Protein AF-A0A7V4SMG7-F1 (afdb_monomer)

Solvent-accessible surface area (backbone atoms only — not comparable to full-atom values): 24683 Å² total; per-residue (Å²): 136,66,69,67,58,54,53,52,52,52,52,52,50,49,52,64,61,64,65,58,70,79,66,54,74,69,54,55,61,47,55,61,28,55,50,60,42,45,73,57,39,89,54,25,55,77,69,36,86,87,45,49,61,65,72,39,28,38,35,40,30,40,84,87,79,48,30,26,39,39,35,54,42,80,79,63,56,92,73,36,43,82,65,41,95,91,43,86,39,32,24,35,27,64,54,64,93,87,58,82,93,57,78,44,72,42,81,48,96,93,37,74,12,26,32,39,50,38,88,76,50,58,96,53,70,52,54,68,29,25,20,51,52,39,17,48,41,38,49,35,50,38,53,76,71,65,42,55,75,64,67,90,72,66,75,84,55,50,67,58,88,34,30,63,49,28,22,46,43,32,34,43,23,48,45,50,52,49,44,74,72,47,56,69,87,52,39,30,18,42,51,27,30,39,52,54,51,44,52,64,48,48,68,80,42,48,71,68,48,51,52,36,53,37,14,32,15,40,40,51,0,46,15,40,31,39,3,44,57,60,17,34,76,82,36,44,68,62,43,52,54,50,50,47,48,47,27,66,57,23,12,54,82,43,61,41,76,41,70,69,33,32,16,41,52,23,18,52,51,54,54,46,46,59,63,68,65,57,74,53,69,62,48,33,73,70,75,52,51,42,32,58,59,69,61,52,46,66,66,14,72,88,39,65,56,45,85,59,75,87,51,39,60,70,60,37,31,51,54,31,42,54,43,45,52,51,52,50,52,50,49,54,50,53,51,41,55,26,76,62,25,77,20,45,24,43,35,36,45,31,49,65,46,67,70,36,90,63,43,40,80,46,93,61,62,55,84,92,28,69,48,76,76,54,101,51,32,32,35,37,50,40,41,45,41,38,45,19,87,84,50,31,40,38,38,32,51,48,52,30,39,36,37,67,83,42,28,39,34,36,38,28,53,70,90,50,76,59,52,42,25,43,70,86,37,80,59,82,88,51,75,77,41,74,48,74,39,26,38,38,40,45,44,90,56,34,38,39,38,28,56,32,25,42,35,42,31,43,91,53,34,41,36,36,35,50,50,80,133

Secondary structure (DSSP, 8-state):
--HHHHHHHHHHHHHHHHSS----HHHHTHHHHHHHHHHTGGGHHHHSTT--GGGSEEEEEETTTTEEEEES-SSPPTT-EES-TTSTTEEEEEPPTTS---SEEEEETTEEEEEEEGGGS-SSSSHHHHHHHHHHHHHHHHHHHTPPPPPP--GGGS-TT-HHHHHHHHHHHHHHHHHHHS-GGGHHHHHHHHHHHHHHHHTTS-HHHHHHHHHHHHHHHHHHHHHHHHHHHHHHHHHHHHHHHHHHHTTGGG-TTSHHHHHHHHHHHHHHHHHHT--HHHHHHHHTSS-SHHHHHHHHTTPPPPP-GGG-HHHHHHHHHHHHHHHHHHHHHHHHHHHT-SS-EEEEE-HHHHHSTTEEE-S---GGGEEE-SSSEEEE-S-EEEEETTTEEEEESS-EEEETTTEEEEE--TT---EEEETTEEP---TT-EEEEEEEEEETTEEEEEEEEEEEEETTEEEEEEPP-

Sequence (469 aa):
MPIVRTAAAVLLLSVLLGAHAQVPPPLVRAIPQVRDAGAGAAGDSAIWPGFSFTQVCILVFDPASKSALLFHVDPLPQEFQPADPSAPGVGFGPIPSGEPPREGTGPVAGRLGQWVSADRLPPAPGPAATEFLYSRAFQVFEAYRGFPQPVGIPETEFPLYDAEFNALSRAEGAILLRALGAQKIDLPGLVAAFLSLRERRQSVLSEAARAYEWRTEADEGLAAYAGYVARSRTDAAGAAADLGRRLGDGGREGAGITGARFAATGCALALILDRIGVNWKAEFEKTSRESLRPTLAMVSAAATPADLGFANLADLRREEGEALARSQAEREARERAVTQADGLVVRINLEAALANPQVRWSNRYAPNGILKLDRTREIREKYYSLVGEGHFEFASSRPILIETRKGMTAGFAAGEVPYMTLDGQPLSLSAGQVLEGSLEIRGNQLTLKVDRARLTYSPKTLVVEPLLP

pLDDT: mean 89.69, std 10.62, range [47.53, 98.56]

Mean predicted aligned error: 7.71 Å

Radius of gyration: 28.83 Å; Cα contacts (8 Å, |Δi|>4): 850; chains: 1; bounding box: 90×63×71 Å

Foldseek 3Di:
DVPVVVVVVVVVVCVVVVPQPPDPPLAVQVVVQLVVLQVLQVCLCVLDNPDGLLCAWEWEDEPVVQKIKIANDPPDPPQWDDNDPVHPRITIGGNPPPDDQDAAWDDDPNAIHGGHYSVPADPHHALRSSLVSQLRSVLSVLVVLVQDAQDDDDLQQDPLLALLLLLLQLLLLVLLLCLLVDALVCLLQSLVQSVVSVCVSCVSGDPSLVLRLFQLLLRLQSSSLSSLVSSCVPPVPVSSVVLSVLSNVASASSPNSDSSNSNSSSNSLVSSLVSNVDPLSVVCSVPPSSGSVVVSCVSNVPYHHDDSVVSVSVVSSVNRVVSSVVLLVVLVVLVCCQCVAPAAKEKEWCLVVVVDPQWDWDPDADPPAWADPDPFKIKGAAWGWIDGPPAKTKIAGHIWIGGHSTIIMGHDHVPWDWQKDFQNHGDDDDAQDWDWGWIWTGTDRITITGRIWIWHDHVRYIYTYRDDD

Structure (mmCIF, N/CA/C/O backbone):
data_AF-A0A7V4SMG7-F1
#
_entry.id   AF-A0A7V4SMG7-F1
#
loop_
_atom_site.group_PDB
_atom_site.id
_atom_site.type_symbol
_atom_site.label_atom_id
_atom_site.label_alt_id
_atom_site.label_comp_id
_atom_site.label_asym_id
_atom_site.label_entity_id
_atom_site.label_seq_id
_atom_site.pdbx_PDB_ins_code
_atom_site.Cartn_x
_atom_site.Cartn_y
_atom_site.Cartn_z
_atom_site.occupancy
_atom_site.B_iso_or_equiv
_atom_site.auth_seq_id
_atom_site.auth_comp_id
_atom_site.auth_asym_id
_atom_site.auth_atom_id
_atom_site.pdbx_PDB_model_num
ATOM 1 N N . MET A 1 1 ? 65.942 3.380 -25.494 1.00 52.09 1 MET A N 1
ATOM 2 C CA . MET A 1 1 ? 64.661 4.069 -25.205 1.00 52.09 1 MET A CA 1
ATOM 3 C C . MET A 1 1 ? 63.463 3.108 -24.968 1.00 52.09 1 MET A C 1
ATOM 5 O O . MET A 1 1 ? 62.467 3.239 -25.669 1.00 52.09 1 MET A O 1
ATOM 9 N N . PRO A 1 2 ? 63.471 2.175 -23.986 1.00 55.72 2 PRO A N 1
ATOM 10 C CA . PRO A 1 2 ? 62.273 1.379 -23.645 1.00 55.72 2 PRO A CA 1
ATOM 11 C C . PRO A 1 2 ? 61.433 1.986 -22.503 1.00 55.72 2 PRO A C 1
ATOM 13 O O . PRO A 1 2 ? 60.221 1.822 -22.478 1.00 55.72 2 PRO A O 1
ATOM 16 N N . ILE A 1 3 ? 62.059 2.739 -21.592 1.00 54.44 3 ILE A N 1
ATOM 17 C CA . ILE A 1 3 ? 61.461 3.185 -20.317 1.00 54.44 3 ILE A CA 1
ATOM 18 C C . ILE A 1 3 ? 60.326 4.209 -20.519 1.00 54.44 3 ILE A C 1
ATOM 20 O O . ILE A 1 3 ? 59.334 4.192 -19.797 1.00 54.44 3 ILE A O 1
ATOM 24 N N . VAL A 1 4 ? 60.418 5.052 -21.555 1.00 58.78 4 VAL A N 1
ATOM 25 C CA . VAL A 1 4 ? 59.392 6.068 -21.861 1.00 58.78 4 VAL A CA 1
ATOM 26 C C . VAL A 1 4 ? 58.098 5.435 -22.399 1.00 58.78 4 VAL A C 1
ATOM 28 O O . VAL A 1 4 ? 57.011 5.941 -22.132 1.00 58.78 4 VAL A O 1
ATOM 31 N N . ARG A 1 5 ? 58.181 4.291 -23.098 1.00 58.50 5 ARG A N 1
ATOM 32 C CA . ARG A 1 5 ? 56.992 3.582 -23.611 1.00 58.50 5 ARG A CA 1
ATOM 33 C C . ARG A 1 5 ? 56.238 2.849 -22.502 1.00 58.50 5 ARG A C 1
ATOM 35 O O . ARG A 1 5 ? 55.012 2.846 -22.512 1.00 58.50 5 ARG A O 1
ATOM 42 N N . THR A 1 6 ? 56.948 2.296 -21.520 1.00 63.44 6 THR A N 1
ATOM 43 C CA . THR A 1 6 ? 56.325 1.624 -20.372 1.00 63.44 6 THR A CA 1
ATOM 44 C C . THR A 1 6 ? 55.635 2.620 -19.438 1.00 63.44 6 THR A C 1
ATOM 46 O O . THR A 1 6 ? 54.528 2.355 -18.984 1.00 63.44 6 THR A O 1
ATOM 49 N N . ALA A 1 7 ? 56.228 3.799 -19.209 1.00 63.31 7 ALA A N 1
ATOM 50 C CA . ALA A 1 7 ? 55.617 4.845 -18.384 1.00 63.31 7 ALA A CA 1
ATOM 51 C C . ALA A 1 7 ? 54.332 5.418 -19.011 1.00 63.31 7 ALA A C 1
ATOM 53 O O . ALA A 1 7 ? 53.343 5.601 -18.307 1.00 63.31 7 ALA A O 1
ATOM 54 N N . ALA A 1 8 ? 54.309 5.631 -20.333 1.00 67.25 8 ALA A N 1
ATOM 55 C CA . ALA A 1 8 ? 53.111 6.082 -21.044 1.00 67.25 8 ALA A CA 1
ATOM 56 C C . ALA A 1 8 ? 51.987 5.029 -21.030 1.00 67.25 8 ALA A C 1
ATOM 58 O O . ALA A 1 8 ? 50.824 5.385 -20.858 1.00 67.25 8 ALA A O 1
ATOM 59 N N . ALA A 1 9 ? 52.324 3.739 -21.148 1.00 65.44 9 ALA A N 1
ATOM 60 C CA . ALA A 1 9 ? 51.349 2.652 -21.059 1.00 65.44 9 ALA A CA 1
ATOM 61 C C . ALA A 1 9 ? 50.746 2.524 -19.650 1.00 65.44 9 ALA A C 1
ATOM 63 O O . ALA A 1 9 ? 49.540 2.347 -19.527 1.00 65.44 9 ALA A O 1
ATOM 64 N N . VAL A 1 10 ? 51.551 2.676 -18.590 1.00 64.25 10 VAL A N 1
ATOM 65 C CA . VAL A 1 10 ? 51.058 2.659 -17.201 1.00 64.25 10 VAL A CA 1
ATOM 66 C C . VAL A 1 10 ? 50.194 3.886 -16.904 1.00 64.25 10 VAL A C 1
ATOM 68 O O . VAL A 1 10 ? 49.159 3.742 -16.270 1.00 64.25 10 VAL A O 1
ATOM 71 N N . LEU A 1 11 ? 50.544 5.077 -17.402 1.00 61.47 11 LEU A N 1
ATOM 72 C CA . LEU A 1 11 ? 49.709 6.274 -17.231 1.00 61.47 11 LEU A CA 1
ATOM 73 C C . LEU A 1 11 ? 48.383 6.177 -18.000 1.00 61.47 11 LEU A C 1
ATOM 75 O O . LEU A 1 11 ? 47.350 6.542 -17.448 1.00 61.47 11 LEU A O 1
ATOM 79 N N . LEU A 1 12 ? 48.377 5.626 -19.222 1.00 56.19 12 LEU A N 1
ATOM 80 C CA . LEU A 1 12 ? 47.132 5.349 -19.949 1.00 56.19 12 LEU A CA 1
ATOM 81 C C . LEU A 1 12 ? 46.276 4.297 -19.234 1.00 56.19 12 LEU A C 1
ATOM 83 O O . LEU A 1 12 ? 45.063 4.464 -19.156 1.00 56.19 12 LEU A O 1
ATOM 87 N N . LEU A 1 13 ? 46.889 3.246 -18.676 1.00 53.38 13 LEU A N 1
ATOM 88 C CA . LEU A 1 13 ? 46.167 2.223 -17.916 1.00 53.38 13 LEU A CA 1
ATOM 89 C C . LEU A 1 13 ? 45.585 2.797 -16.614 1.00 53.38 13 LEU A C 1
ATOM 91 O O . LEU A 1 13 ? 44.457 2.477 -16.269 1.00 53.38 13 LEU A O 1
ATOM 95 N N . SER A 1 14 ? 46.305 3.693 -15.933 1.00 53.59 14 SER A N 1
ATOM 96 C CA . SER A 1 14 ? 45.835 4.392 -14.728 1.00 53.59 14 SER A CA 1
ATOM 97 C C . SER A 1 14 ? 44.712 5.391 -15.013 1.00 53.59 14 SER A C 1
ATOM 99 O O . SER A 1 14 ? 43.826 5.555 -14.183 1.00 53.59 14 SER A O 1
ATOM 101 N N . VAL A 1 15 ? 44.713 6.043 -16.182 1.00 54.28 15 VAL A N 1
ATOM 102 C CA . VAL A 1 15 ? 43.615 6.928 -16.612 1.00 54.28 15 VAL A CA 1
ATOM 103 C C . VAL A 1 15 ? 42.391 6.111 -17.044 1.00 54.28 15 VAL A C 1
ATOM 105 O O . VAL A 1 15 ? 41.269 6.497 -16.733 1.00 54.28 15 VAL A O 1
ATOM 108 N N . LEU A 1 16 ? 42.588 4.944 -17.668 1.00 52.81 16 LEU A N 1
ATOM 109 C CA . LEU A 1 16 ? 41.501 4.012 -17.992 1.00 52.81 16 LEU A CA 1
ATOM 110 C C . LEU A 1 16 ? 40.918 3.330 -16.739 1.00 52.81 16 LEU A C 1
ATOM 112 O O . LEU A 1 16 ? 39.711 3.124 -16.674 1.00 52.81 16 LEU A O 1
ATOM 116 N N . LEU A 1 17 ? 41.741 3.042 -15.724 1.00 52.56 17 LEU A N 1
ATOM 117 C CA . LEU A 1 17 ? 41.302 2.496 -14.430 1.00 52.56 17 LEU A CA 1
ATOM 118 C C . LEU A 1 17 ? 40.711 3.569 -13.496 1.00 52.56 17 LEU A C 1
ATOM 120 O O . LEU A 1 17 ? 39.843 3.260 -12.687 1.00 52.56 17 LEU A O 1
ATOM 124 N N . GLY A 1 18 ? 41.156 4.825 -13.606 1.00 47.53 18 GLY A N 1
ATOM 125 C CA . GLY A 1 18 ? 40.692 5.953 -12.789 1.00 47.53 18 GLY A CA 1
ATOM 126 C C . GLY A 1 18 ? 39.412 6.630 -13.290 1.00 47.53 18 GLY A C 1
ATOM 127 O O . GLY A 1 18 ? 38.806 7.397 -12.547 1.00 47.53 18 GLY A O 1
ATOM 128 N N . ALA A 1 19 ? 38.985 6.347 -14.525 1.00 49.16 19 ALA A N 1
ATOM 129 C CA . ALA A 1 19 ? 37.755 6.889 -15.107 1.00 49.16 19 ALA A CA 1
ATOM 130 C C . ALA A 1 19 ? 36.512 6.021 -14.847 1.00 49.16 19 ALA A C 1
ATOM 132 O O . ALA A 1 19 ? 35.400 6.431 -15.172 1.00 49.16 19 ALA A O 1
ATOM 133 N N . HIS A 1 20 ? 36.658 4.842 -14.237 1.00 54.19 20 HIS A N 1
ATOM 134 C CA . HIS A 1 20 ? 35.510 4.143 -13.670 1.00 54.19 20 HIS A CA 1
ATOM 135 C C . HIS A 1 20 ? 35.150 4.825 -12.358 1.00 54.19 20 HIS A C 1
ATOM 137 O O . HIS A 1 20 ? 35.651 4.470 -11.290 1.00 54.19 20 HIS A O 1
ATOM 143 N N . ALA A 1 21 ? 34.303 5.853 -12.459 1.00 59.97 21 ALA A N 1
ATOM 144 C CA . ALA A 1 21 ? 33.627 6.405 -11.302 1.00 59.97 21 ALA A CA 1
ATOM 145 C C . ALA A 1 21 ? 33.054 5.227 -10.510 1.00 59.97 21 ALA A C 1
ATOM 147 O O . ALA A 1 21 ? 32.308 4.412 -11.056 1.00 59.97 21 ALA A O 1
ATOM 148 N N . GLN A 1 22 ? 33.491 5.080 -9.259 1.00 82.19 22 GLN A N 1
ATOM 149 C CA . GLN A 1 22 ? 33.029 3.985 -8.421 1.00 82.19 22 GLN A CA 1
ATOM 150 C C . GLN A 1 22 ? 31.527 4.161 -8.235 1.00 82.19 22 GLN A C 1
ATOM 152 O O . GLN A 1 22 ? 31.084 5.025 -7.478 1.00 82.19 22 GLN A O 1
ATOM 157 N N . VAL A 1 23 ? 30.752 3.364 -8.971 1.00 90.25 23 VAL A N 1
ATOM 158 C CA . VAL A 1 23 ? 29.303 3.320 -8.833 1.00 90.25 23 VAL A CA 1
ATOM 159 C C . VAL A 1 23 ? 29.016 3.005 -7.360 1.00 90.25 23 VAL A C 1
ATOM 161 O O . VAL A 1 23 ? 29.550 2.020 -6.839 1.00 90.25 23 VAL A O 1
ATOM 164 N N . PRO A 1 24 ? 28.220 3.827 -6.654 1.00 93.19 24 PRO A N 1
ATOM 165 C CA . PRO A 1 24 ? 27.903 3.599 -5.253 1.00 93.19 24 PRO A CA 1
ATOM 166 C C . PRO A 1 24 ? 27.373 2.176 -5.019 1.00 93.19 24 PRO A C 1
ATOM 168 O O . PRO A 1 24 ? 26.579 1.689 -5.831 1.00 93.19 24 PRO A O 1
ATOM 171 N N . PRO A 1 25 ? 27.728 1.505 -3.905 1.00 91.50 25 PRO A N 1
ATOM 172 C CA . PRO A 1 25 ? 27.290 0.132 -3.645 1.00 91.50 25 PRO A CA 1
ATOM 173 C C . PRO A 1 25 ? 25.770 -0.110 -3.775 1.00 91.50 25 PRO A C 1
ATOM 175 O O . PRO A 1 25 ? 25.392 -1.143 -4.335 1.00 91.50 25 PRO A O 1
ATOM 178 N N . PRO A 1 26 ? 24.874 0.815 -3.349 1.00 91.50 26 PRO A N 1
ATOM 179 C CA . PRO A 1 26 ? 23.432 0.661 -3.564 1.00 91.50 26 PRO A CA 1
ATOM 180 C C . PRO A 1 26 ? 23.006 0.625 -5.037 1.00 91.50 26 PRO A C 1
ATOM 182 O O . PRO A 1 26 ? 21.980 0.030 -5.352 1.00 91.50 26 PRO A O 1
ATOM 185 N N . LEU A 1 27 ? 23.778 1.241 -5.933 1.00 95.25 27 LEU A N 1
ATOM 186 C CA . LEU A 1 27 ? 23.507 1.275 -7.368 1.00 95.25 27 LEU A CA 1
ATOM 187 C C . LEU A 1 27 ? 24.127 0.077 -8.093 1.00 95.25 27 LEU A C 1
ATOM 189 O O . LEU A 1 27 ? 23.479 -0.496 -8.962 1.00 95.25 27 LEU A O 1
ATOM 193 N N . VAL A 1 28 ? 25.316 -0.389 -7.688 1.00 93.69 28 VAL A N 1
ATOM 194 C CA . VAL A 1 28 ? 25.970 -1.569 -8.298 1.00 93.69 28 VAL A CA 1
ATOM 195 C C . VAL A 1 28 ? 25.042 -2.787 -8.322 1.00 93.69 28 VAL A C 1
ATOM 197 O O . VAL A 1 28 ? 24.981 -3.499 -9.323 1.00 93.69 28 VAL A O 1
ATOM 200 N N . ARG A 1 29 ? 24.260 -3.006 -7.255 1.00 93.31 29 ARG A N 1
ATOM 201 C CA . ARG A 1 29 ? 23.298 -4.122 -7.185 1.00 93.31 29 ARG A CA 1
ATOM 202 C C . ARG A 1 29 ? 22.169 -4.043 -8.217 1.00 93.31 29 ARG A C 1
ATOM 204 O O . ARG A 1 29 ? 21.603 -5.079 -8.550 1.00 93.31 29 ARG A O 1
ATOM 211 N N . ALA A 1 30 ? 21.835 -2.857 -8.724 1.00 95.69 30 ALA A N 1
ATOM 212 C CA . ALA A 1 30 ? 20.736 -2.679 -9.668 1.00 95.69 30 ALA A CA 1
ATOM 213 C C . ALA A 1 30 ? 21.086 -3.179 -11.078 1.00 95.69 30 ALA A C 1
ATOM 215 O O . ALA A 1 30 ? 20.201 -3.635 -11.797 1.00 95.69 30 ALA A O 1
ATOM 216 N N . ILE A 1 31 ? 22.369 -3.144 -11.459 1.00 95.19 31 ILE A N 1
ATOM 217 C CA . ILE A 1 31 ? 22.841 -3.565 -12.788 1.00 95.19 31 ILE A CA 1
ATOM 218 C C . ILE A 1 31 ? 22.430 -5.013 -13.108 1.00 95.19 31 ILE A C 1
ATOM 220 O O . ILE A 1 31 ? 21.705 -5.210 -14.087 1.00 95.19 31 ILE A O 1
ATOM 224 N N . PRO A 1 32 ? 22.810 -6.032 -12.304 1.00 94.88 32 PRO A N 1
ATOM 225 C CA . PRO A 1 32 ? 22.381 -7.400 -12.573 1.00 94.88 32 PRO A CA 1
ATOM 226 C C . PRO A 1 32 ? 20.858 -7.555 -12.484 1.00 94.88 32 PRO A C 1
ATOM 228 O O . PRO A 1 32 ? 20.289 -8.282 -13.280 1.00 94.88 32 PRO A O 1
ATOM 231 N N . GLN A 1 33 ? 20.169 -6.828 -11.598 1.00 95.56 33 GLN A N 1
ATOM 232 C CA . GLN A 1 33 ? 18.710 -6.935 -11.456 1.00 95.56 33 GLN A CA 1
ATOM 233 C C . GLN A 1 33 ? 17.950 -6.504 -12.716 1.00 95.56 33 GLN A C 1
ATOM 235 O O . GLN A 1 33 ? 17.069 -7.230 -13.179 1.00 95.56 33 GLN A O 1
ATOM 240 N N . VAL A 1 34 ? 18.289 -5.341 -13.283 1.00 95.69 34 VAL A N 1
ATOM 241 C CA . VAL A 1 34 ? 17.633 -4.837 -14.500 1.00 95.69 34 VAL A CA 1
ATOM 242 C C . VAL A 1 34 ? 18.016 -5.679 -15.712 1.00 95.69 34 VAL A C 1
ATOM 244 O O . VAL A 1 34 ? 17.149 -6.012 -16.520 1.00 95.69 34 VAL A O 1
ATOM 247 N N . ARG A 1 35 ? 19.283 -6.096 -15.810 1.00 94.56 35 ARG A N 1
ATOM 248 C CA . ARG A 1 35 ? 19.746 -6.992 -16.876 1.00 94.56 35 ARG A CA 1
ATOM 249 C C . ARG A 1 35 ? 19.011 -8.332 -16.853 1.00 94.56 35 ARG A C 1
ATOM 251 O O . ARG A 1 35 ? 18.514 -8.768 -17.889 1.00 94.56 35 ARG A O 1
ATOM 258 N N . ASP A 1 36 ? 18.916 -8.966 -15.688 1.00 93.88 36 ASP A N 1
ATOM 259 C CA . ASP A 1 36 ? 18.282 -10.277 -15.540 1.00 93.88 36 ASP A CA 1
ATOM 260 C C . ASP A 1 36 ? 16.766 -10.188 -15.805 1.00 93.88 36 ASP A C 1
ATOM 262 O O . ASP A 1 36 ? 16.192 -11.084 -16.421 1.00 93.88 36 ASP A O 1
ATOM 266 N N . ALA A 1 37 ? 16.116 -9.074 -15.437 1.00 94.50 37 ALA A N 1
ATOM 267 C CA . ALA A 1 37 ? 14.734 -8.794 -15.837 1.00 94.50 37 ALA A CA 1
ATOM 268 C C . ALA A 1 37 ? 14.594 -8.639 -17.369 1.00 94.50 37 ALA A C 1
ATOM 270 O O . ALA A 1 37 ? 13.676 -9.202 -17.975 1.00 94.50 37 ALA A O 1
ATOM 271 N N . GLY A 1 38 ? 15.530 -7.936 -18.015 1.00 93.69 38 GLY A N 1
ATOM 272 C CA . GLY A 1 38 ? 15.556 -7.744 -19.467 1.00 93.69 38 GLY A CA 1
ATOM 273 C C . GLY A 1 38 ? 15.818 -9.020 -20.270 1.00 93.69 38 GLY A C 1
ATOM 274 O O . GLY A 1 38 ? 15.301 -9.157 -21.378 1.00 93.69 38 GLY A O 1
ATOM 275 N N . ALA A 1 39 ? 16.532 -10.000 -19.709 1.00 90.06 39 ALA A N 1
ATOM 276 C CA . ALA A 1 39 ? 16.771 -11.291 -20.361 1.00 90.06 39 ALA A CA 1
ATOM 277 C C . ALA A 1 39 ? 15.467 -12.063 -20.661 1.00 90.06 39 ALA A C 1
ATOM 279 O O . ALA A 1 39 ? 15.416 -12.864 -21.593 1.00 90.06 39 ALA A O 1
ATOM 280 N N . GLY A 1 40 ? 14.395 -11.795 -19.907 1.00 84.06 40 GLY A N 1
ATOM 281 C CA . GLY A 1 40 ? 13.072 -12.383 -20.114 1.00 84.06 40 GLY A CA 1
ATOM 282 C C . GLY A 1 40 ? 12.210 -11.713 -21.193 1.00 84.06 40 GLY A C 1
ATOM 283 O O . GLY A 1 40 ? 11.106 -12.201 -21.433 1.00 84.06 40 GLY A O 1
ATOM 284 N N . ALA A 1 41 ? 12.671 -10.635 -21.841 1.00 87.06 41 ALA A N 1
ATOM 285 C CA . ALA A 1 41 ? 11.817 -9.736 -22.631 1.00 87.06 41 ALA A CA 1
ATOM 286 C C . ALA A 1 41 ? 11.171 -10.363 -23.885 1.00 87.06 41 ALA A C 1
ATOM 288 O O . ALA A 1 41 ? 10.174 -9.859 -24.402 1.00 87.06 41 ALA A O 1
ATOM 289 N N . ALA A 1 42 ? 11.680 -11.502 -24.371 1.00 81.69 42 ALA A N 1
ATOM 290 C CA . ALA A 1 42 ? 11.116 -12.200 -25.533 1.00 81.69 42 ALA A CA 1
ATOM 291 C C . ALA A 1 42 ? 9.636 -12.612 -25.350 1.00 81.69 42 ALA A C 1
ATOM 293 O O . ALA A 1 42 ? 8.927 -12.818 -26.333 1.00 81.69 42 ALA A O 1
ATOM 294 N N . GLY A 1 43 ? 9.155 -12.718 -24.104 1.00 87.50 43 GLY A N 1
ATOM 295 C CA . GLY A 1 43 ? 7.767 -13.061 -23.781 1.00 87.50 43 GLY A CA 1
ATOM 296 C C . GLY A 1 43 ? 6.835 -11.869 -23.537 1.00 87.50 43 GLY A C 1
ATOM 297 O O . GLY A 1 43 ? 5.689 -12.081 -23.141 1.00 87.50 43 GLY A O 1
ATOM 298 N N . ASP A 1 44 ? 7.289 -10.625 -23.692 1.00 93.94 44 ASP A N 1
ATOM 299 C CA . ASP A 1 44 ? 6.563 -9.450 -23.175 1.00 93.94 44 ASP A CA 1
ATOM 300 C C . ASP A 1 44 ? 5.245 -9.163 -23.890 1.00 93.94 44 ASP A C 1
ATOM 302 O O . ASP A 1 44 ? 4.280 -8.738 -23.256 1.00 93.94 44 ASP A O 1
ATOM 306 N N . SER A 1 45 ? 5.142 -9.533 -25.166 1.00 92.75 45 SER A N 1
ATOM 307 C CA . SER A 1 45 ? 3.881 -9.460 -25.915 1.00 92.75 45 SER A CA 1
ATOM 308 C C . SER A 1 45 ? 2.765 -10.331 -25.318 1.00 92.75 45 SER A C 1
ATOM 310 O O . SER A 1 45 ? 1.588 -10.020 -25.504 1.00 92.75 45 SER A O 1
ATOM 312 N N . ALA A 1 46 ? 3.110 -11.386 -24.565 1.00 92.00 46 ALA A N 1
ATOM 313 C CA . ALA A 1 46 ? 2.140 -12.201 -23.837 1.00 92.00 46 ALA A CA 1
ATOM 314 C C . ALA A 1 46 ? 1.619 -11.497 -22.571 1.00 92.00 46 ALA A C 1
ATOM 316 O O . ALA A 1 46 ? 0.471 -11.723 -22.184 1.00 92.00 46 ALA A O 1
ATOM 317 N N . ILE A 1 47 ? 2.424 -10.618 -21.953 1.00 95.94 47 ILE A N 1
ATOM 318 C CA . ILE A 1 47 ? 1.974 -9.768 -20.840 1.00 95.94 47 ILE A CA 1
ATOM 319 C C . ILE A 1 47 ? 0.936 -8.791 -21.373 1.00 95.94 47 ILE A C 1
ATOM 321 O O . ILE A 1 47 ? -0.204 -8.790 -20.918 1.00 95.94 47 ILE A O 1
ATOM 325 N N . TRP A 1 48 ? 1.288 -7.995 -22.380 1.00 97.00 48 TRP A N 1
ATOM 326 C CA . TRP A 1 48 ? 0.347 -7.058 -22.978 1.00 97.00 48 TRP A CA 1
ATOM 327 C C . TRP A 1 48 ? 0.733 -6.711 -24.420 1.00 97.00 48 TRP A C 1
ATOM 329 O O . TRP A 1 48 ? 1.915 -6.491 -24.697 1.00 97.00 48 TRP A O 1
ATOM 339 N N . PRO A 1 49 ? -0.230 -6.611 -25.357 1.00 95.62 49 PRO A N 1
ATOM 340 C CA . PRO A 1 49 ? 0.064 -6.220 -26.731 1.00 95.62 49 PRO A CA 1
ATOM 341 C C . PRO A 1 49 ? 0.787 -4.865 -26.836 1.00 95.62 49 PRO A C 1
ATOM 343 O O . PRO A 1 49 ? 0.259 -3.812 -26.469 1.00 95.62 49 PRO A O 1
ATOM 346 N N . GLY A 1 50 ? 2.004 -4.890 -27.385 1.00 95.50 50 GLY A N 1
ATOM 347 C CA . GLY A 1 50 ? 2.847 -3.703 -27.565 1.00 95.50 50 GLY A CA 1
ATOM 348 C C . GLY A 1 50 ? 3.677 -3.302 -26.341 1.00 95.50 50 GLY A C 1
ATOM 349 O O . GLY A 1 50 ? 4.368 -2.291 -26.409 1.00 95.50 50 GLY A O 1
ATOM 350 N N . PHE A 1 51 ? 3.635 -4.064 -25.246 1.00 97.38 51 PHE A N 1
ATOM 351 C CA . PHE A 1 51 ? 4.544 -3.875 -24.116 1.00 97.38 51 PHE A CA 1
ATOM 352 C C . PHE A 1 51 ? 5.896 -4.561 -24.375 1.00 97.38 51 PHE A C 1
ATOM 354 O O . PHE A 1 51 ? 5.945 -5.679 -24.889 1.00 97.38 51 PHE A O 1
ATOM 361 N N . SER A 1 52 ? 6.989 -3.888 -24.003 1.00 97.00 52 SER A N 1
ATOM 362 C CA . SER A 1 52 ? 8.359 -4.409 -24.062 1.00 97.00 52 SER A CA 1
ATOM 363 C C . SER A 1 52 ? 9.192 -3.789 -22.944 1.00 97.00 52 SER A C 1
ATOM 365 O O . SER A 1 52 ? 9.433 -2.580 -22.952 1.00 97.00 52 SER A O 1
ATOM 367 N N . PHE A 1 53 ? 9.685 -4.601 -22.010 1.00 97.25 53 PHE A N 1
ATOM 368 C CA . PHE A 1 53 ? 10.446 -4.133 -20.849 1.00 97.25 53 PHE A CA 1
ATOM 369 C C . PHE A 1 53 ? 11.703 -3.348 -21.250 1.00 97.25 53 PHE A C 1
ATOM 371 O O . PHE A 1 53 ? 11.979 -2.276 -20.717 1.00 97.25 53 PHE A O 1
ATOM 378 N N . THR A 1 54 ? 12.431 -3.839 -22.253 1.00 95.75 54 THR A N 1
ATOM 379 C CA . THR A 1 54 ? 13.678 -3.234 -22.756 1.00 95.75 54 THR A CA 1
ATOM 380 C C . THR A 1 54 ? 13.479 -1.938 -23.542 1.00 95.75 54 THR A C 1
ATOM 382 O O . THR A 1 54 ? 14.458 -1.289 -23.895 1.00 95.75 54 THR A O 1
ATOM 385 N N . GLN A 1 55 ? 12.233 -1.545 -23.832 1.00 95.12 55 GLN A N 1
ATOM 386 C CA . GLN A 1 55 ? 11.917 -0.253 -24.454 1.00 95.12 55 GLN A CA 1
ATOM 387 C C . GLN A 1 55 ? 11.569 0.820 -23.416 1.00 95.12 55 GLN A C 1
ATOM 389 O O . GLN A 1 55 ? 11.525 2.008 -23.744 1.00 95.12 55 GLN A O 1
ATOM 394 N N . VAL A 1 56 ? 11.330 0.421 -22.163 1.00 95.81 56 VAL A N 1
ATOM 395 C CA . VAL A 1 56 ? 11.021 1.343 -21.074 1.00 95.81 56 VAL A CA 1
ATOM 396 C C . VAL A 1 56 ? 12.317 1.837 -20.450 1.00 95.81 56 VAL A C 1
ATOM 398 O O . VAL A 1 56 ? 13.124 1.056 -19.950 1.00 95.81 56 VAL A O 1
ATOM 401 N N . CYS A 1 57 ? 12.499 3.154 -20.457 1.00 95.75 57 CYS A N 1
ATOM 402 C CA . CYS A 1 57 ? 13.600 3.813 -19.768 1.00 95.75 57 CYS A CA 1
ATOM 403 C C . CYS A 1 57 ? 13.455 3.636 -18.254 1.00 95.75 57 CYS A C 1
ATOM 405 O O . CYS A 1 57 ? 12.399 3.950 -17.703 1.00 95.75 57 CYS A O 1
ATOM 407 N N . ILE A 1 58 ? 14.503 3.157 -17.583 1.00 97.06 58 ILE A N 1
ATOM 408 C CA . ILE A 1 58 ? 14.513 2.977 -16.126 1.00 97.06 58 ILE A CA 1
ATOM 409 C C . ILE A 1 58 ? 15.683 3.772 -15.554 1.00 97.06 58 ILE A C 1
ATOM 411 O O . ILE A 1 58 ? 16.825 3.584 -15.965 1.00 97.06 58 ILE A O 1
ATOM 415 N N . LEU A 1 59 ? 15.403 4.641 -14.590 1.00 97.25 59 LEU A N 1
ATOM 416 C CA . LEU A 1 59 ? 16.389 5.383 -13.819 1.00 97.25 59 LEU A CA 1
ATOM 417 C C . LEU A 1 59 ? 16.362 4.889 -12.374 1.00 97.25 59 LEU A C 1
ATOM 419 O O . LEU A 1 59 ? 15.384 5.096 -11.656 1.00 97.25 59 LEU A O 1
ATOM 423 N N . VAL A 1 60 ? 17.443 4.243 -11.942 1.00 97.50 60 VAL A N 1
ATOM 424 C CA . VAL A 1 60 ? 17.632 3.818 -10.552 1.00 97.50 60 VAL A CA 1
ATOM 425 C C . VAL A 1 60 ? 18.510 4.843 -9.847 1.00 97.50 60 VAL A C 1
ATOM 427 O O . VAL A 1 60 ? 19.658 5.014 -10.242 1.00 97.50 60 VAL A O 1
ATOM 430 N N . PHE A 1 61 ? 18.013 5.524 -8.817 1.00 96.44 61 PHE A N 1
ATOM 431 C CA . PHE A 1 61 ? 18.754 6.590 -8.133 1.00 96.44 61 PHE A CA 1
ATOM 432 C C . PHE A 1 61 ? 19.065 6.265 -6.673 1.00 96.44 61 PHE A C 1
ATOM 434 O O . PHE A 1 61 ? 18.332 5.535 -6.012 1.00 96.44 61 PHE A O 1
ATOM 441 N N . ASP A 1 62 ? 20.145 6.848 -6.156 1.00 95.44 62 ASP A N 1
ATOM 442 C CA . ASP A 1 62 ? 20.476 6.850 -4.733 1.00 95.44 62 ASP A CA 1
ATOM 443 C C . ASP A 1 62 ? 20.480 8.300 -4.212 1.00 95.44 62 ASP A C 1
ATOM 445 O O . ASP A 1 62 ? 21.360 9.090 -4.579 1.00 95.44 62 ASP A O 1
ATOM 449 N N . PRO A 1 63 ? 19.511 8.682 -3.358 1.00 90.06 63 PRO A N 1
ATOM 450 C CA . PRO A 1 63 ? 19.404 10.052 -2.870 1.00 90.06 63 PRO A CA 1
ATOM 451 C C . PRO A 1 63 ? 20.597 10.462 -1.995 1.00 90.06 63 PRO A C 1
ATOM 453 O O . PRO A 1 63 ? 20.918 11.650 -1.942 1.00 90.06 63 PRO A O 1
ATOM 456 N N . ALA A 1 64 ? 21.278 9.512 -1.340 1.00 91.38 64 ALA A N 1
ATOM 457 C CA . ALA A 1 64 ? 22.413 9.810 -0.469 1.00 91.38 64 ALA A CA 1
ATOM 458 C C . ALA A 1 64 ? 23.646 10.253 -1.271 1.00 91.38 64 ALA A C 1
ATOM 460 O O . ALA A 1 64 ? 24.276 11.256 -0.935 1.00 91.38 64 ALA A O 1
ATOM 461 N N . SER A 1 65 ? 23.964 9.542 -2.357 1.00 91.88 65 SER A N 1
ATOM 462 C CA . SER A 1 65 ? 25.074 9.886 -3.258 1.00 91.88 65 SER A CA 1
ATOM 463 C C . SER A 1 65 ? 24.706 10.885 -4.361 1.00 91.88 65 SER A C 1
ATOM 465 O O . SER A 1 65 ? 25.590 11.320 -5.099 1.00 91.88 65 SER A O 1
ATOM 467 N N . LYS A 1 66 ? 23.422 11.248 -4.506 1.00 92.38 66 LYS A N 1
ATOM 468 C CA . LYS A 1 66 ? 22.893 12.092 -5.598 1.00 92.38 66 LYS A CA 1
ATOM 469 C C . LYS A 1 66 ? 23.267 11.586 -6.997 1.00 92.38 66 LYS A C 1
ATOM 471 O O . LYS A 1 66 ? 23.425 12.371 -7.934 1.00 92.38 66 LYS A O 1
ATOM 476 N N . SER A 1 67 ? 23.408 10.272 -7.130 1.00 95.06 67 SER A N 1
ATOM 477 C CA . SER A 1 67 ? 23.798 9.601 -8.369 1.00 95.06 67 SER A CA 1
ATOM 478 C C . SER A 1 67 ? 22.702 8.647 -8.839 1.00 95.06 67 SER A C 1
ATOM 480 O O . SER A 1 67 ? 21.825 8.259 -8.062 1.00 95.06 67 SER A O 1
ATOM 482 N N . ALA A 1 68 ? 22.746 8.265 -10.112 1.00 96.56 68 ALA A N 1
ATOM 483 C CA . ALA A 1 68 ? 21.789 7.353 -10.716 1.00 96.56 68 ALA A CA 1
ATOM 484 C C . ALA A 1 68 ? 22.429 6.441 -11.769 1.00 96.56 68 ALA A C 1
ATOM 486 O O . ALA A 1 68 ? 23.461 6.757 -12.363 1.00 96.56 68 ALA A O 1
ATOM 487 N N . LEU A 1 69 ? 21.766 5.313 -12.010 1.00 96.75 69 LEU A N 1
ATOM 488 C CA . LEU A 1 69 ? 21.953 4.453 -13.167 1.00 96.75 69 LEU A CA 1
ATOM 489 C C . LEU A 1 69 ? 20.780 4.632 -14.127 1.00 96.75 69 LEU A C 1
ATOM 491 O O . LEU A 1 69 ? 19.625 4.609 -13.706 1.00 96.75 69 LEU A O 1
ATOM 495 N N . LEU A 1 70 ? 21.083 4.776 -15.409 1.00 96.25 70 LEU A N 1
ATOM 496 C CA . LEU A 1 70 ? 20.124 4.922 -16.493 1.00 96.25 70 LEU A CA 1
ATOM 497 C C . LEU A 1 70 ? 20.188 3.694 -17.399 1.00 96.25 70 LEU A C 1
ATOM 499 O O . LEU A 1 70 ? 21.251 3.381 -17.926 1.00 96.25 70 LEU A O 1
ATOM 503 N N . PHE A 1 71 ? 19.057 3.026 -17.595 1.00 96.50 71 PHE A N 1
ATOM 504 C CA . PHE A 1 71 ? 18.929 1.810 -18.395 1.00 96.50 71 PHE A CA 1
ATOM 505 C C . PHE A 1 71 ? 18.058 2.050 -19.631 1.00 96.50 71 PHE A C 1
ATOM 507 O O . PHE A 1 71 ? 17.118 2.848 -19.595 1.00 96.50 71 PHE A O 1
ATOM 514 N N . HIS A 1 72 ? 18.334 1.292 -20.697 1.00 94.31 72 HIS A N 1
ATOM 515 C CA . HIS A 1 72 ? 17.549 1.258 -21.941 1.00 94.31 72 HIS A CA 1
ATOM 516 C C . HIS A 1 72 ? 17.499 2.604 -22.689 1.00 94.31 72 HIS A C 1
ATOM 518 O O . HIS A 1 72 ? 16.499 2.963 -23.319 1.00 94.31 72 HIS A O 1
ATOM 524 N N . VAL A 1 73 ? 18.596 3.364 -22.628 1.00 92.44 73 VAL A N 1
ATOM 525 C CA . VAL A 1 73 ? 18.761 4.621 -23.363 1.00 92.44 73 VAL A CA 1
ATOM 526 C C . VAL A 1 73 ? 20.020 4.546 -24.217 1.00 92.44 73 VAL A C 1
ATOM 528 O O . VAL A 1 73 ? 21.118 4.357 -23.704 1.00 92.44 73 VAL A O 1
ATOM 531 N N . ASP A 1 74 ? 19.838 4.712 -25.524 1.00 90.81 74 ASP A N 1
ATOM 532 C CA . ASP A 1 74 ? 20.906 4.805 -26.516 1.00 90.81 74 ASP A CA 1
ATOM 533 C C . ASP A 1 74 ? 20.529 5.893 -27.546 1.00 90.81 74 ASP A C 1
ATOM 535 O O . ASP A 1 74 ? 19.407 5.842 -28.074 1.00 90.81 74 ASP A O 1
ATOM 539 N N . PRO A 1 75 ? 21.380 6.911 -27.793 1.00 92.44 75 PRO A N 1
ATOM 540 C CA . PRO A 1 75 ? 22.632 7.210 -27.084 1.00 92.44 75 PRO A CA 1
ATOM 541 C C . PRO A 1 75 ? 22.401 7.687 -25.642 1.00 92.44 75 PRO A C 1
ATOM 543 O O . PRO A 1 75 ? 21.366 8.282 -25.333 1.00 92.44 75 PRO A O 1
ATOM 546 N N . LEU A 1 76 ? 23.381 7.449 -24.762 1.00 92.56 76 LEU A N 1
ATOM 547 C CA . LEU A 1 76 ? 23.366 7.977 -23.393 1.00 92.56 76 LEU A CA 1
ATOM 548 C C . LEU A 1 76 ? 23.422 9.521 -23.396 1.00 92.56 76 LEU A C 1
ATOM 550 O O . LEU A 1 76 ? 24.134 10.098 -24.224 1.00 92.56 76 LEU A O 1
ATOM 554 N N . PRO A 1 77 ? 22.716 10.205 -22.472 1.00 92.38 77 PRO A N 1
ATOM 555 C CA . PRO A 1 77 ? 22.867 11.647 -22.272 1.00 92.38 77 PRO A CA 1
ATOM 556 C C . PRO A 1 77 ? 24.305 12.024 -21.905 1.00 92.38 77 PRO A C 1
ATOM 558 O O . PRO A 1 77 ? 25.028 11.218 -21.321 1.00 92.38 77 PRO A O 1
ATOM 561 N N . GLN A 1 78 ? 24.706 13.263 -22.200 1.00 92.50 78 GLN A N 1
ATOM 562 C CA . GLN A 1 78 ? 26.085 13.736 -22.026 1.00 92.50 78 GLN A CA 1
ATOM 563 C C . GLN A 1 78 ? 26.592 13.610 -20.578 1.00 92.50 78 GLN A C 1
ATOM 565 O O . GLN A 1 78 ? 27.788 13.433 -20.351 1.00 92.50 78 GLN A O 1
ATOM 570 N N . GLU A 1 79 ? 25.693 13.692 -19.600 1.00 92.38 79 GLU A N 1
ATOM 571 C CA . GLU A 1 79 ? 26.001 13.606 -18.173 1.00 92.38 79 GLU A CA 1
ATOM 572 C C . GLU A 1 79 ? 26.194 12.162 -17.679 1.00 92.38 79 GLU A C 1
ATOM 574 O O . GLU A 1 79 ? 26.660 11.961 -16.557 1.00 92.38 79 GLU A O 1
ATOM 579 N N . PHE A 1 80 ? 25.843 11.159 -18.492 1.00 93.75 80 PHE A N 1
ATOM 580 C CA . PHE A 1 80 ? 25.939 9.742 -18.151 1.00 93.75 80 PHE A CA 1
ATOM 581 C C . PHE A 1 80 ? 27.101 9.078 -18.892 1.00 93.75 80 PHE A C 1
ATOM 583 O O . PHE A 1 80 ? 27.220 9.149 -20.113 1.00 93.75 80 PHE A O 1
ATOM 590 N N . GLN A 1 81 ? 27.945 8.375 -18.145 1.00 92.88 81 GLN A N 1
ATOM 591 C CA . GLN A 1 81 ? 29.057 7.588 -18.677 1.00 92.88 81 GLN A CA 1
ATOM 592 C C . GLN A 1 81 ? 28.697 6.099 -18.659 1.00 92.88 81 GLN A C 1
ATOM 594 O O . GLN A 1 81 ? 27.955 5.685 -17.773 1.00 92.88 81 GLN A O 1
ATOM 599 N N . PRO A 1 82 ? 29.203 5.262 -19.579 1.00 93.00 82 PRO A N 1
ATOM 600 C CA . PRO A 1 82 ? 28.962 3.821 -19.526 1.00 93.00 82 PRO A CA 1
ATOM 601 C C . PRO A 1 82 ? 29.341 3.225 -18.160 1.00 93.00 82 PRO A C 1
ATOM 603 O O . PRO A 1 82 ? 30.475 3.379 -17.709 1.00 93.00 82 PRO A O 1
ATOM 606 N N . ALA A 1 83 ? 28.388 2.561 -17.501 1.00 91.31 83 ALA A N 1
ATOM 607 C CA . ALA A 1 83 ? 28.565 2.009 -16.155 1.00 91.31 83 ALA A CA 1
ATOM 608 C C . ALA A 1 83 ? 29.130 0.580 -16.160 1.00 91.31 83 ALA A C 1
ATOM 610 O O . ALA A 1 83 ? 29.834 0.185 -15.234 1.00 91.31 83 ALA A O 1
ATOM 611 N N . ASP A 1 84 ? 28.799 -0.199 -17.192 1.00 84.12 84 ASP A N 1
ATOM 612 C CA . ASP A 1 84 ? 29.189 -1.599 -17.337 1.00 84.12 84 ASP A CA 1
ATOM 613 C C . ASP A 1 84 ? 29.534 -1.886 -18.812 1.00 84.12 84 ASP A C 1
ATOM 615 O O . ASP A 1 84 ? 28.644 -1.849 -19.667 1.00 84.12 84 ASP A O 1
ATOM 619 N N . PRO A 1 85 ? 30.804 -2.192 -19.142 1.00 79.88 85 PRO A N 1
ATOM 620 C CA . PRO A 1 85 ? 31.212 -2.535 -20.505 1.00 79.88 85 PRO A CA 1
ATOM 621 C C . PRO A 1 85 ? 30.499 -3.768 -21.078 1.00 79.88 85 PRO A C 1
ATOM 623 O O . PRO A 1 85 ? 30.423 -3.918 -22.296 1.00 79.88 85 PRO A O 1
ATOM 626 N N . SER A 1 86 ? 29.994 -4.660 -20.217 1.00 80.50 86 SER A N 1
ATOM 627 C CA . SER A 1 86 ? 29.250 -5.860 -20.614 1.00 80.50 86 SER A CA 1
ATOM 628 C C . SER A 1 86 ? 27.763 -5.599 -20.879 1.00 80.50 86 SER A C 1
ATOM 630 O O . SER A 1 86 ? 27.087 -6.457 -21.446 1.00 80.50 86 SER A O 1
ATOM 632 N N . ALA A 1 87 ? 27.259 -4.418 -20.508 1.00 77.12 87 ALA A N 1
ATOM 633 C CA . ALA A 1 87 ? 25.869 -4.015 -20.678 1.00 77.12 87 ALA A CA 1
ATOM 634 C C . ALA A 1 87 ? 25.789 -2.669 -21.428 1.00 77.12 87 ALA A C 1
ATOM 636 O O . ALA A 1 87 ? 25.574 -1.619 -20.809 1.00 77.12 87 ALA A O 1
ATOM 637 N N . PRO A 1 88 ? 25.963 -2.667 -22.768 1.00 72.56 88 PRO A N 1
ATOM 638 C CA . PRO A 1 88 ? 25.770 -1.459 -23.563 1.00 72.56 88 PRO A CA 1
ATOM 639 C C . PRO A 1 88 ? 24.352 -0.910 -23.332 1.00 72.56 88 PRO A C 1
ATOM 641 O O . PRO A 1 88 ? 23.378 -1.661 -23.357 1.00 72.56 88 PRO A O 1
ATOM 644 N N . GLY A 1 89 ? 24.242 0.392 -23.056 1.00 83.69 89 GLY A N 1
ATOM 645 C CA . GLY A 1 89 ? 22.970 1.046 -22.712 1.00 83.69 89 GLY A CA 1
ATOM 646 C C . GLY A 1 89 ? 22.696 1.211 -21.211 1.00 83.69 89 GLY A C 1
ATOM 647 O O . GLY A 1 89 ? 21.589 1.616 -20.850 1.00 83.69 89 GLY A O 1
ATOM 648 N N . VAL A 1 90 ? 23.680 0.924 -20.343 1.00 93.81 90 VAL A N 1
ATOM 649 C CA . VAL A 1 90 ? 23.659 1.318 -18.924 1.00 93.81 90 VAL A CA 1
ATOM 650 C C . VAL A 1 90 ? 24.604 2.496 -18.693 1.00 93.81 90 VAL A C 1
ATOM 652 O O . VAL A 1 90 ? 25.822 2.366 -18.829 1.00 93.81 90 VAL A O 1
ATOM 655 N N . GLY A 1 91 ? 24.047 3.649 -18.330 1.00 95.00 91 GLY A N 1
ATOM 656 C CA . GLY A 1 91 ? 24.796 4.851 -17.972 1.00 95.00 91 GLY A CA 1
ATOM 657 C C . GLY A 1 91 ? 24.835 5.079 -16.463 1.00 95.00 91 GLY A C 1
ATOM 658 O O . GLY A 1 91 ? 23.847 4.838 -15.782 1.00 95.00 91 GLY A O 1
ATOM 659 N N . PHE A 1 92 ? 25.938 5.602 -15.940 1.00 95.69 92 PHE A N 1
ATOM 660 C CA . PHE A 1 92 ? 26.091 6.113 -14.581 1.00 95.69 92 PHE A CA 1
ATOM 661 C C . PHE A 1 92 ? 26.350 7.618 -14.631 1.00 95.69 92 PHE A C 1
ATOM 663 O O . PHE A 1 92 ? 27.193 8.082 -15.398 1.00 95.69 92 PHE A O 1
ATOM 670 N N . GLY A 1 93 ? 25.627 8.382 -13.819 1.00 94.56 93 GLY A N 1
ATOM 671 C CA . GLY A 1 93 ? 25.712 9.837 -13.827 1.00 94.56 93 GLY A CA 1
ATOM 672 C C . GLY A 1 93 ? 25.018 10.479 -12.627 1.00 94.56 93 GLY A C 1
ATOM 673 O O . GLY A 1 93 ? 24.494 9.778 -11.754 1.00 94.56 93 GLY A O 1
ATOM 674 N N . PRO A 1 94 ? 25.019 11.819 -12.549 1.00 93.62 94 PRO A N 1
ATOM 675 C CA . PRO A 1 94 ? 24.272 12.538 -11.529 1.00 93.62 94 PRO A CA 1
ATOM 676 C C . PRO A 1 94 ? 22.761 12.369 -11.737 1.00 93.62 94 PRO A C 1
ATOM 678 O O . PRO A 1 94 ? 22.286 12.164 -12.855 1.00 93.62 94 PRO A O 1
ATOM 681 N N . ILE A 1 95 ? 21.983 12.520 -10.662 1.00 91.12 95 ILE A N 1
ATOM 682 C CA . ILE A 1 95 ? 20.531 12.705 -10.794 1.00 91.12 95 ILE A CA 1
ATOM 683 C C . ILE A 1 95 ? 20.287 13.990 -11.616 1.00 91.12 95 ILE A C 1
ATOM 685 O O . ILE A 1 95 ? 20.882 15.020 -11.279 1.00 91.12 95 ILE A O 1
ATOM 689 N N . PRO A 1 96 ? 19.446 13.970 -12.671 1.00 83.19 96 PRO A N 1
ATOM 690 C CA . PRO A 1 96 ? 19.182 15.144 -13.503 1.00 83.19 96 PRO A CA 1
ATOM 691 C C . PRO A 1 96 ? 18.795 16.378 -12.671 1.00 83.19 96 PRO A C 1
ATOM 693 O O . PRO A 1 96 ? 17.826 16.354 -11.916 1.00 83.19 96 PRO A O 1
ATOM 696 N N . SER A 1 97 ? 19.553 17.470 -12.810 1.00 65.12 97 SER A N 1
ATOM 697 C CA . SER A 1 97 ? 19.551 18.632 -11.900 1.00 65.12 97 SER A CA 1
ATOM 698 C C . SER A 1 97 ? 18.286 19.507 -11.929 1.00 65.12 97 SER A C 1
ATOM 700 O O . SER A 1 97 ? 18.200 20.473 -11.172 1.00 65.12 97 SER A O 1
ATOM 702 N N . GLY A 1 98 ? 17.304 19.175 -12.771 1.00 69.19 98 GLY A N 1
ATOM 703 C CA . GLY A 1 98 ? 16.045 19.910 -12.919 1.00 69.19 98 GLY A CA 1
ATOM 704 C C . GLY A 1 98 ? 14.841 19.300 -12.198 1.00 69.19 98 GLY A C 1
ATOM 705 O O . GLY A 1 98 ? 13.813 19.965 -12.104 1.00 69.19 98 GLY A O 1
ATOM 706 N N . GLU A 1 99 ? 14.941 18.069 -11.684 1.00 66.94 99 GLU A N 1
ATOM 707 C CA . GLU A 1 99 ? 13.803 17.381 -11.066 1.00 66.94 99 GLU A CA 1
ATOM 708 C C . GLU A 1 99 ? 14.162 16.817 -9.691 1.00 66.94 99 GLU A C 1
ATOM 710 O O . GLU A 1 99 ? 15.179 16.132 -9.552 1.00 66.94 99 GLU A O 1
ATOM 715 N N . PRO A 1 100 ? 13.347 17.081 -8.650 1.00 75.56 100 PRO A N 1
ATOM 716 C CA . PRO A 1 100 ? 13.537 16.410 -7.378 1.00 75.56 100 PRO A CA 1
ATOM 717 C C . PRO A 1 100 ? 13.367 14.898 -7.596 1.00 75.56 100 PRO A C 1
ATOM 719 O O . PRO A 1 100 ? 12.396 14.491 -8.243 1.00 75.56 100 PRO A O 1
ATOM 722 N N . PRO A 1 101 ? 14.278 14.058 -7.070 1.00 82.19 101 PRO A N 1
ATOM 723 C CA . PRO A 1 101 ? 14.147 12.616 -7.192 1.00 82.19 101 PRO A CA 1
ATOM 724 C C . PRO A 1 101 ? 12.805 12.180 -6.601 1.00 82.19 101 PRO A C 1
ATOM 726 O O . PRO A 1 101 ? 12.502 12.453 -5.439 1.00 82.19 101 PRO A O 1
ATOM 729 N N . ARG A 1 102 ? 11.997 11.522 -7.429 1.00 85.50 102 ARG A N 1
ATOM 730 C CA . ARG A 1 102 ? 10.666 11.016 -7.084 1.00 85.50 102 ARG A CA 1
ATOM 731 C C . ARG A 1 102 ? 10.557 9.571 -7.530 1.00 85.50 102 ARG A C 1
ATOM 733 O O . ARG A 1 102 ? 11.113 9.213 -8.556 1.00 85.50 102 ARG A O 1
ATOM 740 N N . GLU A 1 103 ? 9.856 8.740 -6.771 1.00 90.94 103 GLU A N 1
ATOM 741 C CA . GLU A 1 103 ? 9.470 7.410 -7.248 1.00 90.94 103 GLU A CA 1
ATOM 742 C C . GLU A 1 103 ? 8.319 7.533 -8.252 1.00 90.94 103 GLU A C 1
ATOM 744 O O . GLU A 1 103 ? 7.435 8.373 -8.078 1.00 90.94 103 GLU A O 1
ATOM 749 N N . GLY A 1 104 ? 8.302 6.667 -9.267 1.00 93.00 104 GLY A N 1
ATOM 750 C CA . GLY A 1 104 ? 7.181 6.556 -10.202 1.00 93.00 104 GLY A CA 1
ATOM 751 C C . GLY A 1 104 ? 7.512 6.961 -11.635 1.00 93.00 104 GLY A C 1
ATOM 752 O O . GLY A 1 104 ? 8.675 7.098 -12.019 1.00 93.00 104 GLY A O 1
ATOM 753 N N . THR A 1 105 ? 6.463 7.128 -12.432 1.00 94.12 105 THR A N 1
ATOM 754 C CA . THR A 1 105 ? 6.559 7.494 -13.845 1.00 94.12 105 THR A CA 1
ATOM 755 C C . THR A 1 105 ? 6.869 8.985 -13.996 1.00 94.12 105 THR A C 1
ATOM 757 O O . THR A 1 105 ? 6.190 9.840 -13.426 1.00 94.12 105 THR A O 1
ATOM 760 N N . GLY A 1 106 ? 7.889 9.321 -14.783 1.00 92.44 106 GLY A N 1
ATOM 761 C CA . GLY A 1 106 ? 8.313 10.702 -15.002 1.00 92.44 106 GLY A CA 1
ATOM 762 C C . GLY A 1 106 ? 9.265 10.840 -16.189 1.00 92.44 106 GLY A C 1
ATOM 763 O O . GLY A 1 106 ? 9.716 9.842 -16.745 1.00 92.44 106 GLY A O 1
ATOM 764 N N . PRO A 1 107 ? 9.570 12.064 -16.631 1.00 91.94 107 PRO A N 1
ATOM 765 C CA . PRO A 1 107 ? 10.546 12.284 -17.688 1.00 91.94 107 PRO A CA 1
ATOM 766 C C . PRO A 1 107 ? 11.948 11.832 -17.240 1.00 91.94 107 PRO A C 1
ATOM 768 O O . PRO A 1 107 ? 12.382 12.076 -16.118 1.00 91.94 107 PRO A O 1
ATOM 771 N N . VAL A 1 108 ? 12.657 11.148 -18.130 1.00 89.94 108 VAL A N 1
ATOM 772 C CA . VAL A 1 108 ? 14.033 10.676 -17.983 1.00 89.94 108 VAL A CA 1
ATOM 773 C C . VAL A 1 108 ? 14.687 10.788 -19.354 1.00 89.94 108 VAL A C 1
ATOM 775 O O . VAL A 1 108 ? 14.205 10.180 -20.305 1.00 89.94 108 VAL A O 1
ATOM 778 N N . ALA A 1 109 ? 15.778 11.548 -19.484 1.00 86.94 109 ALA A N 1
ATOM 779 C CA . ALA A 1 109 ? 16.507 11.683 -20.754 1.00 86.94 109 ALA A CA 1
ATOM 780 C C . ALA A 1 109 ? 15.602 12.059 -21.956 1.00 86.94 109 ALA A C 1
ATOM 782 O O . ALA A 1 109 ? 15.695 11.475 -23.036 1.00 86.94 109 ALA A O 1
ATOM 783 N N . GLY A 1 110 ? 14.676 13.005 -21.751 1.00 87.50 110 GLY A N 1
ATOM 784 C CA . GLY A 1 110 ? 13.778 13.511 -22.799 1.00 87.50 110 GLY A CA 1
ATOM 785 C C . GLY A 1 110 ? 12.631 12.576 -23.208 1.00 87.50 110 GLY A C 1
ATOM 786 O O . GLY A 1 110 ? 11.908 12.891 -24.148 1.00 87.50 110 GLY A O 1
ATOM 787 N N . ARG A 1 111 ? 12.435 11.446 -22.520 1.00 91.25 111 ARG A N 1
ATOM 788 C CA . ARG A 1 111 ? 11.315 10.509 -22.729 1.00 91.25 111 ARG A CA 1
ATOM 789 C C . ARG A 1 111 ? 10.629 10.190 -21.406 1.00 91.25 111 ARG A C 1
ATOM 791 O O . ARG A 1 111 ? 11.203 10.433 -20.353 1.00 91.25 111 ARG A O 1
ATOM 798 N N . LEU A 1 112 ? 9.422 9.634 -21.431 1.00 93.50 112 LEU A N 1
ATOM 799 C CA . LEU A 1 112 ? 8.814 9.101 -20.212 1.00 93.50 112 LEU A CA 1
ATOM 800 C C . LEU A 1 112 ? 9.541 7.811 -19.807 1.00 93.50 112 LEU A C 1
ATOM 802 O O . LEU A 1 112 ? 9.801 6.950 -20.653 1.00 93.50 112 LEU A O 1
ATOM 806 N N . GLY A 1 113 ? 9.874 7.697 -18.529 1.00 95.44 113 GLY A N 1
ATOM 807 C CA . GLY A 1 113 ? 10.574 6.571 -17.938 1.00 95.44 113 GLY A CA 1
ATOM 808 C C . GLY A 1 113 ? 10.150 6.346 -16.493 1.00 95.44 113 GLY A C 1
ATOM 809 O O . GLY A 1 113 ? 9.332 7.074 -15.929 1.00 95.44 113 GLY A O 1
ATOM 810 N N . GLN A 1 114 ? 10.719 5.310 -15.900 1.00 96.75 114 GLN A N 1
ATOM 811 C CA . GLN A 1 114 ? 10.461 4.933 -14.527 1.00 96.75 114 GLN A CA 1
ATOM 812 C C . GLN A 1 114 ? 11.601 5.397 -13.630 1.00 96.75 114 GLN A C 1
ATOM 814 O O . GLN A 1 114 ? 12.748 5.011 -13.838 1.00 96.75 114 GLN A O 1
ATOM 819 N N . TRP A 1 115 ? 11.269 6.116 -12.567 1.00 96.94 115 TRP A N 1
ATOM 820 C CA . TRP A 1 115 ? 12.186 6.431 -11.484 1.00 96.94 115 TRP A CA 1
ATOM 821 C C . TRP A 1 115 ? 12.038 5.410 -10.350 1.00 96.94 115 TRP A C 1
ATOM 823 O O . TRP A 1 115 ? 10.937 5.157 -9.844 1.00 96.94 115 TRP A O 1
ATOM 833 N N . VAL A 1 116 ? 13.156 4.811 -9.946 1.00 97.12 116 VAL A N 1
ATOM 834 C CA . VAL A 1 116 ? 13.231 3.789 -8.898 1.00 97.12 116 VAL A CA 1
ATOM 835 C C . VAL A 1 116 ? 14.297 4.190 -7.890 1.00 97.12 116 VAL A C 1
ATOM 837 O O . VAL A 1 116 ? 15.468 4.309 -8.235 1.00 97.12 116 VAL A O 1
ATOM 840 N N . SER A 1 117 ? 13.920 4.356 -6.627 1.00 96.25 117 SER A N 1
ATOM 841 C CA . SER A 1 117 ? 14.920 4.528 -5.577 1.00 96.25 117 SER A CA 1
ATOM 842 C C . SER A 1 117 ? 15.640 3.201 -5.317 1.00 96.25 117 SER A C 1
ATOM 844 O O . SER A 1 117 ? 15.015 2.140 -5.238 1.00 96.25 117 SER A O 1
ATOM 846 N N . ALA A 1 118 ? 16.966 3.237 -5.198 1.00 96.19 118 ALA A N 1
ATOM 847 C CA . ALA A 1 118 ? 17.794 2.046 -5.054 1.00 96.19 118 ALA A CA 1
ATOM 848 C C . ALA A 1 118 ? 17.443 1.237 -3.797 1.00 96.19 118 ALA A C 1
ATOM 850 O O . ALA A 1 118 ? 17.588 0.016 -3.797 1.00 96.19 118 ALA A O 1
ATOM 851 N N . ASP A 1 119 ? 16.995 1.888 -2.723 1.00 94.81 119 ASP A N 1
ATOM 852 C CA . ASP A 1 119 ? 16.558 1.271 -1.460 1.00 94.81 119 ASP A CA 1
ATOM 853 C C . ASP A 1 119 ? 15.233 0.498 -1.565 1.00 94.81 119 ASP A C 1
ATOM 855 O O . ASP A 1 119 ? 14.967 -0.363 -0.727 1.00 94.81 119 ASP A O 1
ATOM 859 N N . ARG A 1 120 ? 14.429 0.751 -2.604 1.00 95.62 120 ARG A N 1
ATOM 860 C CA . ARG A 1 120 ? 13.195 0.006 -2.891 1.00 95.62 120 ARG A CA 1
ATOM 861 C C . ARG A 1 120 ? 13.422 -1.274 -3.668 1.00 95.62 120 ARG A C 1
ATOM 863 O O . ARG A 1 120 ? 12.531 -2.121 -3.708 1.00 95.62 120 ARG A O 1
ATOM 870 N N . LEU A 1 121 ? 14.573 -1.400 -4.321 1.00 95.50 121 LEU A N 1
ATOM 871 C CA . LEU A 1 121 ? 14.910 -2.625 -5.024 1.00 95.50 121 LEU A CA 1
ATOM 872 C C . LEU A 1 121 ? 15.042 -3.775 -4.020 1.00 95.50 121 LEU A C 1
ATOM 874 O O . LEU A 1 121 ? 15.639 -3.590 -2.953 1.00 95.50 121 LEU A O 1
ATOM 878 N N . PRO A 1 122 ? 14.546 -4.978 -4.357 1.00 95.69 122 PRO A N 1
ATOM 879 C CA . PRO A 1 122 ? 14.823 -6.164 -3.563 1.00 95.69 122 PRO A CA 1
ATOM 880 C C . PRO A 1 122 ? 16.332 -6.336 -3.325 1.00 95.69 122 PRO A C 1
ATOM 882 O O . PRO A 1 122 ? 17.144 -5.985 -4.186 1.00 95.69 122 PRO A O 1
ATOM 885 N N . PRO A 1 123 ? 16.741 -6.878 -2.165 1.00 92.50 123 PRO A N 1
ATOM 886 C CA . PRO A 1 123 ? 18.146 -6.885 -1.751 1.00 92.50 123 PRO A CA 1
ATOM 887 C C . PRO A 1 123 ? 19.049 -7.727 -2.662 1.00 92.50 123 PRO A C 1
ATOM 889 O O . PRO A 1 123 ? 20.256 -7.498 -2.700 1.00 92.50 123 PRO A O 1
ATOM 892 N N . ALA A 1 124 ? 18.477 -8.682 -3.399 1.00 93.62 124 ALA A N 1
ATOM 893 C CA . ALA A 1 124 ? 19.190 -9.568 -4.306 1.00 93.62 124 ALA A CA 1
ATOM 894 C C . ALA A 1 124 ? 18.481 -9.658 -5.670 1.00 93.62 124 ALA A C 1
ATOM 896 O O . ALA A 1 124 ? 17.256 -9.509 -5.732 1.00 93.62 124 ALA A O 1
ATOM 897 N N . PRO A 1 125 ? 19.227 -9.918 -6.761 1.00 93.75 125 PRO A N 1
ATOM 898 C CA . PRO A 1 125 ? 18.646 -10.357 -8.027 1.00 93.75 125 PRO A CA 1
ATOM 899 C C . PRO A 1 125 ? 17.799 -11.616 -7.862 1.00 93.75 125 PRO A C 1
ATOM 901 O O . PRO A 1 125 ? 18.065 -12.452 -6.998 1.00 93.75 125 PRO A O 1
ATOM 904 N N . GLY A 1 126 ? 16.776 -11.748 -8.703 1.00 94.81 126 GLY A N 1
ATOM 905 C CA . GLY A 1 126 ? 15.899 -12.910 -8.713 1.00 94.81 126 GLY A CA 1
ATOM 906 C C . GLY A 1 126 ? 14.435 -12.566 -8.991 1.00 94.81 126 GLY A C 1
ATOM 907 O O . GLY A 1 126 ? 14.118 -11.427 -9.347 1.00 94.81 126 GLY A O 1
ATOM 908 N N . PRO A 1 127 ? 13.527 -13.536 -8.786 1.00 95.50 127 PRO A N 1
ATOM 909 C CA . PRO A 1 127 ? 12.123 -13.427 -9.185 1.00 95.50 127 PRO A CA 1
ATOM 910 C C . PRO A 1 127 ? 11.392 -12.209 -8.594 1.00 95.50 127 PRO A C 1
ATOM 912 O O . PRO A 1 127 ? 10.602 -11.572 -9.285 1.00 95.50 127 PRO A O 1
ATOM 915 N N . ALA A 1 128 ? 11.695 -11.832 -7.346 1.00 94.62 128 ALA A N 1
ATOM 916 C CA . ALA A 1 128 ? 11.106 -10.652 -6.707 1.00 94.62 128 ALA A CA 1
ATOM 917 C C . ALA A 1 128 ? 11.572 -9.328 -7.344 1.00 94.62 128 ALA A C 1
ATOM 919 O O . ALA A 1 128 ? 10.775 -8.404 -7.497 1.00 94.62 128 ALA A O 1
ATOM 920 N N . ALA A 1 129 ? 12.849 -9.229 -7.740 1.00 96.25 129 ALA A N 1
ATOM 921 C CA . ALA A 1 129 ? 13.366 -8.059 -8.452 1.00 96.25 129 ALA A CA 1
ATOM 922 C C . ALA A 1 129 ? 12.745 -7.950 -9.850 1.00 96.25 129 ALA A C 1
ATOM 924 O O . ALA A 1 129 ? 12.358 -6.858 -10.259 1.00 96.25 129 ALA A O 1
ATOM 925 N N . THR A 1 130 ? 12.574 -9.081 -10.544 1.00 96.94 130 THR A N 1
ATOM 926 C CA . THR A 1 130 ? 11.859 -9.144 -11.825 1.00 96.94 130 THR A CA 1
ATOM 927 C C . THR A 1 130 ? 10.408 -8.683 -11.684 1.00 96.94 130 THR A C 1
ATOM 929 O O . THR A 1 130 ? 9.995 -7.803 -12.432 1.00 96.94 130 THR A O 1
ATOM 932 N N . GLU A 1 131 ? 9.652 -9.209 -10.710 1.00 96.94 131 GLU A N 1
ATOM 933 C CA . GLU A 1 131 ? 8.263 -8.792 -10.450 1.00 96.94 131 GLU A CA 1
ATOM 934 C C . GLU A 1 131 ? 8.166 -7.282 -10.229 1.00 96.94 131 GLU A C 1
ATOM 936 O O . GLU A 1 131 ? 7.366 -6.602 -10.876 1.00 96.94 131 GLU A O 1
ATOM 941 N N . PHE A 1 132 ? 9.021 -6.747 -9.354 1.00 97.19 132 PHE A N 1
ATOM 942 C CA . PHE A 1 132 ? 9.052 -5.324 -9.046 1.00 97.19 132 PHE A CA 1
ATOM 943 C C . PHE A 1 132 ? 9.356 -4.483 -10.292 1.00 97.19 132 PHE A C 1
ATOM 945 O O . PHE A 1 132 ? 8.585 -3.587 -10.628 1.00 97.19 132 PHE A O 1
ATOM 952 N N . LEU A 1 133 ? 10.441 -4.784 -11.011 1.00 97.88 133 LEU A N 1
ATOM 953 C CA . LEU A 1 133 ? 10.870 -4.000 -12.171 1.00 97.88 133 LEU A CA 1
ATOM 954 C C . LEU A 1 133 ? 9.855 -4.044 -13.317 1.00 97.88 133 LEU A C 1
ATOM 956 O O . LEU A 1 133 ? 9.589 -3.001 -13.909 1.00 97.88 133 LEU A O 1
ATOM 960 N N . TYR A 1 134 ? 9.257 -5.204 -13.610 1.00 98.25 134 TYR A N 1
ATOM 961 C CA . TYR A 1 134 ? 8.214 -5.304 -14.636 1.00 98.25 134 TYR A CA 1
ATOM 962 C C . TYR A 1 134 ? 6.962 -4.533 -14.250 1.00 98.25 134 TYR A C 1
ATOM 964 O O . TYR A 1 134 ? 6.423 -3.832 -15.099 1.00 98.25 134 TYR A O 1
ATOM 972 N N . SER A 1 135 ? 6.544 -4.596 -12.982 1.00 97.69 135 SER A N 1
ATOM 973 C CA . SER A 1 135 ? 5.399 -3.809 -12.512 1.00 97.69 135 SER A CA 1
ATOM 974 C C . SER A 1 135 ? 5.646 -2.319 -12.736 1.00 97.69 135 SER A C 1
ATOM 976 O O . SER A 1 135 ? 4.802 -1.617 -13.279 1.00 97.69 135 SER A O 1
ATOM 978 N N . ARG A 1 136 ? 6.847 -1.835 -12.400 1.00 97.31 136 ARG A N 1
ATOM 979 C CA . ARG A 1 136 ? 7.212 -0.429 -12.598 1.00 97.31 136 ARG A CA 1
ATOM 980 C C . ARG A 1 136 ? 7.353 -0.039 -14.070 1.00 97.31 136 ARG A C 1
ATOM 982 O O . ARG A 1 136 ? 6.891 1.022 -14.466 1.00 97.31 136 ARG A O 1
ATOM 989 N N . ALA A 1 137 ? 7.953 -0.891 -14.897 1.00 97.81 137 ALA A N 1
ATOM 990 C CA . ALA A 1 137 ? 8.046 -0.641 -16.331 1.00 97.81 137 ALA A CA 1
ATOM 991 C C . ALA A 1 137 ? 6.659 -0.608 -16.995 1.00 97.81 137 ALA A C 1
ATOM 993 O O . ALA A 1 137 ? 6.422 0.190 -17.903 1.00 97.81 137 ALA A O 1
ATOM 994 N N . PHE A 1 138 ? 5.731 -1.440 -16.519 1.00 97.94 138 PHE A N 1
ATOM 995 C CA . PHE A 1 138 ? 4.361 -1.467 -17.007 1.00 97.94 138 PHE A CA 1
ATOM 996 C C . PHE A 1 138 ? 3.620 -0.156 -16.718 1.00 97.94 138 PHE A C 1
ATOM 998 O O . PHE A 1 138 ? 2.975 0.361 -17.620 1.00 97.94 138 PHE A O 1
ATOM 1005 N N . GLN A 1 139 ? 3.829 0.471 -15.556 1.00 96.69 139 GLN A N 1
ATOM 1006 C CA . GLN A 1 139 ? 3.247 1.790 -15.240 1.00 96.69 139 GLN A CA 1
ATOM 1007 C C . GLN A 1 139 ? 3.657 2.892 -16.233 1.00 96.69 139 GLN A C 1
ATOM 1009 O O . GLN A 1 139 ? 2.882 3.801 -16.537 1.00 96.69 139 GLN A O 1
ATOM 1014 N N . VAL A 1 140 ? 4.863 2.814 -16.805 1.00 97.00 140 VAL A N 1
ATOM 1015 C CA . VAL A 1 140 ? 5.279 3.730 -17.881 1.00 97.00 140 VAL A CA 1
ATOM 1016 C C . VAL A 1 140 ? 4.513 3.437 -19.173 1.00 97.00 140 VAL A C 1
ATOM 1018 O O . VAL A 1 140 ? 4.094 4.363 -19.869 1.00 97.00 140 VAL A O 1
ATOM 1021 N N . PHE A 1 141 ? 4.312 2.159 -19.498 1.00 96.81 141 PHE A N 1
ATOM 1022 C CA . PHE A 1 141 ? 3.501 1.745 -20.643 1.00 96.81 141 PHE A CA 1
ATOM 1023 C C . PHE A 1 141 ? 2.042 2.198 -20.500 1.00 96.81 141 PHE A C 1
ATOM 1025 O O . PHE A 1 141 ? 1.493 2.766 -21.442 1.00 96.81 141 PHE A O 1
ATOM 1032 N N . GLU A 1 142 ? 1.440 2.031 -19.324 1.00 95.44 142 GLU A N 1
ATOM 1033 C CA . GLU A 1 142 ? 0.091 2.508 -18.997 1.00 95.44 142 GLU A CA 1
ATOM 1034 C C . GLU A 1 142 ? -0.035 4.018 -19.225 1.00 95.44 142 GLU A C 1
ATOM 1036 O O . GLU A 1 142 ? -0.958 4.478 -19.904 1.00 95.44 142 GLU A O 1
ATOM 1041 N N . ALA A 1 143 ? 0.952 4.790 -18.764 1.00 94.94 143 ALA A N 1
ATOM 1042 C CA . ALA A 1 143 ? 0.999 6.229 -18.990 1.00 94.94 143 ALA A CA 1
ATOM 1043 C C . ALA A 1 143 ? 1.108 6.592 -20.485 1.00 94.94 143 ALA A C 1
ATOM 1045 O O . ALA A 1 143 ? 0.381 7.471 -20.950 1.00 94.94 143 ALA A O 1
ATOM 1046 N N . TYR A 1 144 ? 1.933 5.889 -21.273 1.00 94.62 144 TYR A N 1
ATOM 1047 C CA . TYR A 1 144 ? 1.984 6.077 -22.734 1.00 94.62 144 TYR A CA 1
ATOM 1048 C C . TYR A 1 144 ? 0.663 5.725 -23.426 1.00 94.62 144 TYR A C 1
ATOM 1050 O O . TYR A 1 144 ? 0.290 6.355 -24.417 1.00 94.62 144 TYR A O 1
ATOM 1058 N N . ARG A 1 145 ? -0.058 4.723 -22.917 1.00 93.38 145 ARG A N 1
ATOM 1059 C CA . ARG A 1 145 ? -1.376 4.324 -23.424 1.00 93.38 145 ARG A CA 1
ATOM 1060 C C . ARG A 1 145 ? -2.505 5.240 -22.947 1.00 93.38 145 ARG A C 1
ATOM 1062 O O . ARG A 1 145 ? -3.627 5.109 -23.441 1.00 93.38 145 ARG A O 1
ATOM 1069 N N . GLY A 1 146 ? -2.228 6.177 -22.040 1.00 91.88 146 GLY A N 1
ATOM 1070 C CA . GLY A 1 146 ? -3.220 7.084 -21.472 1.00 91.88 146 GLY A CA 1
ATOM 1071 C C . GLY A 1 146 ? -4.199 6.366 -20.547 1.00 91.88 146 GLY A C 1
ATOM 1072 O O . GLY A 1 146 ? -5.400 6.633 -20.605 1.00 91.88 146 GLY A O 1
ATOM 1073 N N . PHE A 1 147 ? -3.715 5.411 -19.751 1.00 91.75 147 PHE A N 1
ATOM 1074 C CA . PHE A 1 147 ? -4.511 4.831 -18.674 1.00 91.75 147 PHE A CA 1
ATOM 1075 C C . PHE A 1 147 ? -4.631 5.872 -17.549 1.00 91.75 147 PHE A C 1
ATOM 1077 O O . PHE A 1 147 ? -3.651 6.556 -17.231 1.00 91.75 147 PHE A O 1
ATOM 1084 N N . PRO A 1 148 ? -5.829 6.061 -16.977 1.00 84.56 148 PRO A N 1
ATOM 1085 C CA . PRO A 1 148 ? -6.035 7.047 -15.930 1.00 84.56 148 PRO A CA 1
ATOM 1086 C C . PRO A 1 148 ? -5.271 6.639 -14.675 1.00 84.56 148 PRO A C 1
ATOM 1088 O O . PRO A 1 148 ? -5.395 5.519 -14.190 1.00 84.56 148 PRO A O 1
ATOM 1091 N N . GLN A 1 149 ? -4.518 7.582 -14.125 1.00 82.25 149 GLN A N 1
ATOM 1092 C CA . GLN A 1 149 ? -3.830 7.379 -12.859 1.00 82.25 149 GLN A CA 1
ATOM 1093 C C . GLN A 1 149 ? -4.828 7.505 -11.696 1.00 82.25 149 GLN A C 1
ATOM 1095 O O . GLN A 1 149 ? -5.736 8.350 -11.755 1.00 82.25 149 GLN A O 1
ATOM 1100 N N . PRO A 1 150 ? -4.695 6.693 -10.635 1.00 76.75 150 PRO A N 1
ATOM 1101 C CA . PRO A 1 150 ? -5.566 6.782 -9.478 1.00 76.75 150 PRO A CA 1
ATOM 1102 C C . PRO A 1 150 ? -5.410 8.155 -8.820 1.00 76.75 150 PRO A C 1
ATOM 1104 O O . PRO A 1 150 ? -4.309 8.633 -8.545 1.00 76.75 150 PRO A O 1
ATOM 1107 N N . VAL A 1 151 ? -6.541 8.806 -8.556 1.00 78.75 151 VAL A N 1
ATOM 1108 C CA . VAL A 1 151 ? -6.571 10.037 -7.763 1.00 78.75 151 VAL A CA 1
ATOM 1109 C C . VAL A 1 151 ? -6.639 9.616 -6.306 1.00 78.75 151 VAL A C 1
ATOM 1111 O O . VAL A 1 151 ? -7.569 8.911 -5.929 1.00 78.75 151 VAL A O 1
ATOM 1114 N N . GLY A 1 152 ? -5.665 10.025 -5.493 1.00 78.44 152 GLY A N 1
ATOM 1115 C CA . GLY A 1 152 ? -5.672 9.714 -4.066 1.00 78.44 152 GLY A CA 1
ATOM 1116 C C . GLY A 1 152 ? -6.977 10.169 -3.412 1.00 78.44 152 GLY A C 1
ATOM 1117 O O . GLY A 1 152 ? -7.409 11.306 -3.610 1.00 78.44 152 GLY A O 1
ATOM 1118 N N . ILE A 1 153 ? -7.591 9.287 -2.627 1.00 81.38 153 ILE A N 1
ATOM 1119 C CA . ILE A 1 153 ? -8.757 9.620 -1.810 1.00 81.38 153 ILE A CA 1
ATOM 1120 C C . ILE A 1 153 ? -8.410 9.505 -0.326 1.00 81.38 153 ILE A C 1
ATOM 1122 O O . ILE A 1 153 ? -7.550 8.701 0.043 1.00 81.38 153 ILE A O 1
ATOM 1126 N N . PRO A 1 154 ? -9.052 10.297 0.546 1.00 73.62 154 PRO A N 1
ATOM 1127 C CA . PRO A 1 154 ? -8.856 10.161 1.981 1.00 73.62 154 PRO A CA 1
ATOM 1128 C C . PRO A 1 154 ? -9.264 8.764 2.466 1.00 73.62 154 PRO A C 1
ATOM 1130 O O . PRO A 1 154 ? -10.359 8.300 2.158 1.00 73.62 154 PRO A O 1
ATOM 1133 N N . GLU A 1 155 ? -8.449 8.131 3.317 1.00 75.12 155 GLU A N 1
ATOM 1134 C CA . GLU A 1 155 ? -8.792 6.853 3.976 1.00 75.12 155 GLU A CA 1
ATOM 1135 C C . GLU A 1 155 ? -10.135 6.921 4.729 1.00 75.12 155 GLU A C 1
ATOM 1137 O O . GLU A 1 155 ? -10.826 5.920 4.897 1.00 75.12 155 GLU A O 1
ATOM 1142 N N . THR A 1 156 ? -10.548 8.126 5.138 1.00 76.50 156 THR A N 1
ATOM 1143 C CA . THR A 1 156 ? -11.816 8.397 5.826 1.00 76.50 156 THR A CA 1
ATOM 1144 C C . THR A 1 156 ? -13.065 8.144 4.986 1.00 76.50 156 THR A C 1
ATOM 1146 O O . THR A 1 156 ? -14.164 8.163 5.546 1.00 76.50 156 THR A O 1
ATOM 1149 N N . GLU A 1 157 ? -12.913 7.981 3.671 1.00 83.81 157 GLU A N 1
ATOM 1150 C CA . GLU A 1 157 ? -13.988 7.614 2.742 1.00 83.81 157 GLU A CA 1
ATOM 1151 C C . GLU A 1 157 ? -14.382 6.138 2.850 1.00 83.81 157 GLU A C 1
ATOM 1153 O O . GLU A 1 157 ? -15.408 5.731 2.305 1.00 83.81 157 GLU A O 1
ATOM 1158 N N . PHE A 1 158 ? -13.599 5.336 3.573 1.00 86.81 158 PHE A N 1
ATOM 1159 C CA . 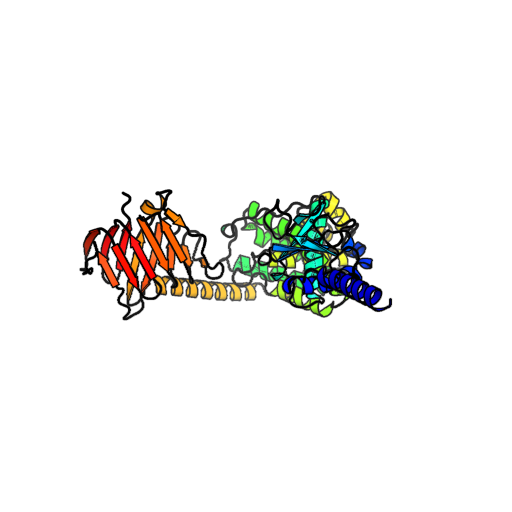PHE A 1 158 ? -13.871 3.924 3.737 1.00 86.81 158 PHE A CA 1
ATOM 1160 C C . PHE A 1 158 ? -14.284 3.546 5.165 1.00 86.81 158 PHE A C 1
ATOM 1162 O O . PHE A 1 158 ? -13.710 4.044 6.139 1.00 86.81 158 PHE A O 1
ATOM 1169 N N . PRO A 1 159 ? -15.224 2.597 5.320 1.00 87.38 159 PRO A N 1
ATOM 1170 C CA . PRO A 1 159 ? -15.670 2.109 6.616 1.00 87.38 159 PRO A CA 1
ATOM 1171 C C . PRO A 1 159 ? -14.692 1.054 7.169 1.00 87.38 159 PRO A C 1
ATOM 1173 O O . PRO A 1 159 ? -15.040 -0.107 7.349 1.00 87.38 159 PRO A O 1
ATOM 1176 N N . LEU A 1 160 ? -13.452 1.468 7.459 1.00 83.31 160 LEU A N 1
ATOM 1177 C CA . LEU A 1 160 ? -12.371 0.616 7.997 1.00 83.31 160 LEU A CA 1
ATOM 1178 C C . LEU A 1 160 ? -12.779 -0.191 9.245 1.00 83.31 160 LEU A C 1
ATOM 1180 O O . LEU A 1 160 ? -12.215 -1.249 9.527 1.00 83.31 160 LEU A O 1
ATOM 1184 N N . TYR A 1 161 ? -13.751 0.331 9.994 1.00 82.94 161 TYR A N 1
ATOM 1185 C CA . TYR A 1 161 ? -14.248 -0.202 11.262 1.00 82.94 161 TYR A CA 1
ATOM 1186 C C . TYR A 1 161 ? -15.629 -0.844 11.132 1.00 82.94 161 TYR A C 1
ATOM 1188 O O . TYR A 1 161 ? -16.397 -0.867 12.088 1.00 82.94 161 TYR A O 1
ATOM 1196 N N . ASP A 1 162 ? -15.959 -1.341 9.946 1.00 89.75 162 ASP A N 1
ATOM 1197 C CA . ASP A 1 162 ? -17.177 -2.097 9.699 1.00 89.75 162 ASP A CA 1
ATOM 1198 C C . ASP A 1 162 ? -16.821 -3.570 9.450 1.00 89.75 162 ASP A C 1
ATOM 1200 O O . ASP A 1 162 ? -16.163 -3.930 8.469 1.00 89.75 162 ASP A O 1
ATOM 1204 N N . ALA A 1 163 ? -17.244 -4.433 10.377 1.00 92.06 163 ALA A N 1
ATOM 1205 C CA . ALA A 1 163 ? -16.972 -5.865 10.312 1.00 92.06 163 ALA A CA 1
ATOM 1206 C C . ALA A 1 163 ? -17.645 -6.539 9.103 1.00 92.06 163 ALA A C 1
ATOM 1208 O O . ALA A 1 163 ? -17.078 -7.475 8.543 1.00 92.06 163 ALA A O 1
ATOM 1209 N N . GLU A 1 164 ? -18.817 -6.062 8.665 1.00 94.50 164 GLU A N 1
ATOM 1210 C CA . GLU A 1 164 ? -19.479 -6.573 7.461 1.00 94.50 164 GLU A CA 1
ATOM 1211 C C . GLU A 1 164 ? -18.676 -6.186 6.219 1.00 94.50 164 GLU A C 1
ATOM 1213 O O . GLU A 1 164 ? -18.404 -7.039 5.375 1.00 94.50 164 GLU A O 1
ATOM 1218 N N . PHE A 1 165 ? -18.241 -4.929 6.118 1.00 93.50 165 PHE A N 1
ATOM 1219 C CA . PHE A 1 165 ? -17.423 -4.460 4.999 1.00 93.50 165 PHE A CA 1
ATOM 1220 C C . PHE A 1 165 ? -16.123 -5.266 4.863 1.00 93.50 165 PHE A C 1
ATOM 1222 O O . PHE A 1 165 ? -15.794 -5.737 3.767 1.00 93.50 165 PHE A O 1
ATOM 1229 N N . ASN A 1 166 ? -15.416 -5.479 5.976 1.00 92.31 166 ASN A N 1
ATOM 1230 C CA . ASN A 1 166 ? -14.175 -6.255 6.018 1.00 92.31 166 ASN A CA 1
ATOM 1231 C C . ASN A 1 166 ? -14.418 -7.745 5.715 1.00 92.31 166 ASN A C 1
ATOM 1233 O O . ASN A 1 166 ? -13.681 -8.342 4.928 1.00 92.31 166 ASN A O 1
ATOM 1237 N N . ALA A 1 167 ? -15.492 -8.341 6.245 1.00 94.38 167 ALA A N 1
ATOM 1238 C CA . ALA A 1 167 ? -15.850 -9.731 5.962 1.00 94.38 167 ALA A CA 1
ATOM 1239 C C . ALA A 1 167 ? -16.195 -9.947 4.481 1.00 94.38 167 ALA A C 1
ATOM 1241 O O . ALA A 1 167 ? -15.731 -10.912 3.872 1.00 94.38 167 ALA A O 1
ATOM 1242 N N . LEU A 1 168 ? -16.952 -9.026 3.871 1.00 95.06 168 LEU A N 1
ATOM 1243 C CA . LEU A 1 168 ? -17.237 -9.052 2.434 1.00 95.06 168 LEU A CA 1
ATOM 1244 C C . LEU A 1 168 ? -15.950 -8.893 1.610 1.00 95.06 168 LEU A C 1
ATOM 1246 O O . LEU A 1 168 ? -15.763 -9.611 0.632 1.00 95.06 168 LEU A O 1
ATOM 1250 N N . SER A 1 169 ? -15.031 -8.015 2.026 1.00 94.19 169 SER A N 1
ATOM 1251 C CA . SER A 1 169 ? -13.718 -7.855 1.385 1.00 94.19 169 SER A CA 1
ATOM 1252 C C . SER A 1 169 ? -12.889 -9.143 1.431 1.00 94.19 169 SER A C 1
ATOM 1254 O O . SER A 1 169 ? -12.274 -9.517 0.433 1.00 94.19 169 SER A O 1
ATOM 1256 N N . ARG A 1 170 ? -12.867 -9.844 2.569 1.00 94.25 170 ARG A N 1
ATOM 1257 C CA . ARG A 1 170 ? -12.164 -11.131 2.699 1.00 94.25 170 ARG A CA 1
ATOM 1258 C C . ARG A 1 170 ? -12.814 -12.219 1.849 1.00 94.25 170 ARG A C 1
ATOM 1260 O O . ARG A 1 170 ? -12.117 -13.002 1.206 1.00 94.25 170 ARG A O 1
ATOM 1267 N N . ALA A 1 171 ? -14.144 -12.241 1.792 1.00 96.00 171 ALA A N 1
ATOM 1268 C CA . ALA A 1 171 ? -14.878 -13.159 0.931 1.00 96.00 171 ALA A CA 1
ATOM 1269 C C . ALA A 1 171 ? -14.610 -12.894 -0.565 1.00 96.00 171 ALA A C 1
ATOM 1271 O O . ALA A 1 171 ? -14.460 -13.854 -1.318 1.00 96.00 171 ALA A O 1
ATOM 1272 N N . GLU A 1 172 ? -14.444 -11.636 -1.000 1.00 96.56 172 GLU A N 1
ATOM 1273 C CA . GLU A 1 172 ? -13.963 -11.319 -2.357 1.00 96.56 172 GLU A CA 1
ATOM 1274 C C . GLU A 1 172 ? -12.601 -11.977 -2.638 1.00 96.56 172 GLU A C 1
ATOM 1276 O O . GLU A 1 172 ? -12.443 -12.650 -3.658 1.00 96.56 172 GLU A O 1
ATOM 1281 N N . GLY A 1 173 ? -11.637 -11.832 -1.720 1.00 95.62 173 GLY A N 1
ATOM 1282 C CA . GLY A 1 173 ? -10.314 -12.458 -1.826 1.00 95.62 173 GLY A CA 1
ATOM 1283 C C . GLY A 1 173 ? -10.386 -13.986 -1.913 1.00 95.62 173 GLY A C 1
ATOM 1284 O O . GLY A 1 173 ? -9.733 -14.590 -2.765 1.00 95.62 173 GLY A O 1
ATOM 1285 N N . ALA A 1 174 ? -11.248 -14.613 -1.107 1.00 96.00 174 ALA A N 1
ATOM 1286 C CA . ALA A 1 174 ? -11.482 -16.057 -1.139 1.00 96.00 174 ALA A CA 1
ATOM 1287 C C . ALA A 1 174 ? -12.089 -16.533 -2.472 1.00 96.00 174 ALA A C 1
ATOM 1289 O O . ALA A 1 174 ? -11.692 -17.581 -2.990 1.00 96.00 174 ALA A O 1
ATOM 1290 N N . ILE A 1 175 ? -13.022 -15.770 -3.058 1.00 97.88 175 ILE A N 1
ATOM 1291 C CA . ILE A 1 175 ? -13.595 -16.076 -4.379 1.00 97.88 175 ILE A CA 1
ATOM 1292 C C . ILE A 1 175 ? -12.513 -15.998 -5.459 1.00 97.88 175 ILE A C 1
ATOM 1294 O O . ILE A 1 175 ? -12.405 -16.917 -6.271 1.00 97.88 175 ILE A O 1
ATOM 1298 N N . LEU A 1 176 ? -11.690 -14.944 -5.455 1.00 97.88 176 LEU A N 1
ATOM 1299 C CA . LEU A 1 176 ? -10.599 -14.784 -6.422 1.00 97.88 176 LEU A CA 1
ATOM 1300 C C . LEU A 1 176 ? -9.562 -15.902 -6.296 1.00 97.88 176 LEU A C 1
ATOM 1302 O O . LEU A 1 176 ? -9.172 -16.491 -7.303 1.00 97.88 176 LEU A O 1
ATOM 1306 N N . LEU A 1 177 ? -9.173 -16.259 -5.070 1.00 96.81 177 LEU A N 1
ATOM 1307 C CA . LEU A 1 177 ? -8.254 -17.367 -4.819 1.00 96.81 177 LEU A CA 1
ATOM 1308 C C . LEU A 1 177 ? -8.809 -18.693 -5.356 1.00 96.81 177 LEU A C 1
ATOM 1310 O O . LEU A 1 177 ? -8.094 -19.441 -6.025 1.00 96.81 177 LEU A O 1
ATOM 1314 N N . ARG A 1 178 ? -10.102 -18.965 -5.132 1.00 96.94 178 ARG A N 1
ATOM 1315 C CA . ARG A 1 178 ? -10.774 -20.138 -5.706 1.00 96.94 178 ARG A CA 1
ATOM 1316 C C . ARG A 1 178 ? -10.785 -20.084 -7.233 1.00 96.94 178 ARG A C 1
ATOM 1318 O O . ARG A 1 178 ? -10.493 -21.091 -7.873 1.00 96.94 178 ARG A O 1
ATOM 1325 N N . ALA A 1 179 ? -11.089 -18.929 -7.821 1.00 97.81 179 ALA A N 1
ATOM 1326 C CA . ALA A 1 179 ? -11.135 -18.751 -9.270 1.00 97.81 179 ALA A CA 1
ATOM 1327 C C . ALA A 1 179 ? -9.773 -18.995 -9.934 1.00 97.81 179 ALA A C 1
ATOM 1329 O O . ALA A 1 179 ? -9.721 -19.637 -10.981 1.00 97.81 179 ALA A O 1
ATOM 1330 N N . LEU A 1 180 ? -8.664 -18.589 -9.310 1.00 97.25 180 LEU A N 1
ATOM 1331 C CA . LEU A 1 180 ? -7.314 -18.862 -9.818 1.00 97.25 180 LEU A CA 1
ATOM 1332 C C . LEU A 1 180 ? -7.004 -20.369 -9.926 1.00 97.25 180 LEU A C 1
ATOM 1334 O O . LEU A 1 180 ? -6.268 -20.765 -10.828 1.00 97.25 180 LEU A O 1
ATOM 1338 N N . GLY A 1 181 ? -7.604 -21.210 -9.076 1.00 96.00 181 GLY A N 1
ATOM 1339 C CA . GLY A 1 181 ? -7.467 -22.675 -9.120 1.00 96.00 181 GLY A CA 1
ATOM 1340 C C . GLY A 1 181 ? -8.594 -23.428 -9.845 1.00 96.00 181 GLY A C 1
ATOM 1341 O O . GLY A 1 181 ? -8.451 -24.618 -10.118 1.00 96.00 181 GLY A O 1
ATOM 1342 N N . ALA A 1 182 ? -9.714 -22.770 -10.157 1.00 97.12 182 ALA A N 1
ATOM 1343 C CA . ALA A 1 182 ? -10.908 -23.408 -10.722 1.00 97.12 182 ALA A CA 1
ATOM 1344 C C . ALA A 1 182 ? -10.738 -23.813 -12.194 1.00 97.12 182 ALA A C 1
ATOM 1346 O O . ALA A 1 182 ? -9.858 -23.299 -12.885 1.00 97.12 182 ALA A O 1
ATOM 1347 N N . GLN A 1 183 ? -11.590 -24.701 -12.714 1.00 97.19 183 GLN A N 1
ATOM 1348 C CA . GLN A 1 183 ? -11.592 -25.015 -14.144 1.00 97.19 183 GLN A CA 1
ATOM 1349 C C . GLN A 1 183 ? -12.188 -23.859 -14.955 1.00 97.19 183 GLN A C 1
ATOM 1351 O O . GLN A 1 183 ? -12.995 -23.079 -14.454 1.00 97.19 183 GLN A O 1
ATOM 1356 N N . LYS A 1 184 ? -11.822 -23.759 -16.242 1.00 96.44 184 LYS A N 1
ATOM 1357 C CA . LYS A 1 184 ? -12.283 -22.677 -17.131 1.00 96.44 184 LYS A CA 1
ATOM 1358 C C . LYS A 1 184 ? -13.813 -22.545 -17.171 1.00 96.44 184 LYS A C 1
ATOM 1360 O O . LYS A 1 184 ? -14.317 -21.428 -17.233 1.00 96.44 184 LYS A O 1
ATOM 1365 N N . ILE A 1 185 ? -14.528 -23.671 -17.121 1.00 95.31 185 ILE A N 1
ATOM 1366 C CA . ILE A 1 185 ? -15.997 -23.728 -17.156 1.00 95.31 185 ILE A CA 1
ATOM 1367 C C . ILE A 1 185 ? -16.651 -23.077 -15.925 1.00 95.31 185 ILE A C 1
ATOM 1369 O O . ILE A 1 185 ? -17.746 -22.537 -16.038 1.00 95.31 185 ILE A O 1
ATOM 1373 N N . ASP A 1 186 ? -15.957 -23.053 -14.785 1.00 96.88 186 ASP A N 1
ATOM 1374 C CA . ASP A 1 186 ? -16.471 -22.509 -13.522 1.00 96.88 186 ASP A CA 1
ATOM 1375 C C . ASP A 1 186 ? -16.215 -20.999 -13.377 1.00 96.88 186 ASP A C 1
ATOM 1377 O O . ASP A 1 186 ? -16.833 -20.331 -12.543 1.00 96.88 186 ASP A O 1
ATOM 1381 N N . LEU A 1 187 ? -15.288 -20.441 -14.171 1.00 97.06 187 LEU A N 1
ATOM 1382 C CA . LEU A 1 187 ? -14.844 -19.050 -14.033 1.00 97.06 187 LEU A CA 1
ATOM 1383 C C . LEU A 1 187 ? -15.982 -18.029 -14.185 1.00 97.06 187 LEU A C 1
ATOM 1385 O O . LEU A 1 187 ? -16.052 -17.139 -13.337 1.00 97.06 187 LEU A O 1
ATOM 1389 N N . PRO A 1 188 ? -16.897 -18.128 -15.173 1.00 97.44 188 PRO A N 1
ATOM 1390 C CA . PRO A 1 188 ? -17.983 -17.156 -15.309 1.00 97.44 188 PRO A CA 1
ATOM 1391 C C . PRO A 1 188 ? -18.869 -17.055 -14.060 1.00 97.44 188 PRO A C 1
ATOM 1393 O O . PRO A 1 188 ? -19.205 -15.949 -13.640 1.00 97.44 188 PRO A O 1
ATOM 1396 N N . GLY A 1 189 ? -19.195 -18.189 -13.426 1.00 97.94 189 GLY A N 1
ATOM 1397 C CA . GLY A 1 189 ? -20.010 -18.221 -12.206 1.00 97.94 189 GLY A CA 1
ATOM 1398 C C . GLY A 1 189 ? -19.287 -17.642 -10.988 1.00 97.94 189 GLY A C 1
ATOM 1399 O O . GLY A 1 189 ? -19.895 -16.930 -10.187 1.00 97.94 189 GLY A O 1
ATOM 1400 N N . LEU A 1 190 ? -17.976 -17.881 -10.861 1.00 98.25 190 LEU A N 1
ATOM 1401 C CA . LEU A 1 190 ? -17.154 -17.284 -9.800 1.00 98.25 190 LEU A CA 1
ATOM 1402 C C . LEU A 1 190 ? -16.970 -15.772 -9.994 1.00 98.25 190 LEU A C 1
ATOM 1404 O O . LEU A 1 190 ? -17.052 -15.025 -9.021 1.00 98.25 190 LEU A O 1
ATOM 1408 N N . VAL A 1 191 ? -16.790 -15.303 -11.235 1.00 98.00 191 VAL A N 1
ATOM 1409 C CA . VAL A 1 191 ? -16.747 -13.865 -11.555 1.00 98.00 191 VAL A CA 1
ATOM 1410 C C . VAL A 1 191 ? -18.095 -13.205 -11.256 1.00 98.00 191 VAL A C 1
ATOM 1412 O O . VAL A 1 191 ? -18.121 -12.147 -10.631 1.00 98.00 191 VAL A O 1
ATOM 1415 N N . ALA A 1 192 ? -19.214 -13.838 -11.623 1.00 98.12 192 ALA A N 1
ATOM 1416 C CA . ALA A 1 192 ? -20.552 -13.344 -11.292 1.00 98.12 192 ALA A CA 1
ATOM 1417 C C . ALA A 1 192 ? -20.760 -13.227 -9.769 1.00 98.12 192 ALA A C 1
ATOM 1419 O O . ALA A 1 192 ? -21.254 -12.208 -9.282 1.00 98.12 192 ALA A O 1
ATOM 1420 N N . ALA A 1 193 ? -20.333 -14.236 -9.001 1.00 98.06 193 ALA A N 1
ATOM 1421 C CA . ALA A 1 193 ? -20.425 -14.217 -7.542 1.00 98.06 193 ALA A CA 1
ATOM 1422 C C . ALA A 1 193 ? -19.543 -13.130 -6.908 1.00 98.06 193 ALA A C 1
ATOM 1424 O O . ALA A 1 193 ? -19.989 -12.425 -6.003 1.00 98.06 193 ALA A O 1
ATOM 1425 N N . PHE A 1 194 ? -18.324 -12.943 -7.421 1.00 98.06 194 PHE A N 1
ATOM 1426 C CA . PHE A 1 194 ? -17.436 -11.858 -7.012 1.00 98.06 194 PHE A CA 1
ATOM 1427 C C . PHE A 1 194 ? -18.057 -10.479 -7.260 1.00 98.06 194 PHE A C 1
ATOM 1429 O O . PHE A 1 194 ? -18.084 -9.657 -6.346 1.00 98.06 194 PHE A O 1
ATOM 1436 N N . LEU A 1 195 ? -18.589 -10.227 -8.462 1.00 97.56 195 LEU A N 1
ATOM 1437 C CA . LEU A 1 195 ? -19.214 -8.944 -8.796 1.00 97.56 195 LEU A CA 1
ATOM 1438 C C . LEU A 1 195 ? -20.437 -8.667 -7.915 1.00 97.56 195 LEU A C 1
ATOM 1440 O O . LEU A 1 195 ? -20.560 -7.564 -7.394 1.00 97.56 195 LEU A O 1
ATOM 1444 N N . SER A 1 196 ? -21.289 -9.669 -7.682 1.00 97.00 196 SER A N 1
ATOM 1445 C CA . SER A 1 196 ? -22.460 -9.530 -6.807 1.00 97.00 196 SER A CA 1
ATOM 1446 C C . SER A 1 196 ? -22.067 -9.198 -5.361 1.00 97.00 196 SER A C 1
ATOM 1448 O O . SER A 1 196 ? -22.613 -8.272 -4.754 1.00 97.00 196 SER A O 1
ATOM 1450 N N . LEU A 1 197 ? -21.076 -9.908 -4.812 1.00 96.88 197 LEU A N 1
ATOM 1451 C CA . LEU A 1 197 ? -20.573 -9.651 -3.464 1.00 96.88 197 LEU A CA 1
ATOM 1452 C C . LEU A 1 197 ? -19.941 -8.257 -3.358 1.00 96.88 197 LEU A C 1
ATOM 1454 O O . LEU A 1 197 ? -20.171 -7.534 -2.385 1.00 96.88 197 LEU A O 1
ATOM 1458 N N . ARG A 1 198 ? -19.187 -7.865 -4.385 1.00 96.62 198 ARG A N 1
ATOM 1459 C CA . ARG A 1 198 ? -18.562 -6.553 -4.466 1.00 96.62 198 ARG A CA 1
ATOM 1460 C C . ARG A 1 198 ? -19.573 -5.431 -4.563 1.00 96.62 198 ARG A C 1
ATOM 1462 O O . ARG A 1 198 ? -19.396 -4.428 -3.888 1.00 96.62 198 ARG A O 1
ATOM 1469 N N . GLU A 1 199 ? -20.637 -5.580 -5.342 1.00 97.00 199 GLU A N 1
ATOM 1470 C CA . GLU A 1 199 ? -21.708 -4.583 -5.411 1.00 97.00 199 GLU A CA 1
ATOM 1471 C C . GLU A 1 199 ? -22.368 -4.382 -4.046 1.00 97.00 199 GLU A C 1
ATOM 1473 O O . GLU A 1 199 ? -22.576 -3.242 -3.626 1.00 97.00 199 GLU A O 1
ATOM 1478 N N . ARG A 1 200 ? -22.597 -5.473 -3.306 1.00 96.50 200 ARG A N 1
ATOM 1479 C CA . ARG A 1 200 ? -23.094 -5.414 -1.927 1.00 96.50 200 ARG A CA 1
ATOM 1480 C C . ARG A 1 200 ? -22.121 -4.707 -0.981 1.00 96.50 200 ARG A C 1
ATOM 1482 O O . ARG A 1 200 ? -22.559 -3.938 -0.136 1.00 96.50 200 ARG A O 1
ATOM 1489 N N . ARG A 1 201 ? -20.813 -4.945 -1.099 1.00 95.56 201 ARG A N 1
ATOM 1490 C CA . ARG A 1 201 ? -19.809 -4.254 -0.272 1.00 95.56 201 ARG A CA 1
ATOM 1491 C C . ARG A 1 201 ? -19.670 -2.783 -0.656 1.00 95.56 201 ARG A C 1
ATOM 1493 O O . ARG A 1 201 ? -19.590 -1.915 0.202 1.00 95.56 201 ARG A O 1
ATOM 1500 N N . GLN A 1 202 ? -19.627 -2.488 -1.947 1.00 95.50 202 GLN A N 1
ATOM 1501 C CA . GLN A 1 202 ? -19.448 -1.139 -2.465 1.00 95.50 202 GLN A CA 1
ATOM 1502 C C . GLN A 1 202 ? -20.696 -0.266 -2.272 1.00 95.50 202 GLN A C 1
ATOM 1504 O O . GLN A 1 202 ? -20.588 0.951 -2.381 1.00 95.50 202 GLN A O 1
ATOM 1509 N N . SER A 1 203 ? -21.868 -0.826 -1.948 1.00 96.44 203 SER A N 1
ATOM 1510 C CA . SER A 1 203 ? -23.086 -0.033 -1.723 1.00 96.44 203 SER A CA 1
ATOM 1511 C C . SER A 1 203 ? -23.008 0.903 -0.513 1.00 96.44 203 SER A C 1
ATOM 1513 O O . SER A 1 203 ? -23.807 1.830 -0.430 1.00 96.44 203 SER A O 1
ATOM 1515 N N . VAL A 1 204 ? -22.076 0.673 0.419 1.00 94.62 204 VAL A N 1
ATOM 1516 C CA . VAL A 1 204 ? -21.832 1.569 1.567 1.00 94.62 204 VAL A CA 1
ATOM 1517 C C . VAL A 1 204 ? -20.745 2.616 1.296 1.00 94.62 204 VAL A C 1
ATOM 1519 O O . VAL A 1 204 ? -20.484 3.461 2.146 1.00 94.62 204 VAL A O 1
ATOM 1522 N N . LEU A 1 205 ? -20.098 2.562 0.128 1.00 93.44 205 LEU A N 1
ATOM 1523 C CA . LEU A 1 205 ? -19.032 3.482 -0.257 1.00 93.44 205 LEU A CA 1
ATOM 1524 C C . LEU A 1 205 ? -19.576 4.698 -1.010 1.00 93.44 205 LEU A C 1
ATOM 1526 O O . LEU A 1 205 ? -20.539 4.607 -1.779 1.00 93.44 205 LEU A O 1
ATOM 1530 N N . SER A 1 206 ? -18.885 5.831 -0.862 1.00 93.25 206 SER A N 1
ATOM 1531 C CA . SER A 1 206 ? -19.100 6.993 -1.722 1.00 93.25 206 SER A CA 1
ATOM 1532 C C . SER A 1 206 ? -18.776 6.658 -3.186 1.00 93.25 206 SER A C 1
ATOM 1534 O O . SER A 1 206 ? -18.078 5.690 -3.502 1.00 93.25 206 SER A O 1
ATOM 1536 N N . GLU A 1 207 ? -19.301 7.442 -4.129 1.00 92.88 207 GLU A N 1
ATOM 1537 C CA . GLU A 1 207 ? -18.965 7.278 -5.550 1.00 92.88 207 GLU A CA 1
ATOM 1538 C C . GLU A 1 207 ? -17.461 7.448 -5.807 1.00 92.88 207 GLU A C 1
ATOM 1540 O O . GLU A 1 207 ? -16.874 6.647 -6.532 1.00 92.88 207 GLU A O 1
ATOM 1545 N N . ALA A 1 208 ? -16.828 8.415 -5.135 1.00 91.44 208 ALA A N 1
ATOM 1546 C CA . ALA A 1 208 ? -15.387 8.633 -5.205 1.00 91.44 208 ALA A CA 1
ATOM 1547 C C . ALA A 1 208 ? -14.594 7.415 -4.701 1.00 91.44 208 ALA A C 1
ATOM 1549 O O . ALA A 1 208 ? -13.661 6.982 -5.373 1.00 91.44 208 ALA A O 1
ATOM 1550 N N . ALA A 1 209 ? -15.001 6.818 -3.573 1.00 92.06 209 ALA A N 1
ATOM 1551 C CA . ALA A 1 209 ? -14.378 5.602 -3.051 1.00 92.06 209 ALA A CA 1
ATOM 1552 C C . ALA A 1 209 ? -14.507 4.415 -4.008 1.00 92.06 209 ALA A C 1
ATOM 1554 O O . ALA A 1 209 ? -13.520 3.737 -4.284 1.00 92.06 209 ALA A O 1
ATOM 1555 N N . ARG A 1 210 ? -15.693 4.198 -4.587 1.00 93.38 210 ARG A N 1
ATOM 1556 C CA . ARG A 1 210 ? -15.894 3.143 -5.593 1.00 93.38 210 ARG A CA 1
ATOM 1557 C C . ARG A 1 210 ? -15.034 3.360 -6.834 1.00 93.38 210 ARG A C 1
ATOM 1559 O O . ARG A 1 210 ? -14.414 2.414 -7.311 1.00 93.38 210 ARG A O 1
ATOM 1566 N N . ALA A 1 211 ? -15.005 4.584 -7.360 1.00 91.69 211 ALA A N 1
ATOM 1567 C CA . ALA A 1 211 ? -14.205 4.927 -8.531 1.00 91.69 211 ALA A CA 1
ATOM 1568 C C . ALA A 1 211 ? -12.706 4.737 -8.265 1.00 91.69 211 ALA A C 1
ATOM 1570 O O . ALA A 1 211 ? -12.000 4.223 -9.129 1.00 91.69 211 ALA A O 1
ATOM 1571 N N . TYR A 1 212 ? -12.238 5.094 -7.067 1.00 92.62 212 TYR A N 1
ATOM 1572 C CA . TYR A 1 212 ? -10.868 4.837 -6.641 1.00 92.62 212 TYR A CA 1
ATOM 1573 C C . TYR A 1 212 ? -10.539 3.344 -6.644 1.00 92.62 212 TYR A C 1
ATOM 1575 O O . TYR A 1 212 ? -9.583 2.973 -7.311 1.00 92.62 212 TYR A O 1
ATOM 1583 N N . GLU A 1 213 ? -11.340 2.483 -5.993 1.00 93.69 213 GLU A N 1
ATOM 1584 C CA . GLU A 1 213 ? -11.063 1.034 -5.975 1.00 93.69 213 GLU A CA 1
ATOM 1585 C C . GLU A 1 213 ? -10.911 0.479 -7.398 1.00 93.69 213 GLU A C 1
ATOM 1587 O O . GLU A 1 213 ? -9.932 -0.199 -7.703 1.00 93.69 213 GLU A O 1
ATOM 1592 N N . TRP A 1 214 ? -11.848 0.815 -8.292 1.00 93.62 214 TRP A N 1
ATOM 1593 C CA . TRP A 1 214 ? -11.827 0.333 -9.673 1.00 93.62 214 TRP A CA 1
ATOM 1594 C C . TRP A 1 214 ? -10.628 0.837 -10.476 1.00 93.62 214 TRP A C 1
ATOM 1596 O O . TRP A 1 214 ? -10.068 0.070 -11.260 1.00 93.62 214 TRP A O 1
ATOM 1606 N N . ARG A 1 215 ? -10.232 2.098 -10.274 1.00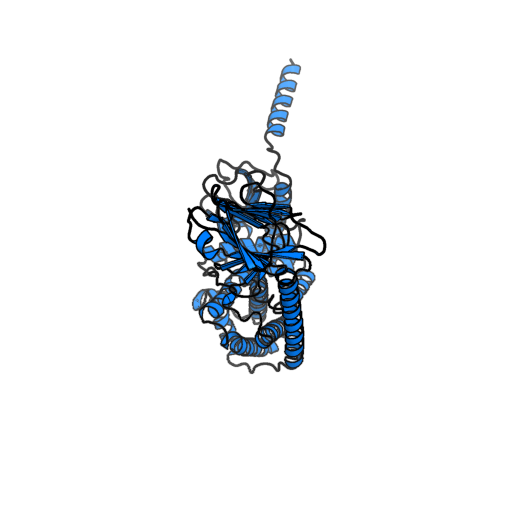 93.56 215 ARG A N 1
ATOM 1607 C CA . ARG A 1 215 ? -9.075 2.695 -10.946 1.00 93.56 215 ARG A CA 1
ATOM 1608 C C . ARG A 1 215 ? -7.766 2.135 -10.415 1.00 93.56 215 ARG A C 1
ATOM 1610 O O . ARG A 1 215 ? -6.904 1.802 -11.214 1.00 93.56 215 ARG A O 1
ATOM 1617 N N . THR A 1 216 ? -7.625 1.968 -9.104 1.00 94.12 216 THR A N 1
ATOM 1618 C CA . THR A 1 216 ? -6.417 1.387 -8.505 1.00 94.12 216 THR A CA 1
ATOM 1619 C C . THR A 1 216 ? -6.248 -0.081 -8.897 1.00 94.12 216 THR A C 1
ATOM 1621 O O . THR A 1 216 ? -5.136 -0.513 -9.171 1.00 94.12 216 THR A O 1
ATOM 1624 N N . GLU A 1 217 ? -7.331 -0.855 -9.001 1.00 95.31 217 GLU A N 1
ATOM 1625 C CA . GLU A 1 217 ? -7.261 -2.218 -9.549 1.00 95.31 217 GLU A CA 1
ATOM 1626 C C . GLU A 1 217 ? -6.861 -2.242 -11.031 1.00 95.31 217 GLU A C 1
ATOM 1628 O O . GLU A 1 217 ? -6.177 -3.170 -11.463 1.00 95.31 217 GLU A O 1
ATOM 1633 N N . ALA A 1 218 ? -7.290 -1.249 -11.813 1.00 95.06 218 ALA A N 1
ATOM 1634 C CA . ALA A 1 218 ? -6.928 -1.132 -13.221 1.00 95.06 218 ALA A CA 1
ATOM 1635 C C . ALA A 1 218 ? -5.490 -0.628 -13.429 1.00 95.06 218 ALA A C 1
ATOM 1637 O O . ALA A 1 218 ? -4.865 -1.043 -14.388 1.00 95.06 218 ALA A O 1
ATOM 1638 N N . ASP A 1 219 ? -4.968 0.230 -12.558 1.00 94.25 219 ASP A N 1
ATOM 1639 C CA . ASP A 1 219 ? -3.611 0.782 -12.656 1.00 94.25 219 ASP A CA 1
ATOM 1640 C C . ASP A 1 219 ? -2.609 -0.100 -11.890 1.00 94.25 219 ASP A C 1
ATOM 1642 O O . ASP A 1 219 ? -1.911 -0.937 -12.463 1.00 94.25 219 ASP A O 1
ATOM 1646 N N . GLU A 1 220 ? -2.608 -0.037 -10.554 1.00 95.12 220 GLU A N 1
ATOM 1647 C CA . GLU A 1 220 ? -1.691 -0.831 -9.725 1.00 95.12 220 GLU A CA 1
ATOM 1648 C C . GLU A 1 220 ? -1.875 -2.346 -9.915 1.00 95.12 220 GLU A C 1
ATOM 1650 O O . GLU A 1 220 ? -0.911 -3.110 -9.820 1.00 95.12 220 GLU A O 1
ATOM 1655 N N . GLY A 1 221 ? -3.100 -2.801 -10.192 1.00 97.12 221 GLY A N 1
ATOM 1656 C CA . GLY A 1 221 ? -3.387 -4.217 -10.408 1.00 97.12 221 GLY A CA 1
ATOM 1657 C C . GLY A 1 221 ? -2.920 -4.764 -11.752 1.00 97.12 221 GLY A C 1
ATOM 1658 O O . GLY A 1 221 ? -2.428 -5.895 -11.792 1.00 97.12 221 GLY A O 1
ATOM 1659 N N . LEU A 1 222 ? -2.997 -3.987 -12.837 1.00 97.44 222 LEU A N 1
ATOM 1660 C CA . LEU A 1 222 ? -2.451 -4.405 -14.132 1.00 97.44 222 LEU A CA 1
ATOM 1661 C C . LEU A 1 222 ? -0.919 -4.335 -14.146 1.00 97.44 222 LEU A C 1
ATOM 1663 O O . LEU A 1 222 ? -0.271 -5.256 -14.654 1.00 97.44 222 LEU A O 1
ATOM 1667 N N . ALA A 1 223 ? -0.333 -3.338 -13.482 1.00 97.69 223 ALA A N 1
ATOM 1668 C CA . ALA A 1 223 ? 1.096 -3.318 -13.197 1.00 97.69 223 ALA A CA 1
ATOM 1669 C C . ALA A 1 223 ? 1.539 -4.560 -12.399 1.00 97.69 223 ALA A C 1
ATOM 1671 O O . ALA A 1 223 ? 2.472 -5.261 -12.800 1.00 97.69 223 ALA A O 1
ATOM 1672 N N . ALA A 1 224 ? 0.837 -4.903 -11.313 1.00 98.06 224 ALA A N 1
ATOM 1673 C CA . ALA A 1 224 ? 1.126 -6.105 -10.529 1.00 98.06 224 ALA A CA 1
ATOM 1674 C C . ALA A 1 224 ? 0.937 -7.402 -11.336 1.00 98.06 224 ALA A C 1
ATOM 1676 O O . ALA A 1 224 ? 1.702 -8.352 -11.160 1.00 98.06 224 ALA A O 1
ATOM 1677 N N . TYR A 1 225 ? -0.036 -7.448 -12.249 1.00 98.56 225 TYR A N 1
ATOM 1678 C CA . TYR A 1 225 ? -0.201 -8.545 -13.205 1.00 98.56 225 TYR A CA 1
ATOM 1679 C C . TYR A 1 225 ? 1.019 -8.694 -14.122 1.00 98.56 225 TYR A C 1
ATOM 1681 O O . TYR A 1 225 ? 1.531 -9.805 -14.277 1.00 98.56 225 TYR A O 1
ATOM 1689 N N . ALA A 1 226 ? 1.541 -7.598 -14.680 1.00 98.31 226 ALA A N 1
ATOM 1690 C CA . ALA A 1 226 ? 2.735 -7.638 -15.520 1.00 98.31 226 ALA A CA 1
ATOM 1691 C C . ALA A 1 226 ? 3.953 -8.184 -14.761 1.00 98.31 226 ALA A C 1
ATOM 1693 O O . ALA A 1 226 ? 4.661 -9.063 -15.264 1.00 98.31 226 ALA A O 1
ATOM 1694 N N . GLY A 1 227 ? 4.146 -7.727 -13.519 1.00 97.94 227 GLY A N 1
ATOM 1695 C CA . GLY A 1 227 ? 5.152 -8.270 -12.610 1.00 97.94 227 GLY A CA 1
ATOM 1696 C C . GLY A 1 227 ? 4.970 -9.764 -12.344 1.00 97.94 227 GLY A C 1
ATOM 1697 O O . GLY A 1 227 ? 5.924 -10.535 -12.472 1.00 97.94 227 GLY A O 1
ATOM 1698 N N . TYR A 1 228 ? 3.746 -10.185 -12.016 1.00 98.12 228 TYR A N 1
ATOM 1699 C CA . TYR A 1 228 ? 3.413 -11.582 -11.743 1.00 98.12 228 TYR A CA 1
ATOM 1700 C C . TYR A 1 228 ? 3.712 -12.487 -12.943 1.00 98.12 228 TYR A C 1
ATOM 1702 O O . TYR A 1 228 ? 4.344 -13.534 -12.782 1.00 98.12 228 TYR A O 1
ATOM 1710 N N . VAL A 1 229 ? 3.286 -12.101 -14.151 1.00 97.81 229 VAL A N 1
ATOM 1711 C CA . VAL A 1 229 ? 3.498 -12.902 -15.366 1.00 97.81 229 VAL A CA 1
ATOM 1712 C C . VAL A 1 229 ? 4.988 -13.020 -15.676 1.00 97.81 229 VAL A C 1
ATOM 1714 O O . VAL A 1 229 ? 5.453 -14.116 -15.986 1.00 97.81 229 VAL A O 1
ATOM 1717 N N . ALA A 1 230 ? 5.753 -11.932 -15.543 1.00 97.12 230 ALA A N 1
ATOM 1718 C CA . ALA A 1 230 ? 7.200 -11.958 -15.739 1.00 97.12 230 ALA A CA 1
ATOM 1719 C C . ALA A 1 230 ? 7.901 -12.872 -14.722 1.00 97.12 230 ALA A C 1
ATOM 1721 O O . ALA A 1 230 ? 8.701 -13.726 -15.107 1.00 97.12 230 ALA A O 1
ATOM 1722 N N . ARG A 1 231 ? 7.550 -12.754 -13.435 1.00 96.12 231 ARG A N 1
ATOM 1723 C CA . ARG A 1 231 ? 8.070 -13.608 -12.360 1.00 96.12 231 ARG A CA 1
ATOM 1724 C C . ARG A 1 231 ? 7.730 -15.080 -12.566 1.00 96.12 231 ARG A C 1
ATOM 1726 O O . ARG A 1 231 ? 8.575 -15.947 -12.360 1.00 96.12 231 ARG A O 1
ATOM 1733 N N . SER A 1 232 ? 6.510 -15.376 -13.000 1.00 96.50 232 SER A N 1
ATOM 1734 C CA . SER A 1 232 ? 6.028 -16.751 -13.163 1.00 96.50 232 SER A CA 1
ATOM 1735 C C . SER A 1 232 ? 6.787 -17.536 -14.237 1.00 96.50 232 SER A C 1
ATOM 1737 O O . SER A 1 232 ? 6.753 -18.763 -14.227 1.00 96.50 232 SER A O 1
ATOM 1739 N N . ARG A 1 233 ? 7.519 -16.856 -15.134 1.00 94.81 233 ARG A N 1
ATOM 1740 C CA . ARG A 1 233 ? 8.416 -17.500 -16.111 1.00 94.81 233 ARG A CA 1
ATOM 1741 C C . ARG A 1 233 ? 9.575 -18.243 -15.439 1.00 94.81 233 ARG A C 1
ATOM 1743 O O . ARG A 1 233 ? 10.093 -19.192 -16.017 1.00 94.81 233 ARG A O 1
ATOM 1750 N N . THR A 1 234 ? 9.988 -17.811 -14.248 1.00 93.25 234 THR A N 1
ATOM 1751 C CA . THR A 1 234 ? 11.115 -18.391 -13.500 1.00 93.25 234 THR A CA 1
ATOM 1752 C C . THR A 1 234 ? 10.696 -19.006 -12.165 1.00 93.25 234 THR A C 1
ATOM 1754 O O . THR A 1 234 ? 11.347 -19.938 -11.703 1.00 93.25 234 THR A O 1
ATOM 1757 N N . ASP A 1 235 ? 9.602 -18.533 -11.561 1.00 95.69 235 ASP A N 1
ATOM 1758 C CA . ASP A 1 235 ? 9.098 -18.970 -10.253 1.00 95.69 235 ASP A CA 1
ATOM 1759 C C . ASP A 1 235 ? 7.556 -18.957 -10.208 1.00 95.69 235 ASP A C 1
ATOM 1761 O O . ASP A 1 235 ? 6.933 -18.168 -9.497 1.00 95.69 235 ASP A O 1
ATOM 1765 N N . ALA A 1 236 ? 6.909 -19.822 -10.996 1.00 95.69 236 ALA A N 1
ATOM 1766 C CA . ALA A 1 236 ? 5.444 -19.902 -11.042 1.00 95.69 236 ALA A CA 1
ATOM 1767 C C . ALA A 1 236 ? 4.821 -20.263 -9.681 1.00 95.69 236 ALA A C 1
ATOM 1769 O O . ALA A 1 236 ? 3.825 -19.668 -9.269 1.00 95.69 236 ALA A O 1
ATOM 1770 N N . ALA A 1 237 ? 5.411 -21.228 -8.966 1.00 95.94 237 ALA A N 1
ATOM 1771 C CA . ALA A 1 237 ? 4.892 -21.689 -7.680 1.00 95.9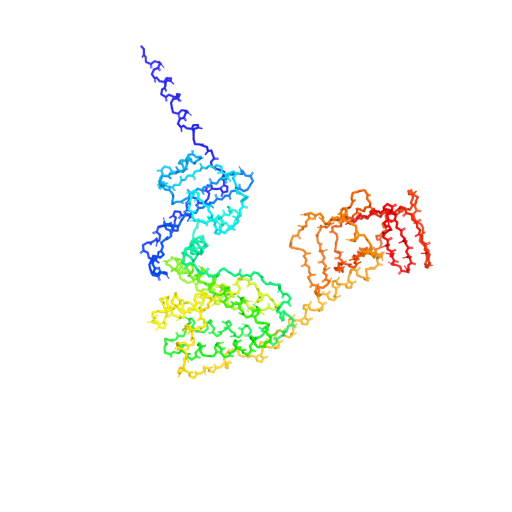4 237 ALA A CA 1
ATOM 1772 C C . ALA A 1 237 ? 5.004 -20.603 -6.602 1.00 95.94 237 ALA A C 1
ATOM 1774 O O . ALA A 1 237 ? 4.031 -20.348 -5.890 1.00 95.94 237 ALA A O 1
ATOM 1775 N N . GLY A 1 238 ? 6.155 -19.928 -6.505 1.00 95.69 238 GLY A N 1
ATOM 1776 C CA . GLY A 1 238 ? 6.346 -18.838 -5.557 1.00 95.69 238 GLY A CA 1
ATOM 1777 C C . GLY A 1 238 ? 5.498 -17.614 -5.896 1.00 95.69 238 GLY A C 1
ATOM 1778 O O . GLY A 1 238 ? 4.950 -17.003 -4.980 1.00 95.69 238 GLY A O 1
ATOM 1779 N N . ALA A 1 239 ? 5.318 -17.283 -7.180 1.00 95.12 239 ALA A N 1
ATOM 1780 C CA . ALA A 1 239 ? 4.410 -16.215 -7.601 1.00 95.12 239 ALA A CA 1
ATOM 1781 C C . ALA A 1 239 ? 2.955 -16.520 -7.203 1.00 95.12 239 ALA A C 1
ATOM 1783 O O . ALA A 1 239 ? 2.284 -15.675 -6.609 1.00 95.12 239 ALA A O 1
ATOM 1784 N N . ALA A 1 240 ? 2.470 -17.738 -7.469 1.00 96.25 240 ALA A N 1
ATOM 1785 C CA . ALA A 1 240 ? 1.117 -18.160 -7.104 1.00 96.25 240 ALA A CA 1
ATOM 1786 C C . ALA A 1 240 ? 0.889 -18.177 -5.583 1.00 96.25 240 ALA A C 1
ATOM 1788 O O . ALA A 1 240 ? -0.126 -17.663 -5.113 1.00 96.25 240 ALA A O 1
ATOM 1789 N N . ALA A 1 241 ? 1.837 -18.721 -4.811 1.00 96.44 241 ALA A N 1
ATOM 1790 C CA . ALA A 1 241 ? 1.762 -18.735 -3.350 1.00 96.44 241 ALA A CA 1
ATOM 1791 C C . ALA A 1 241 ? 1.742 -17.312 -2.768 1.00 96.44 241 ALA A C 1
ATOM 1793 O O . ALA A 1 241 ? 0.959 -17.014 -1.865 1.00 96.44 241 ALA A O 1
ATOM 1794 N N . ASP A 1 242 ? 2.567 -16.418 -3.314 1.00 95.94 242 ASP A N 1
ATOM 1795 C CA . ASP A 1 242 ? 2.635 -15.028 -2.882 1.00 95.94 242 ASP A CA 1
ATOM 1796 C C . ASP A 1 242 ? 1.354 -14.241 -3.201 1.00 95.94 242 ASP A C 1
ATOM 1798 O O . ASP A 1 242 ? 0.835 -13.537 -2.334 1.00 95.94 242 ASP A O 1
ATOM 1802 N N . LEU A 1 243 ? 0.799 -14.387 -4.409 1.00 97.12 243 LEU A N 1
ATOM 1803 C CA . LEU A 1 243 ? -0.490 -13.784 -4.758 1.00 97.12 243 LEU A CA 1
ATOM 1804 C C . LEU A 1 243 ? -1.621 -14.333 -3.876 1.00 97.12 243 LEU A C 1
ATOM 1806 O O . LEU A 1 243 ? -2.438 -13.561 -3.380 1.00 97.12 243 LEU A O 1
ATOM 1810 N N . GLY A 1 244 ? -1.646 -15.647 -3.626 1.00 96.12 244 GLY A N 1
ATOM 1811 C CA . GLY A 1 244 ? -2.648 -16.268 -2.761 1.00 96.12 244 GLY A CA 1
ATOM 1812 C C . GLY A 1 244 ? -2.602 -15.742 -1.326 1.00 96.12 244 GLY A C 1
ATOM 1813 O O . GLY A 1 244 ? -3.646 -15.428 -0.755 1.00 96.12 244 GLY A O 1
ATOM 1814 N N . ARG A 1 245 ? -1.397 -15.552 -0.777 1.00 94.81 245 ARG A N 1
ATOM 1815 C CA . ARG A 1 245 ? -1.199 -14.889 0.517 1.00 94.81 245 ARG A CA 1
ATOM 1816 C C . ARG A 1 245 ? -1.718 -13.449 0.501 1.00 94.81 245 ARG A C 1
ATOM 1818 O O . ARG A 1 245 ? -2.517 -13.096 1.359 1.00 94.81 245 ARG A O 1
ATOM 1825 N N . ARG A 1 246 ? -1.342 -12.640 -0.500 1.00 93.38 246 ARG A N 1
ATOM 1826 C CA . ARG A 1 246 ? -1.810 -11.243 -0.634 1.00 93.38 246 ARG A CA 1
ATOM 1827 C C . ARG A 1 246 ? -3.340 -11.136 -0.700 1.00 93.38 246 ARG A C 1
ATOM 1829 O O . ARG A 1 246 ? -3.915 -10.250 -0.073 1.00 93.38 246 ARG A O 1
ATOM 1836 N N . LEU A 1 247 ? -3.999 -12.045 -1.424 1.00 94.06 247 LEU A N 1
ATOM 1837 C CA . LEU A 1 247 ? -5.464 -12.112 -1.503 1.00 94.06 247 LEU A CA 1
ATOM 1838 C C . LEU A 1 247 ? -6.114 -12.549 -0.181 1.00 94.06 247 LEU A C 1
ATOM 1840 O O . LEU A 1 247 ? -7.201 -12.071 0.134 1.00 94.06 247 LEU A O 1
ATOM 1844 N N . GLY A 1 248 ? -5.474 -13.448 0.573 1.00 89.56 248 GLY A N 1
ATOM 1845 C CA . GLY A 1 248 ? -5.972 -13.935 1.865 1.00 89.56 248 GLY A CA 1
ATOM 1846 C C . GLY A 1 248 ? -5.781 -12.948 3.021 1.00 89.56 248 GLY A C 1
ATOM 1847 O O . GLY A 1 248 ? -6.633 -12.873 3.907 1.00 89.56 248 GLY A O 1
ATOM 1848 N N . ASP A 1 249 ? -4.695 -12.175 2.994 1.00 85.44 249 ASP A N 1
ATOM 1849 C CA . ASP A 1 249 ? -4.388 -11.154 4.003 1.00 85.44 249 ASP A CA 1
ATOM 1850 C C . ASP A 1 249 ? -5.214 -9.869 3.790 1.00 85.44 249 ASP A C 1
ATOM 1852 O O . ASP A 1 249 ? -5.490 -9.123 4.735 1.00 85.44 249 ASP A O 1
ATOM 1856 N N . GLY A 1 250 ? -5.644 -9.605 2.551 1.00 78.31 250 GLY A N 1
ATOM 1857 C CA . GLY A 1 250 ? -6.443 -8.436 2.195 1.00 78.31 250 GLY A CA 1
ATOM 1858 C C . GLY A 1 250 ? -7.803 -8.398 2.904 1.00 78.31 250 GLY A C 1
ATOM 1859 O O . GLY A 1 250 ? -8.603 -9.323 2.805 1.00 78.31 250 GLY A O 1
ATOM 1860 N N . GLY A 1 251 ? -8.107 -7.287 3.584 1.00 69.44 251 GLY A N 1
ATOM 1861 C CA . GLY A 1 251 ? -9.401 -7.078 4.254 1.00 69.44 251 GLY A CA 1
ATOM 1862 C C . GLY A 1 251 ? -9.407 -7.350 5.755 1.00 69.44 251 GLY A C 1
ATOM 1863 O O . GLY A 1 251 ? -10.328 -6.897 6.424 1.00 69.44 251 GLY A O 1
ATOM 1864 N N . ARG A 1 252 ? -8.391 -8.030 6.296 1.00 79.25 252 ARG A N 1
ATOM 1865 C CA . ARG A 1 252 ? -8.302 -8.303 7.736 1.00 79.25 252 ARG A CA 1
ATOM 1866 C C . ARG A 1 252 ? -8.030 -7.018 8.522 1.00 79.25 252 ARG A C 1
ATOM 1868 O O . ARG A 1 252 ? -7.140 -6.255 8.153 1.00 79.25 252 ARG A O 1
ATOM 1875 N N . GLU A 1 253 ? -8.773 -6.793 9.607 1.00 72.62 253 GLU A N 1
ATOM 1876 C CA . GLU A 1 253 ? -8.513 -5.707 10.576 1.00 72.62 253 GLU A CA 1
ATOM 1877 C C . GLU A 1 253 ? -8.479 -4.295 9.952 1.00 72.62 253 GLU A C 1
ATOM 1879 O O . GLU A 1 253 ? -7.784 -3.398 10.427 1.00 72.62 253 GLU A O 1
ATOM 1884 N N . GLY A 1 254 ? -9.213 -4.077 8.856 1.00 67.38 254 GLY A N 1
ATOM 1885 C CA . GLY A 1 254 ? -9.204 -2.802 8.131 1.00 67.38 254 GLY A CA 1
ATOM 1886 C C . GLY A 1 254 ? -7.933 -2.546 7.305 1.00 67.38 254 GLY A C 1
ATOM 1887 O O . GLY A 1 254 ? -7.861 -1.543 6.603 1.00 67.38 254 GLY A O 1
ATOM 1888 N N . ALA A 1 255 ? -6.959 -3.466 7.272 1.00 64.25 255 ALA A N 1
ATOM 1889 C CA . ALA A 1 255 ? -5.774 -3.366 6.405 1.00 64.25 255 ALA A CA 1
ATOM 1890 C C . ALA A 1 255 ? -6.115 -3.451 4.898 1.00 64.25 255 ALA A C 1
ATOM 1892 O O . ALA A 1 255 ? -5.278 -3.199 4.027 1.00 64.25 255 ALA A O 1
ATOM 1893 N N . GLY A 1 256 ? -7.364 -3.798 4.573 1.00 59.75 256 GLY A N 1
ATOM 1894 C CA . GLY A 1 256 ? -7.867 -4.017 3.221 1.00 59.75 256 GLY A CA 1
ATOM 1895 C C . GLY A 1 256 ? -8.113 -2.777 2.372 1.00 59.75 256 GLY A C 1
ATOM 1896 O O . GLY A 1 256 ? -8.896 -2.866 1.437 1.00 59.75 256 GLY A O 1
ATOM 1897 N N . ILE A 1 257 ? -7.525 -1.625 2.675 1.00 66.31 257 ILE A N 1
ATOM 1898 C CA . ILE A 1 257 ? -7.738 -0.386 1.893 1.00 66.31 257 ILE A CA 1
ATOM 1899 C C . ILE A 1 257 ? -6.404 0.193 1.414 1.00 66.31 257 ILE A C 1
ATOM 1901 O O . ILE A 1 257 ? -6.305 1.298 0.896 1.00 66.31 257 ILE A O 1
ATOM 1905 N N . THR A 1 258 ? -5.342 -0.592 1.559 1.00 76.00 258 THR A N 1
ATOM 1906 C CA . THR A 1 258 ? -4.042 -0.269 0.988 1.00 76.00 258 THR A CA 1
ATOM 1907 C C . THR A 1 258 ? -4.056 -0.529 -0.517 1.00 76.00 258 THR A C 1
ATOM 1909 O O . THR A 1 258 ? -4.689 -1.483 -0.980 1.00 76.00 258 THR A O 1
ATOM 1912 N N . GLY A 1 259 ? -3.298 0.268 -1.280 1.00 83.12 259 GLY A N 1
ATOM 1913 C CA . GLY A 1 259 ? -3.057 0.010 -2.708 1.00 83.12 259 GLY A CA 1
ATOM 1914 C C . GLY A 1 259 ? -2.615 -1.435 -2.971 1.00 83.12 259 GLY A C 1
ATOM 1915 O O . GLY A 1 259 ? -3.077 -2.070 -3.911 1.00 83.12 259 GLY A O 1
ATOM 1916 N N . ALA A 1 260 ? -1.878 -2.044 -2.031 1.00 88.81 260 ALA A N 1
ATOM 1917 C CA . ALA A 1 260 ? -1.468 -3.446 -2.091 1.00 88.81 260 ALA A CA 1
ATOM 1918 C C . ALA A 1 260 ? -2.630 -4.450 -2.243 1.00 88.81 260 ALA A C 1
ATOM 1920 O O . ALA A 1 260 ? -2.475 -5.436 -2.968 1.00 88.81 260 ALA A O 1
ATOM 1921 N N . ARG A 1 261 ? -3.792 -4.222 -1.606 1.00 91.44 261 ARG A N 1
ATOM 1922 C CA . ARG A 1 261 ? -4.971 -5.081 -1.817 1.00 91.44 261 ARG A CA 1
ATOM 1923 C C . ARG A 1 261 ? -5.476 -4.940 -3.247 1.00 91.44 261 ARG A C 1
ATOM 1925 O O . ARG A 1 261 ? -5.689 -5.958 -3.896 1.00 91.44 261 ARG A O 1
ATOM 1932 N N . PHE A 1 262 ? -5.669 -3.710 -3.719 1.00 93.69 262 PHE A N 1
ATOM 1933 C CA . PHE A 1 262 ? -6.197 -3.442 -5.060 1.00 93.69 262 PHE A CA 1
ATOM 1934 C C . PHE A 1 262 ? -5.236 -3.914 -6.158 1.00 93.69 262 PHE A C 1
ATOM 1936 O O . PHE A 1 262 ? -5.667 -4.465 -7.167 1.00 93.69 262 PHE A O 1
ATOM 1943 N N . ALA A 1 263 ? -3.928 -3.826 -5.914 1.00 95.19 263 ALA A N 1
ATOM 1944 C CA . ALA A 1 263 ? -2.912 -4.426 -6.763 1.00 95.19 263 ALA A CA 1
ATOM 1945 C C . ALA A 1 263 ? -3.074 -5.958 -6.847 1.00 95.19 263 ALA A C 1
ATOM 1947 O O . ALA A 1 263 ? -3.038 -6.539 -7.930 1.00 95.19 263 ALA A O 1
ATOM 1948 N N . ALA A 1 264 ? -3.307 -6.632 -5.714 1.00 96.44 264 ALA A N 1
ATOM 1949 C CA . ALA A 1 264 ? -3.516 -8.080 -5.684 1.00 96.44 264 ALA A CA 1
ATOM 1950 C C . ALA A 1 264 ? -4.844 -8.505 -6.336 1.00 96.44 264 ALA A C 1
ATOM 1952 O O . ALA A 1 264 ? -4.861 -9.461 -7.115 1.00 96.44 264 ALA A O 1
ATOM 1953 N N . THR A 1 265 ? -5.951 -7.808 -6.057 1.00 97.00 265 THR A N 1
ATOM 1954 C CA . THR A 1 265 ? -7.259 -8.127 -6.650 1.00 97.00 265 THR A CA 1
ATOM 1955 C C . THR A 1 265 ? -7.275 -7.841 -8.147 1.00 97.00 265 THR A C 1
ATOM 1957 O O . THR A 1 265 ? -7.690 -8.711 -8.910 1.00 97.00 265 THR A O 1
ATOM 1960 N N . GLY A 1 266 ? -6.759 -6.693 -8.594 1.00 97.44 266 GLY A N 1
ATOM 1961 C CA . GLY A 1 266 ? -6.630 -6.372 -10.017 1.00 97.44 266 GLY A CA 1
ATOM 1962 C C . GLY A 1 266 ? -5.736 -7.365 -10.767 1.00 97.44 266 GLY A C 1
ATOM 1963 O O . GLY A 1 266 ? -6.120 -7.848 -11.834 1.00 97.44 266 GLY A O 1
ATOM 1964 N N . CYS A 1 267 ? -4.617 -7.784 -10.160 1.00 98.44 267 CYS A N 1
ATOM 1965 C CA . CYS A 1 267 ? -3.757 -8.832 -10.713 1.00 98.44 267 CYS A CA 1
ATOM 1966 C C . CYS A 1 267 ? -4.503 -10.165 -10.887 1.00 98.44 267 CYS A C 1
ATOM 1968 O O . CYS A 1 267 ? -4.492 -10.761 -11.967 1.00 98.44 267 CYS A O 1
ATOM 1970 N N . ALA A 1 268 ? -5.219 -10.612 -9.851 1.00 98.50 268 ALA A N 1
ATOM 1971 C CA . ALA A 1 268 ? -6.004 -11.841 -9.907 1.00 98.50 268 ALA A CA 1
ATOM 1972 C C . ALA A 1 268 ? -7.110 -11.782 -10.973 1.00 98.50 268 ALA A C 1
ATOM 1974 O O . ALA A 1 268 ? -7.317 -12.754 -11.700 1.00 98.50 268 ALA A O 1
ATOM 1975 N N . LEU A 1 269 ? -7.794 -10.642 -11.105 1.00 98.12 269 LEU A N 1
ATOM 1976 C CA . LEU A 1 269 ? -8.823 -10.429 -12.124 1.00 98.12 269 LEU A CA 1
ATOM 1977 C C . LEU A 1 269 ? -8.250 -10.526 -13.544 1.00 98.12 269 LEU A C 1
ATOM 1979 O O . LEU A 1 269 ? -8.830 -11.219 -14.380 1.00 98.12 269 LEU A O 1
ATOM 1983 N N . ALA A 1 270 ? -7.098 -9.906 -13.807 1.00 98.06 270 ALA A N 1
ATOM 1984 C CA . ALA A 1 270 ? -6.413 -10.003 -15.096 1.00 98.06 270 ALA A CA 1
ATOM 1985 C C . ALA A 1 270 ? -6.007 -11.451 -15.434 1.00 98.06 270 ALA A C 1
ATOM 1987 O O . ALA A 1 270 ? -6.244 -11.920 -16.549 1.00 98.06 270 ALA A O 1
ATOM 1988 N N . LEU A 1 271 ? -5.486 -12.204 -14.457 1.00 98.19 271 LEU A N 1
ATOM 1989 C CA . LEU A 1 271 ? -5.160 -13.628 -14.628 1.00 98.19 271 LEU A CA 1
ATOM 1990 C C . LEU A 1 271 ? -6.400 -14.482 -14.923 1.00 98.19 271 LEU A C 1
ATOM 1992 O O . LEU A 1 271 ? -6.353 -15.382 -15.761 1.00 98.19 271 LEU A O 1
ATOM 1996 N N . ILE A 1 272 ? -7.524 -14.215 -14.256 1.00 98.12 272 ILE A N 1
ATOM 1997 C CA . ILE A 1 272 ? -8.790 -14.909 -14.528 1.00 98.12 272 ILE A CA 1
ATOM 1998 C C . ILE A 1 272 ? -9.261 -14.611 -15.958 1.00 98.12 272 ILE A C 1
ATOM 2000 O O . ILE A 1 272 ? -9.649 -15.534 -16.676 1.00 98.12 272 ILE A O 1
ATOM 2004 N N . LEU A 1 273 ? -9.180 -13.353 -16.399 1.00 97.12 273 LEU A N 1
ATOM 2005 C CA . LEU A 1 273 ? -9.557 -12.945 -17.754 1.00 97.12 273 LEU A CA 1
ATOM 2006 C C . LEU A 1 273 ? -8.684 -13.610 -18.835 1.00 97.12 273 LEU A C 1
ATOM 2008 O O . LEU A 1 273 ? -9.227 -14.085 -19.838 1.00 97.12 273 LEU A O 1
ATOM 2012 N N . ASP A 1 274 ? -7.373 -13.747 -18.606 1.00 97.06 274 ASP A N 1
ATOM 2013 C CA . ASP A 1 274 ? -6.479 -14.515 -19.488 1.00 97.06 274 ASP A CA 1
ATOM 2014 C C . ASP A 1 274 ? -6.933 -15.975 -19.633 1.00 97.06 274 ASP A C 1
ATOM 2016 O O . ASP A 1 274 ? -6.956 -16.523 -20.737 1.00 97.06 274 ASP A O 1
ATOM 2020 N N . ARG A 1 275 ? -7.353 -16.611 -18.532 1.00 96.69 275 ARG A N 1
ATOM 2021 C CA . ARG A 1 275 ? -7.796 -18.017 -18.529 1.00 96.69 275 ARG A CA 1
ATOM 2022 C C . ARG A 1 275 ? -9.149 -18.221 -19.210 1.00 96.69 275 ARG A C 1
ATOM 2024 O O . ARG A 1 275 ? -9.380 -19.268 -19.823 1.00 96.69 275 ARG A O 1
ATOM 2031 N N . ILE A 1 276 ? -10.042 -17.233 -19.142 1.00 94.69 276 ILE A N 1
ATOM 2032 C CA . ILE A 1 276 ? -11.310 -17.250 -19.888 1.00 94.69 276 ILE A CA 1
ATOM 2033 C C . ILE A 1 276 ? -11.033 -17.200 -21.403 1.00 94.69 276 ILE A C 1
ATOM 2035 O O . ILE A 1 276 ? -11.764 -17.814 -22.186 1.00 94.69 276 ILE A O 1
ATOM 2039 N N . GLY A 1 277 ? -9.925 -16.590 -21.832 1.00 83.44 277 GLY A N 1
ATOM 2040 C CA . GLY A 1 277 ? -9.474 -16.613 -23.227 1.00 83.44 277 GLY A CA 1
ATOM 2041 C C . GLY A 1 277 ? -10.310 -15.738 -24.164 1.00 83.44 277 GLY A C 1
ATOM 2042 O O . GLY A 1 277 ? -10.373 -16.001 -25.361 1.00 83.44 277 GLY A O 1
ATOM 2043 N N . VAL A 1 278 ? -10.973 -14.718 -23.620 1.00 84.31 278 VAL A N 1
ATOM 2044 C CA . VAL A 1 278 ? -11.536 -13.604 -24.397 1.00 84.31 278 VAL A CA 1
ATOM 2045 C C . VAL A 1 278 ? -10.427 -12.596 -24.717 1.00 84.31 278 VAL A C 1
ATOM 2047 O O . VAL A 1 278 ? -9.457 -12.494 -23.967 1.00 84.31 278 VAL A O 1
ATOM 2050 N N . ASN A 1 279 ? -10.557 -11.818 -25.798 1.00 92.31 279 ASN A N 1
ATOM 2051 C CA . ASN A 1 279 ? -9.606 -10.747 -26.141 1.00 92.31 279 ASN A CA 1
ATOM 2052 C C . ASN A 1 279 ? -9.781 -9.513 -25.229 1.00 92.31 279 ASN A C 1
ATOM 2054 O O . ASN A 1 279 ? -10.050 -8.398 -25.671 1.00 92.31 279 ASN A O 1
ATOM 2058 N N . TRP A 1 280 ? -9.687 -9.738 -23.922 1.00 94.88 280 TRP A N 1
ATOM 2059 C CA . TRP A 1 280 ? -10.088 -8.788 -22.897 1.00 94.88 280 TRP A CA 1
ATOM 2060 C C . TRP A 1 280 ? -9.186 -7.556 -22.827 1.00 94.88 280 TRP A C 1
ATOM 2062 O O . TRP A 1 280 ? -9.674 -6.485 -22.483 1.00 94.88 280 TRP A O 1
ATOM 2072 N N . LYS A 1 281 ? -7.898 -7.687 -23.179 1.00 95.81 281 LYS A N 1
ATOM 2073 C CA . LYS A 1 281 ? -6.931 -6.575 -23.196 1.00 95.81 281 LYS A CA 1
ATOM 2074 C C . LYS A 1 281 ? -7.323 -5.530 -24.243 1.00 95.81 281 LYS A C 1
ATOM 2076 O O . LYS A 1 281 ? -7.362 -4.342 -23.943 1.00 95.81 281 LYS A O 1
ATOM 2081 N N . ALA A 1 282 ? -7.698 -5.979 -25.445 1.00 93.50 282 ALA A N 1
ATOM 2082 C CA . ALA A 1 282 ? -8.177 -5.092 -26.503 1.00 93.50 282 ALA A CA 1
ATOM 2083 C C . ALA A 1 282 ? -9.516 -4.432 -26.139 1.00 93.50 282 ALA A C 1
ATOM 2085 O O . ALA A 1 282 ? -9.695 -3.238 -26.373 1.00 93.50 282 ALA A O 1
ATOM 2086 N N . GLU A 1 283 ? -10.441 -5.185 -25.534 1.00 91.75 283 GLU A N 1
ATOM 2087 C CA . GLU A 1 283 ? -11.708 -4.615 -25.064 1.00 91.75 283 GLU A CA 1
ATOM 2088 C C . GLU A 1 283 ? -11.486 -3.586 -23.950 1.00 91.75 283 GLU A C 1
ATOM 2090 O O . GLU A 1 283 ? -12.020 -2.485 -24.029 1.00 91.75 283 GLU A O 1
ATOM 2095 N N . PHE A 1 284 ? -10.628 -3.875 -22.968 1.00 93.94 284 PHE A N 1
ATOM 2096 C CA . PHE A 1 284 ? -10.279 -2.934 -21.903 1.00 93.94 284 PHE A CA 1
ATOM 2097 C C . PHE A 1 284 ? -9.718 -1.613 -22.451 1.00 93.94 284 PHE A C 1
ATOM 2099 O O . PHE A 1 284 ? -10.172 -0.540 -22.038 1.00 93.94 284 PHE A O 1
ATOM 2106 N N . GLU A 1 285 ? -8.788 -1.677 -23.414 1.00 92.94 285 GLU A N 1
ATOM 2107 C CA . GLU A 1 285 ? -8.227 -0.488 -24.072 1.00 92.94 285 GLU A CA 1
ATOM 2108 C C . GLU A 1 285 ? -9.271 0.312 -24.863 1.00 92.94 285 GLU A C 1
ATOM 2110 O O . GLU A 1 285 ? -9.096 1.520 -25.052 1.00 92.94 285 GLU A O 1
ATOM 2115 N N . LYS A 1 286 ? -10.330 -0.343 -25.348 1.00 89.12 286 LYS A N 1
ATOM 2116 C CA . LYS A 1 286 ? -11.375 0.267 -26.174 1.00 89.12 286 LYS A CA 1
ATOM 2117 C C . LYS A 1 286 ? -12.504 0.878 -25.348 1.00 89.12 286 LYS A C 1
ATOM 2119 O O . LYS A 1 286 ? -13.006 1.935 -25.721 1.00 89.12 286 LYS A O 1
ATOM 2124 N N . THR A 1 287 ? -12.947 0.205 -24.287 1.00 82.38 287 THR A N 1
ATOM 2125 C CA . THR A 1 287 ? -14.233 0.515 -23.647 1.00 82.38 287 THR A CA 1
ATOM 2126 C C . THR A 1 287 ? -14.114 1.228 -22.315 1.00 82.38 287 THR A C 1
ATOM 2128 O O . THR A 1 287 ? -14.966 2.066 -22.031 1.00 82.38 287 THR A O 1
ATOM 2131 N N . SER A 1 288 ? -13.130 0.879 -21.480 1.00 78.50 288 SER A N 1
ATOM 2132 C CA . SER A 1 288 ? -13.174 1.298 -20.081 1.00 78.50 288 SER A CA 1
ATOM 2133 C C . SER A 1 288 ? -11.924 1.997 -19.598 1.00 78.50 288 SER A C 1
ATOM 2135 O O . SER A 1 288 ? -12.146 3.014 -18.969 1.00 78.50 288 SER A O 1
ATOM 2137 N N . ARG A 1 289 ? -10.692 1.520 -19.870 1.00 88.56 289 ARG A N 1
ATOM 2138 C CA . ARG A 1 289 ? -9.359 1.967 -19.356 1.00 88.56 289 ARG A CA 1
ATOM 2139 C C . ARG A 1 289 ? -9.219 2.302 -17.856 1.00 88.56 289 ARG A C 1
ATOM 2141 O O . ARG A 1 289 ? -8.159 2.102 -17.291 1.00 88.56 289 ARG A O 1
ATOM 2148 N N . GLU A 1 290 ? -10.258 2.796 -17.203 1.00 89.56 290 GLU A N 1
ATOM 2149 C CA . GLU A 1 290 ? -10.370 3.138 -15.793 1.00 89.56 290 GLU A CA 1
ATOM 2150 C C . GLU A 1 290 ? -10.896 1.984 -14.929 1.00 89.56 290 GLU A C 1
ATOM 2152 O O . GLU A 1 290 ? -10.943 2.116 -13.710 1.00 89.56 290 GLU A O 1
ATOM 2157 N N . SER A 1 291 ? -11.372 0.884 -15.526 1.00 93.50 291 SER A N 1
ATOM 2158 C CA . SER A 1 291 ? -11.952 -0.228 -14.768 1.00 93.50 291 SER A CA 1
ATOM 2159 C C . SER A 1 291 ? -11.941 -1.544 -15.541 1.00 93.50 291 SER A C 1
ATOM 2161 O O . SER A 1 291 ? -12.259 -1.595 -16.728 1.00 93.50 291 SER A O 1
ATOM 2163 N N . LEU A 1 292 ? -11.662 -2.641 -14.835 1.00 94.69 292 LEU A N 1
ATOM 2164 C CA . LEU A 1 292 ? -11.867 -4.003 -15.338 1.00 94.69 292 LEU A CA 1
ATOM 2165 C C . LEU A 1 292 ? -13.350 -4.424 -15.321 1.00 94.69 292 LEU A C 1
ATOM 2167 O O . LEU A 1 292 ? -13.711 -5.441 -15.917 1.00 94.69 292 LEU A O 1
ATOM 2171 N N . ARG A 1 293 ? -14.232 -3.662 -14.653 1.00 95.00 293 ARG A N 1
ATOM 2172 C CA . ARG A 1 293 ? -15.634 -4.041 -14.417 1.00 95.00 293 ARG A CA 1
ATOM 2173 C C . ARG A 1 293 ? -16.418 -4.327 -15.703 1.00 95.00 293 ARG A C 1
ATOM 2175 O O . ARG A 1 293 ? -17.076 -5.365 -15.725 1.00 95.00 293 ARG A O 1
ATOM 2182 N N . PRO A 1 294 ? -16.376 -3.506 -16.773 1.00 94.38 294 PRO A N 1
ATOM 2183 C CA . PRO A 1 294 ? -17.153 -3.801 -17.983 1.00 94.38 294 PRO A CA 1
ATOM 2184 C C . PRO A 1 294 ? -16.729 -5.112 -18.652 1.00 94.38 294 PRO A C 1
ATOM 2186 O O . PRO A 1 294 ? -17.571 -5.901 -19.075 1.00 94.38 294 PRO A O 1
ATOM 2189 N N . THR A 1 295 ? -15.426 -5.386 -18.668 1.00 94.12 295 THR A N 1
ATOM 2190 C CA . THR A 1 295 ? -14.854 -6.632 -19.182 1.00 94.12 295 THR A CA 1
ATOM 2191 C C . THR A 1 295 ? -15.294 -7.840 -18.349 1.00 94.12 295 THR A C 1
ATOM 2193 O O . THR A 1 295 ? -15.674 -8.871 -18.903 1.00 94.12 295 THR A O 1
ATOM 2196 N N . LEU A 1 296 ? -15.308 -7.708 -17.018 1.00 94.94 296 LEU A N 1
ATOM 2197 C CA . LEU A 1 296 ? -15.796 -8.747 -16.103 1.00 94.94 296 LEU A CA 1
ATOM 2198 C C . LEU A 1 296 ? -17.306 -8.989 -16.252 1.00 94.94 296 LEU A C 1
ATOM 2200 O O . LEU A 1 296 ? -17.759 -10.133 -16.232 1.00 94.94 296 LEU A O 1
ATOM 2204 N N . ALA A 1 297 ? -18.091 -7.927 -16.434 1.00 94.19 297 ALA A N 1
ATOM 2205 C CA . ALA A 1 297 ? -19.528 -8.022 -16.666 1.00 94.19 297 ALA A CA 1
ATOM 2206 C C . ALA A 1 297 ? -19.830 -8.752 -17.983 1.00 94.19 297 ALA A C 1
ATOM 2208 O O . ALA A 1 297 ? -20.689 -9.626 -18.015 1.00 94.19 297 ALA A O 1
ATOM 2209 N N . MET A 1 298 ? -19.072 -8.475 -19.049 1.00 92.75 298 MET A N 1
ATOM 2210 C CA . MET A 1 298 ? -19.209 -9.173 -20.331 1.00 92.75 298 MET A CA 1
ATOM 2211 C C . MET A 1 298 ? -19.012 -10.690 -20.188 1.00 92.75 298 MET A C 1
ATOM 2213 O O . MET A 1 298 ? -19.807 -11.460 -20.723 1.00 92.75 298 MET A O 1
ATOM 2217 N N . VAL A 1 299 ? -17.985 -11.136 -19.453 1.00 92.00 299 VAL A N 1
ATOM 2218 C CA . VAL A 1 299 ? -17.710 -12.578 -19.291 1.00 92.00 299 VAL A CA 1
ATOM 2219 C C . VAL A 1 299 ? -18.682 -13.287 -18.344 1.00 92.00 299 VAL A C 1
ATOM 2221 O O . VAL A 1 299 ? -18.773 -14.511 -18.380 1.00 92.00 299 VAL A O 1
ATOM 2224 N N . SER A 1 300 ? -19.406 -12.541 -17.504 1.00 95.12 300 SER A N 1
ATOM 2225 C CA . SER A 1 300 ? -20.330 -13.082 -16.496 1.00 95.12 300 SER A CA 1
ATOM 2226 C C . SER A 1 300 ? -21.812 -12.835 -16.802 1.00 95.12 300 SER A C 1
ATOM 2228 O O . SER A 1 300 ? -22.661 -13.358 -16.089 1.00 95.12 300 SER A O 1
ATOM 2230 N N . ALA A 1 301 ? -22.143 -12.112 -17.878 1.00 93.00 301 ALA A N 1
ATOM 2231 C CA . ALA A 1 301 ? -23.500 -11.638 -18.174 1.00 93.00 301 ALA A CA 1
ATOM 2232 C C . ALA A 1 301 ? -24.581 -12.737 -18.202 1.00 93.00 301 ALA A C 1
ATOM 2234 O O . ALA A 1 301 ? -25.723 -12.481 -17.834 1.00 93.00 301 ALA A O 1
ATOM 2235 N N . ALA A 1 302 ? -24.230 -13.950 -18.638 1.00 92.12 302 ALA A N 1
ATOM 2236 C CA . ALA A 1 302 ? -25.148 -15.090 -18.723 1.00 92.12 302 ALA A CA 1
ATOM 2237 C C . ALA A 1 302 ? -24.927 -16.145 -17.621 1.00 92.12 302 ALA A C 1
ATOM 2239 O O . ALA A 1 302 ? -25.568 -17.196 -17.640 1.00 92.12 302 ALA A O 1
ATOM 2240 N N . ALA A 1 303 ? -24.000 -15.910 -16.690 1.00 95.88 303 ALA A N 1
ATOM 2241 C CA . ALA A 1 303 ? -23.639 -16.881 -15.668 1.00 95.88 303 ALA A CA 1
ATOM 2242 C C . ALA A 1 303 ? -24.495 -16.708 -14.408 1.00 95.88 303 ALA A C 1
ATOM 2244 O O . ALA A 1 303 ? -24.691 -15.601 -13.911 1.00 95.88 303 ALA A O 1
ATOM 2245 N N . THR A 1 304 ? -24.960 -17.820 -13.840 1.00 96.31 304 THR A N 1
ATOM 2246 C CA . THR A 1 304 ? -25.496 -17.818 -12.476 1.00 96.31 304 THR A CA 1
ATOM 2247 C C . THR A 1 304 ? -24.334 -17.686 -11.484 1.00 96.31 304 THR A C 1
ATOM 2249 O O . THR A 1 304 ? -23.356 -18.428 -11.620 1.00 96.31 304 THR A O 1
ATOM 2252 N N . PRO A 1 305 ? -24.410 -16.777 -10.492 1.00 97.00 305 PRO A N 1
ATOM 2253 C CA . PRO A 1 305 ? -23.415 -16.696 -9.428 1.00 97.00 305 PRO A CA 1
ATOM 2254 C C . PRO A 1 305 ? -23.183 -18.052 -8.759 1.00 97.00 305 PRO A C 1
ATOM 2256 O O . PRO A 1 305 ? -24.133 -18.734 -8.376 1.00 97.00 305 PRO A O 1
ATOM 2259 N N . ALA A 1 306 ? -21.915 -18.439 -8.622 1.00 95.69 306 ALA A N 1
ATOM 2260 C CA . ALA A 1 306 ? -21.532 -19.639 -7.892 1.00 95.69 306 ALA A CA 1
ATOM 2261 C C . ALA A 1 306 ? -21.946 -19.555 -6.411 1.00 95.69 306 ALA A C 1
ATOM 2263 O O . ALA A 1 306 ? -21.935 -18.477 -5.814 1.00 95.69 306 ALA A O 1
ATOM 2264 N N . ASP A 1 307 ? -22.255 -20.708 -5.810 1.00 93.69 307 ASP A N 1
ATOM 2265 C CA . ASP A 1 307 ? -22.536 -20.798 -4.377 1.00 93.69 307 ASP A CA 1
ATOM 2266 C C . ASP A 1 307 ? -21.297 -20.413 -3.550 1.00 93.69 307 ASP A C 1
ATOM 2268 O O . ASP A 1 307 ? -20.193 -20.928 -3.754 1.00 93.69 307 ASP A O 1
ATOM 2272 N N . LEU A 1 308 ? -21.504 -19.500 -2.602 1.00 91.75 308 LEU A N 1
ATOM 2273 C CA . LEU A 1 308 ? -20.483 -18.936 -1.725 1.00 91.75 308 LEU A CA 1
ATOM 2274 C C . LEU A 1 308 ? -20.349 -19.685 -0.395 1.00 91.75 308 LEU A C 1
ATOM 2276 O O . LEU A 1 308 ? -19.663 -19.195 0.502 1.00 91.75 308 LEU A O 1
ATOM 2280 N N . GLY A 1 309 ? -20.941 -20.877 -0.254 1.00 88.56 309 GLY A N 1
ATOM 2281 C CA . GLY A 1 309 ? -20.789 -21.713 0.942 1.00 88.56 309 GLY A CA 1
ATOM 228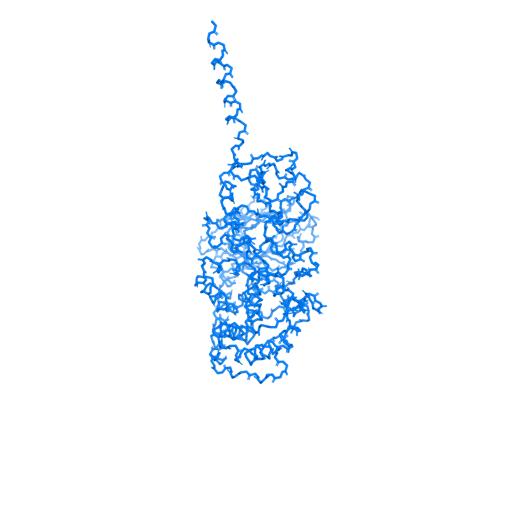2 C C . GLY A 1 309 ? -19.327 -21.917 1.374 1.00 88.56 309 GLY A C 1
ATOM 2283 O O . GLY A 1 309 ? -19.030 -21.929 2.565 1.00 88.56 309 GLY A O 1
ATOM 2284 N N . PHE A 1 310 ? -18.385 -21.963 0.423 1.00 89.94 310 PHE A N 1
ATOM 2285 C CA . PHE A 1 310 ? -16.948 -22.079 0.709 1.00 89.94 310 PHE A CA 1
ATOM 2286 C C . PHE A 1 310 ? -16.319 -20.827 1.342 1.00 89.94 310 PHE A C 1
ATOM 2288 O O . PHE A 1 310 ? -15.278 -20.939 1.981 1.00 89.94 310 PHE A O 1
ATOM 2295 N N . ALA A 1 311 ? -16.902 -19.642 1.142 1.00 90.00 311 ALA A N 1
ATOM 2296 C CA . ALA A 1 311 ? -16.390 -18.397 1.712 1.00 90.00 311 ALA A CA 1
ATOM 2297 C C . ALA A 1 311 ? -16.780 -18.240 3.190 1.00 90.00 311 ALA A C 1
ATOM 2299 O O . ALA A 1 311 ? -16.198 -17.410 3.877 1.00 90.00 311 ALA A O 1
ATOM 2300 N N . ASN A 1 312 ? -17.759 -19.024 3.665 1.00 93.62 312 ASN A N 1
ATOM 2301 C CA . ASN A 1 312 ? -18.233 -19.053 5.048 1.00 93.62 312 ASN A CA 1
ATOM 2302 C C . ASN A 1 312 ? -18.382 -17.650 5.671 1.00 93.62 312 ASN A C 1
ATOM 2304 O O . ASN A 1 312 ? -17.747 -17.288 6.662 1.00 93.62 312 ASN A O 1
ATOM 2308 N N . LEU A 1 313 ? -19.236 -16.830 5.048 1.00 94.06 313 LEU A N 1
ATOM 2309 C CA . LEU A 1 313 ? -19.390 -15.418 5.401 1.00 94.06 313 LEU A CA 1
ATOM 2310 C C . LEU A 1 313 ? -19.796 -15.205 6.871 1.00 94.06 313 LEU A C 1
ATOM 2312 O O . LEU A 1 313 ? -19.456 -14.181 7.455 1.00 94.06 313 LEU A O 1
ATOM 2316 N N . ALA A 1 314 ? -20.509 -16.158 7.478 1.00 95.38 314 ALA A N 1
ATOM 2317 C CA . ALA A 1 314 ? -20.866 -16.102 8.893 1.00 95.38 314 ALA A CA 1
ATOM 2318 C C . ALA A 1 314 ? -19.626 -16.132 9.802 1.00 95.38 314 ALA A C 1
ATOM 2320 O O . ALA A 1 314 ? -19.523 -15.303 10.707 1.00 95.38 314 ALA A O 1
ATOM 2321 N N . ASP A 1 315 ? -18.667 -17.021 9.530 1.00 95.50 315 ASP A N 1
ATOM 2322 C CA . ASP A 1 315 ? -17.414 -17.065 10.285 1.00 95.50 315 ASP A CA 1
ATOM 2323 C C . ASP A 1 315 ? -16.535 -15.846 10.008 1.00 95.50 315 ASP A C 1
ATOM 2325 O O . ASP A 1 315 ? -16.017 -15.258 10.955 1.00 95.50 315 ASP A O 1
ATOM 2329 N N . LEU A 1 316 ? -16.442 -15.384 8.754 1.00 94.25 316 LEU A N 1
ATOM 2330 C CA . LEU A 1 316 ? -15.696 -14.160 8.431 1.00 94.25 316 LEU A CA 1
ATOM 2331 C C . LEU A 1 316 ? -16.230 -12.938 9.194 1.00 94.25 316 LEU A C 1
ATOM 2333 O O . LEU A 1 316 ? -15.446 -12.155 9.722 1.00 94.25 316 LEU A O 1
ATOM 2337 N N . ARG A 1 317 ? -17.557 -12.790 9.304 1.00 95.06 317 ARG A N 1
ATOM 2338 C CA . ARG A 1 317 ? -18.188 -11.718 10.097 1.00 95.06 317 ARG A CA 1
ATOM 2339 C C . ARG A 1 317 ? -17.827 -11.801 11.569 1.00 95.06 317 ARG A C 1
ATOM 2341 O O . ARG A 1 317 ? -17.534 -10.780 12.184 1.00 95.06 317 ARG A O 1
ATOM 2348 N N . ARG A 1 318 ? -17.872 -13.008 12.136 1.00 95.94 318 ARG A N 1
ATOM 2349 C CA . ARG A 1 318 ? -17.521 -13.239 13.538 1.00 95.94 318 ARG A CA 1
ATOM 2350 C C . ARG A 1 318 ? -16.055 -12.885 13.787 1.00 95.94 318 ARG A C 1
ATOM 2352 O O . ARG A 1 318 ? -15.774 -12.118 14.701 1.00 95.94 318 ARG A O 1
ATOM 2359 N N . GLU A 1 319 ? -15.147 -13.378 12.948 1.00 94.19 319 GLU A N 1
ATOM 2360 C CA . GLU A 1 319 ? -13.714 -13.090 13.047 1.00 94.19 319 GLU A CA 1
ATOM 2361 C C . GLU A 1 319 ? -13.409 -11.591 12.943 1.00 94.19 319 GLU A C 1
ATOM 2363 O O . GLU A 1 319 ? -12.658 -11.072 13.767 1.00 94.19 319 GLU A O 1
ATOM 2368 N N . GLU A 1 320 ? -13.995 -10.884 11.970 1.00 92.88 320 GLU A N 1
ATOM 2369 C CA . GLU A 1 320 ? -13.787 -9.438 11.821 1.00 92.88 320 GLU A CA 1
ATOM 2370 C C . GLU A 1 320 ? -14.437 -8.638 12.953 1.00 92.88 320 GLU A C 1
ATOM 2372 O O . GLU A 1 320 ? -13.870 -7.641 13.395 1.00 92.88 320 GLU A O 1
ATOM 2377 N N . GLY A 1 321 ? -15.579 -9.084 13.483 1.00 93.69 321 GLY A N 1
ATOM 2378 C CA . GLY A 1 321 ? -16.193 -8.484 14.667 1.00 93.69 321 GLY A CA 1
ATOM 2379 C C . GLY A 1 321 ? -15.299 -8.606 15.904 1.00 93.69 321 GLY A C 1
ATOM 2380 O O . GLY A 1 321 ? -15.068 -7.622 16.606 1.00 93.69 321 GLY A O 1
ATOM 2381 N N . GLU A 1 322 ? -14.735 -9.792 16.142 1.00 93.81 322 GLU A N 1
ATOM 2382 C CA . GLU A 1 322 ? -13.772 -10.024 17.223 1.00 93.81 322 GLU A CA 1
ATOM 2383 C C . GLU A 1 322 ? -12.487 -9.204 17.021 1.00 93.81 322 GLU A C 1
ATO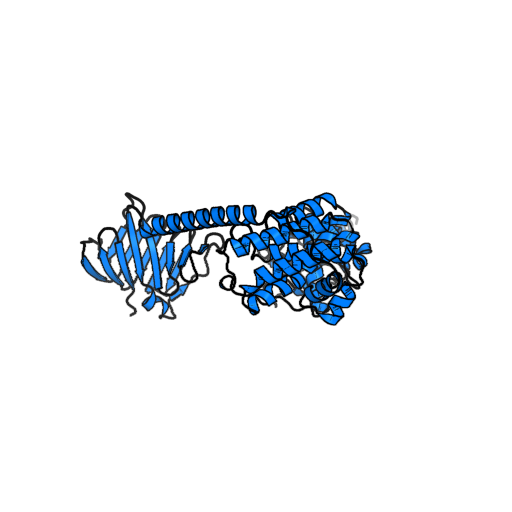M 2385 O O . GLU A 1 322 ? -11.958 -8.631 17.974 1.00 93.81 322 GLU A O 1
ATOM 2390 N N . ALA A 1 323 ? -11.978 -9.129 15.790 1.00 90.19 323 ALA A N 1
ATOM 2391 C CA . ALA A 1 323 ? -10.763 -8.388 15.469 1.00 90.19 323 ALA A CA 1
ATOM 2392 C C . ALA A 1 323 ? -10.943 -6.874 15.629 1.00 90.19 323 ALA A C 1
ATOM 2394 O O . ALA A 1 323 ? -10.098 -6.206 16.231 1.00 90.19 323 ALA A O 1
ATOM 2395 N N . LEU A 1 324 ? -12.084 -6.345 15.190 1.00 89.19 324 LEU A N 1
ATOM 2396 C CA . LEU A 1 324 ? -12.451 -4.953 15.400 1.00 89.19 324 LEU A CA 1
ATOM 2397 C C . LEU A 1 324 ? -12.592 -4.629 16.890 1.00 89.19 324 LEU A C 1
ATOM 2399 O O . LEU A 1 324 ? -12.043 -3.626 17.341 1.00 89.19 324 LEU A O 1
ATOM 2403 N N . ALA A 1 325 ? -13.260 -5.491 17.665 1.00 90.94 325 ALA A N 1
ATOM 2404 C CA . ALA A 1 325 ? -13.393 -5.313 19.108 1.00 90.94 325 ALA A CA 1
ATOM 2405 C C . ALA A 1 325 ? -12.024 -5.284 19.808 1.00 90.94 325 ALA A C 1
ATOM 2407 O O . ALA A 1 325 ? -11.793 -4.434 20.668 1.00 90.94 325 ALA A O 1
ATOM 2408 N N . ARG A 1 326 ? -11.083 -6.153 19.404 1.00 91.12 326 ARG A N 1
ATOM 2409 C CA . ARG A 1 326 ? -9.694 -6.120 19.900 1.00 91.12 326 ARG A CA 1
ATOM 2410 C C . ARG A 1 326 ? -8.986 -4.817 19.531 1.00 91.12 326 ARG A C 1
ATOM 2412 O O . ARG A 1 326 ? -8.392 -4.195 20.406 1.00 91.12 326 ARG A O 1
ATOM 2419 N N . SER A 1 327 ? -9.071 -4.389 18.271 1.00 87.88 327 SER A N 1
ATOM 2420 C CA . SER A 1 327 ? -8.437 -3.150 17.797 1.00 87.88 327 SER A CA 1
ATOM 2421 C C . SER A 1 327 ? -8.993 -1.915 18.512 1.00 87.88 327 SER A C 1
ATOM 2423 O O . SER A 1 327 ? -8.239 -1.034 18.925 1.00 87.88 327 SER A O 1
ATOM 2425 N N . GLN A 1 328 ? -10.310 -1.866 18.726 1.00 88.19 328 GLN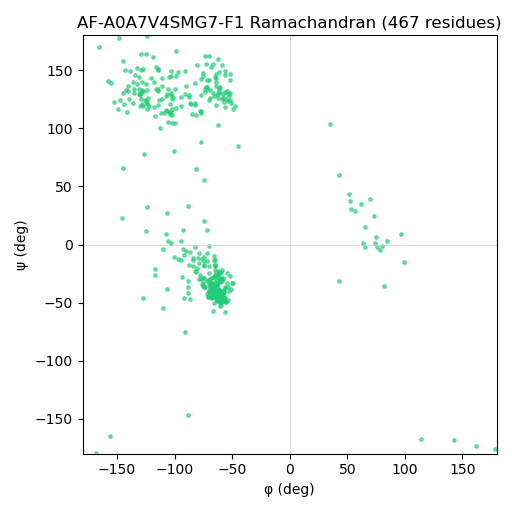 A N 1
ATOM 2426 C CA . GLN A 1 328 ? -10.956 -0.800 19.482 1.00 88.19 328 GLN A CA 1
ATOM 2427 C C . GLN A 1 328 ? -10.523 -0.813 20.953 1.00 88.19 328 GLN A C 1
ATOM 2429 O O . GLN A 1 328 ? -10.132 0.231 21.472 1.00 88.19 328 GLN A O 1
ATOM 2434 N N . ALA A 1 329 ? -10.509 -1.979 21.603 1.00 91.19 329 ALA A N 1
ATOM 2435 C CA . ALA A 1 329 ? -10.048 -2.104 22.982 1.00 91.19 329 ALA A CA 1
ATOM 2436 C C . ALA A 1 329 ? -8.576 -1.685 23.143 1.00 91.19 329 ALA A C 1
ATOM 2438 O O . ALA A 1 329 ? -8.234 -1.013 24.117 1.00 91.19 329 ALA A O 1
ATOM 2439 N N . GLU A 1 330 ? -7.706 -2.027 22.184 1.00 90.31 330 GLU A N 1
ATOM 2440 C CA . GLU A 1 330 ? -6.315 -1.567 22.177 1.00 90.31 330 GLU A CA 1
ATOM 2441 C C . GLU A 1 330 ? -6.239 -0.044 22.039 1.00 90.31 330 GLU A C 1
ATOM 2443 O O . GLU A 1 330 ? -5.553 0.604 22.827 1.00 90.31 330 GLU A O 1
ATOM 2448 N N . ARG A 1 331 ? -6.975 0.557 21.098 1.00 89.69 331 ARG A N 1
ATOM 2449 C CA . ARG A 1 331 ? -7.018 2.019 20.927 1.00 89.69 331 ARG A CA 1
ATOM 2450 C C . ARG A 1 331 ? -7.510 2.737 22.173 1.00 89.69 331 ARG A C 1
ATOM 2452 O O . ARG A 1 331 ? -6.878 3.696 22.602 1.00 89.69 331 ARG A O 1
ATOM 2459 N N . GLU A 1 332 ? -8.585 2.253 22.785 1.00 92.56 332 GLU A N 1
ATOM 2460 C CA . GLU A 1 332 ? -9.114 2.797 24.037 1.00 92.56 332 GLU A CA 1
ATOM 2461 C C . GLU A 1 332 ? -8.119 2.628 25.191 1.00 92.56 332 GLU A C 1
ATOM 2463 O O . GLU A 1 332 ? -7.989 3.509 26.039 1.00 92.56 332 GLU A O 1
ATOM 2468 N N . ALA A 1 333 ? -7.386 1.512 25.244 1.00 93.62 333 ALA A N 1
ATOM 2469 C CA . ALA A 1 333 ? -6.317 1.321 26.219 1.00 93.62 333 ALA A CA 1
ATOM 2470 C C . ALA A 1 333 ? -5.154 2.299 25.984 1.00 93.62 333 ALA A C 1
ATOM 2472 O O . ALA A 1 333 ? -4.653 2.882 26.943 1.00 93.62 333 ALA A O 1
ATOM 2473 N N . ARG A 1 334 ? -4.758 2.535 24.727 1.00 92.06 334 ARG A N 1
ATOM 2474 C CA . ARG A 1 334 ? -3.705 3.494 24.355 1.00 92.06 334 ARG A CA 1
ATOM 2475 C C . ARG A 1 334 ? -4.114 4.933 24.643 1.00 92.06 334 ARG A C 1
ATOM 2477 O O . ARG A 1 334 ? -3.321 5.689 25.195 1.00 92.06 334 ARG A O 1
ATOM 2484 N N . GLU A 1 335 ? -5.350 5.304 24.325 1.00 94.81 335 GLU A N 1
ATOM 2485 C CA . GLU A 1 335 ? -5.890 6.626 24.641 1.00 94.81 335 GLU A CA 1
ATOM 2486 C C . GLU A 1 335 ? -5.940 6.842 26.157 1.00 94.81 335 GLU A C 1
ATOM 2488 O O . GLU A 1 335 ? -5.468 7.871 26.648 1.00 94.81 335 GLU A O 1
ATOM 2493 N N . ARG A 1 336 ? -6.427 5.855 26.923 1.00 95.06 336 ARG A N 1
ATOM 2494 C CA . ARG A 1 336 ? -6.413 5.910 28.393 1.00 95.06 336 ARG A CA 1
ATOM 2495 C C . ARG A 1 336 ? -5.000 5.985 28.959 1.00 95.06 336 ARG A C 1
ATOM 2497 O O . ARG A 1 336 ? -4.776 6.770 29.868 1.00 95.06 336 ARG A O 1
ATOM 2504 N N . ALA A 1 337 ? -4.034 5.258 28.402 1.00 93.56 337 ALA A N 1
ATOM 2505 C CA . ALA A 1 337 ? -2.647 5.310 28.865 1.00 93.56 337 ALA A CA 1
ATOM 2506 C C . ALA A 1 337 ? -2.028 6.717 28.756 1.00 93.56 337 ALA A C 1
ATOM 2508 O O . ALA A 1 337 ? -1.156 7.066 29.548 1.00 93.56 337 ALA A O 1
ATOM 2509 N N . VAL A 1 338 ? -2.487 7.537 27.803 1.00 94.44 338 VAL A N 1
ATOM 2510 C CA . VAL A 1 338 ? -2.056 8.937 27.662 1.00 94.44 338 VAL A CA 1
ATOM 2511 C C . VAL A 1 338 ? -2.898 9.876 28.529 1.00 94.44 338 VAL A C 1
ATOM 2513 O O . VAL A 1 338 ? -2.353 10.741 29.214 1.00 94.44 338 VAL A O 1
ATOM 2516 N N . THR A 1 339 ? -4.224 9.732 28.493 1.00 95.25 339 THR A N 1
ATOM 2517 C CA . THR A 1 339 ? -5.166 10.680 29.118 1.00 95.25 339 THR A CA 1
ATOM 2518 C C . THR A 1 339 ? -5.373 10.451 30.615 1.00 95.25 339 THR A C 1
ATOM 2520 O O . THR A 1 339 ? -5.765 11.373 31.324 1.00 95.25 339 THR A O 1
ATOM 2523 N N . GLN A 1 340 ? -5.101 9.240 31.095 1.00 95.69 340 GLN A N 1
ATOM 2524 C CA . GLN A 1 340 ? -5.250 8.794 32.482 1.00 95.69 340 GLN A CA 1
ATOM 2525 C C . GLN A 1 340 ? -3.925 8.239 33.023 1.00 95.69 340 GLN A C 1
ATOM 2527 O O . GLN A 1 340 ? -3.921 7.303 33.820 1.00 95.69 340 GLN A O 1
ATOM 2532 N N . ALA A 1 341 ? -2.797 8.787 32.563 1.00 94.94 341 ALA A N 1
ATOM 2533 C CA . ALA A 1 341 ? -1.484 8.379 33.044 1.00 94.94 341 ALA A CA 1
ATOM 2534 C C . ALA A 1 341 ? -1.376 8.535 34.572 1.00 94.94 341 ALA A C 1
ATOM 2536 O O . ALA A 1 341 ? -1.944 9.456 35.163 1.00 94.94 341 ALA A O 1
ATOM 2537 N N . ASP A 1 342 ? -0.633 7.635 35.219 1.00 94.56 342 ASP A N 1
ATOM 2538 C CA . ASP A 1 342 ? -0.545 7.601 36.682 1.00 94.56 342 ASP A CA 1
ATOM 2539 C C . ASP A 1 342 ? 0.086 8.866 37.288 1.00 94.56 342 ASP A C 1
ATOM 2541 O O . ASP A 1 342 ? -0.251 9.228 38.424 1.00 94.56 342 ASP A O 1
ATOM 2545 N N . GLY A 1 343 ? 0.996 9.515 36.552 1.00 95.00 343 GLY A N 1
ATOM 2546 C CA . GLY A 1 343 ? 1.675 10.756 36.924 1.00 95.00 343 GLY A CA 1
ATOM 2547 C C . GLY A 1 343 ? 0.912 12.020 36.511 1.00 95.00 343 GLY A C 1
ATOM 2548 O O . GLY A 1 343 ? -0.315 12.069 36.539 1.00 95.00 343 GLY A O 1
ATOM 2549 N N . LEU A 1 344 ? 1.654 13.078 36.168 1.00 96.12 344 LEU A N 1
ATOM 2550 C CA . LEU A 1 344 ? 1.082 14.315 35.628 1.00 96.12 344 LEU A CA 1
ATOM 2551 C C . LEU A 1 344 ? 0.554 14.084 34.201 1.00 96.12 344 LEU A C 1
ATOM 2553 O O . LEU A 1 344 ? 1.188 13.415 33.397 1.00 96.12 344 LEU A O 1
ATOM 2557 N N . VAL A 1 345 ? -0.569 14.690 33.848 1.00 97.25 345 VAL A N 1
ATOM 2558 C CA . VAL A 1 345 ? -1.110 14.772 32.492 1.00 97.25 345 VAL A CA 1
ATOM 2559 C C . VAL A 1 345 ? -1.072 16.235 32.076 1.00 97.25 345 VAL A C 1
ATOM 2561 O O . VAL A 1 345 ? -1.674 17.091 32.721 1.00 97.25 345 VAL A O 1
ATOM 2564 N N . VAL A 1 346 ? -0.357 16.542 31.001 1.00 97.00 346 VAL A N 1
ATOM 2565 C CA . VAL A 1 346 ? -0.267 17.894 30.445 1.00 97.00 346 VAL A CA 1
ATOM 2566 C C . VAL A 1 346 ? -1.168 17.969 29.219 1.00 97.00 346 VAL A C 1
ATOM 2568 O O . VAL A 1 346 ? -0.933 17.268 28.234 1.00 97.00 346 VAL A O 1
ATOM 2571 N N . ARG A 1 347 ? -2.202 18.812 29.281 1.00 97.31 347 ARG A N 1
ATOM 2572 C CA . ARG A 1 347 ? -3.137 19.086 28.181 1.00 97.31 347 ARG A CA 1
ATOM 2573 C C . ARG A 1 347 ? -2.863 20.473 27.626 1.00 97.31 347 ARG A C 1
ATOM 2575 O O . ARG A 1 347 ? -3.049 21.457 28.325 1.00 97.31 347 ARG A O 1
ATOM 2582 N N . ILE A 1 348 ? -2.442 20.561 26.377 1.00 95.88 348 ILE A N 1
ATOM 2583 C CA . ILE A 1 348 ? -2.115 21.813 25.703 1.00 95.88 348 ILE A CA 1
ATOM 2584 C C . ILE A 1 348 ? -3.277 22.158 24.773 1.00 95.88 348 ILE A C 1
ATOM 2586 O O . ILE A 1 348 ? -3.517 21.435 23.806 1.00 95.88 348 ILE A O 1
ATOM 2590 N N . ASN A 1 349 ? -3.994 23.245 25.052 1.00 94.88 349 ASN A N 1
ATOM 2591 C CA . ASN A 1 349 ? -4.983 23.797 24.131 1.00 94.88 349 ASN A CA 1
ATOM 2592 C C . ASN A 1 349 ? -4.242 24.574 23.038 1.00 94.88 349 ASN A C 1
ATOM 2594 O O . ASN A 1 349 ? -3.576 25.559 23.324 1.00 94.88 349 ASN A O 1
ATOM 2598 N N . LEU A 1 350 ? -4.324 24.116 21.794 1.00 90.25 350 LEU A N 1
ATOM 2599 C CA . LEU A 1 350 ? -3.600 24.694 20.668 1.00 90.25 350 LEU A CA 1
ATOM 2600 C C . LEU A 1 350 ? -4.475 25.563 19.760 1.00 90.25 350 LEU A C 1
ATOM 2602 O O . LEU A 1 350 ? -3.954 26.066 18.770 1.00 90.25 350 LEU A O 1
ATOM 2606 N N . GLU A 1 351 ? -5.765 25.752 20.050 1.00 88.75 351 GLU A N 1
ATOM 2607 C CA . GLU A 1 351 ? -6.673 26.494 19.159 1.00 88.75 351 GLU A CA 1
ATOM 2608 C C . GLU A 1 351 ? -6.147 27.904 18.846 1.00 88.75 351 GLU A C 1
ATOM 2610 O O . GLU A 1 351 ? -6.016 28.270 17.677 1.00 88.75 351 GLU A O 1
ATOM 2615 N N . ALA A 1 352 ? -5.753 28.661 19.877 1.00 84.62 352 ALA A N 1
ATOM 2616 C CA . ALA A 1 352 ? -5.147 29.979 19.702 1.00 84.62 352 ALA A CA 1
ATOM 2617 C C . ALA A 1 352 ? -3.763 29.888 19.038 1.00 84.62 352 ALA A C 1
ATOM 2619 O O . ALA A 1 352 ? -3.484 30.605 18.082 1.00 84.62 352 ALA A O 1
ATOM 2620 N N . ALA A 1 353 ? -2.906 28.965 19.487 1.00 82.81 353 ALA A N 1
ATOM 2621 C CA . ALA A 1 353 ? -1.547 28.817 18.965 1.00 82.81 353 ALA A CA 1
ATOM 2622 C C . ALA A 1 353 ? -1.514 28.487 17.461 1.00 82.81 353 ALA A C 1
ATOM 2624 O O . ALA A 1 353 ? -0.725 29.066 16.720 1.00 82.81 353 ALA A O 1
ATOM 2625 N N . LEU A 1 354 ? -2.389 27.592 16.993 1.00 83.25 354 LEU A N 1
ATOM 2626 C CA . LEU A 1 354 ? -2.467 27.170 15.589 1.00 83.25 354 LEU A CA 1
ATOM 2627 C C . LEU A 1 354 ? -3.108 28.220 14.675 1.00 83.25 354 LEU A C 1
ATOM 2629 O O . LEU A 1 354 ? -2.985 28.104 13.456 1.00 83.25 354 LEU A O 1
ATOM 2633 N N . ALA A 1 355 ? -3.770 29.239 15.232 1.00 84.25 355 ALA A N 1
ATOM 2634 C CA . ALA A 1 355 ? -4.214 30.400 14.466 1.00 84.25 355 ALA A CA 1
ATOM 2635 C C . ALA A 1 355 ? -3.045 31.339 14.103 1.00 84.25 355 ALA A C 1
ATOM 2637 O O . ALA A 1 355 ? -3.174 32.133 13.170 1.00 84.25 355 ALA A O 1
ATOM 2638 N N . ASN A 1 356 ? -1.900 31.245 14.794 1.00 80.88 356 ASN A N 1
ATOM 2639 C CA . ASN A 1 356 ? -0.716 32.040 14.481 1.00 80.88 356 ASN A CA 1
ATOM 2640 C C . ASN A 1 356 ? 0.095 31.398 13.330 1.00 80.88 356 ASN A C 1
ATOM 2642 O O . ASN A 1 356 ? 0.606 30.287 13.489 1.00 80.88 356 ASN A O 1
ATOM 2646 N N . PRO A 1 357 ? 0.303 32.096 12.194 1.00 81.25 357 PRO A N 1
ATOM 2647 C CA . PRO A 1 357 ? 1.044 31.568 11.040 1.00 81.25 357 PRO A CA 1
ATOM 2648 C C . PRO A 1 357 ? 2.537 31.279 11.298 1.00 81.25 357 PRO A C 1
ATOM 2650 O O . PRO A 1 357 ? 3.186 30.619 10.472 1.00 81.25 357 PRO A O 1
ATOM 2653 N N . GLN A 1 358 ? 3.094 31.772 12.410 1.00 80.25 358 GLN A N 1
ATOM 2654 C CA . GLN A 1 358 ? 4.466 31.493 12.847 1.00 80.25 358 GLN A CA 1
ATOM 2655 C C . GLN A 1 358 ? 4.605 30.140 13.552 1.00 80.25 358 GLN A C 1
ATOM 2657 O O . GLN A 1 358 ? 5.710 29.609 13.624 1.00 80.25 358 GLN A O 1
ATOM 2662 N N . VAL A 1 359 ? 3.511 29.560 14.055 1.00 75.81 359 VAL A N 1
ATOM 2663 C CA . VAL A 1 359 ? 3.521 28.225 14.662 1.00 75.81 359 VAL A CA 1
ATOM 2664 C C . VAL A 1 359 ? 3.368 27.196 13.551 1.00 75.81 359 VAL A C 1
ATOM 2666 O O . VAL A 1 359 ? 2.325 27.105 12.903 1.00 75.81 359 VAL A O 1
ATOM 2669 N N . ARG A 1 360 ? 4.423 26.414 13.300 1.00 74.12 360 ARG A N 1
ATOM 2670 C CA . ARG A 1 360 ? 4.427 25.415 12.227 1.00 74.12 360 ARG A CA 1
ATOM 2671 C C . ARG A 1 360 ? 4.848 24.051 12.739 1.00 74.12 360 ARG A C 1
ATOM 2673 O O . ARG A 1 360 ? 5.790 23.892 13.514 1.00 74.12 360 ARG A O 1
ATOM 2680 N N . TRP A 1 361 ? 4.161 23.036 12.236 1.00 70.38 361 TRP A N 1
ATOM 2681 C CA . TRP A 1 361 ? 4.576 21.651 12.390 1.00 70.38 361 TRP A CA 1
ATOM 2682 C C . TRP A 1 361 ? 5.982 21.473 11.810 1.00 70.38 361 TRP A C 1
ATOM 2684 O O . TRP A 1 361 ? 6.235 21.842 10.662 1.00 70.38 361 TRP A O 1
ATOM 2694 N N . SER A 1 362 ? 6.913 20.938 12.602 1.00 65.81 362 SER A N 1
ATOM 2695 C CA . SER A 1 362 ? 8.242 20.614 12.084 1.00 65.81 362 SER A CA 1
ATOM 2696 C C . SER A 1 362 ? 8.141 19.394 11.165 1.00 65.81 362 SER A C 1
ATOM 2698 O O . SER A 1 362 ? 7.450 18.442 11.488 1.00 65.81 362 SER A O 1
ATOM 2700 N N . ASN A 1 363 ? 8.870 19.341 10.050 1.00 56.38 363 ASN A N 1
ATOM 2701 C CA . ASN A 1 363 ? 8.827 18.177 9.144 1.00 56.38 363 ASN A CA 1
ATOM 2702 C C . ASN A 1 363 ? 9.523 16.913 9.703 1.00 56.38 363 ASN A C 1
ATOM 2704 O O . ASN A 1 363 ? 9.801 15.978 8.955 1.00 56.38 363 ASN A O 1
ATOM 2708 N N . ARG A 1 364 ? 9.860 16.871 10.999 1.00 55.91 364 ARG A N 1
ATOM 2709 C CA . ARG A 1 364 ? 10.571 15.752 11.627 1.00 55.91 364 ARG A CA 1
ATOM 2710 C C . ARG A 1 364 ? 9.581 14.861 12.372 1.00 55.91 364 ARG A C 1
ATOM 2712 O O . ARG A 1 364 ? 9.455 14.949 13.590 1.00 55.91 364 ARG A O 1
ATOM 2719 N N . TYR A 1 365 ? 8.893 13.998 11.635 1.00 57.66 365 TYR A N 1
ATOM 2720 C CA . TYR A 1 365 ? 8.035 12.963 12.212 1.00 57.66 365 TYR A CA 1
ATOM 2721 C C . TYR A 1 365 ? 8.501 11.586 11.766 1.00 57.66 365 TYR A C 1
ATOM 2723 O O . TYR A 1 365 ? 8.911 11.407 10.620 1.00 57.66 365 TYR A O 1
ATOM 2731 N N . ALA A 1 366 ? 8.409 10.605 12.662 1.00 58.22 366 ALA A N 1
ATOM 2732 C CA . ALA A 1 366 ? 8.487 9.210 12.264 1.00 58.22 366 ALA A CA 1
ATOM 2733 C C . ALA A 1 366 ? 7.129 8.811 11.650 1.00 58.22 366 ALA A C 1
ATOM 2735 O O . ALA A 1 366 ? 6.139 8.779 12.383 1.00 58.22 366 ALA A O 1
ATOM 2736 N N . PRO A 1 367 ? 7.041 8.500 10.342 1.00 56.62 367 PRO A N 1
ATOM 2737 C CA . PRO A 1 367 ? 5.771 8.104 9.724 1.00 56.62 367 PRO A CA 1
ATOM 2738 C C . PRO A 1 367 ? 5.202 6.811 10.336 1.00 56.62 367 PRO A C 1
ATOM 2740 O O . PRO A 1 367 ? 3.991 6.638 10.407 1.00 56.62 367 PRO A O 1
ATOM 2743 N N . ASN A 1 368 ? 6.064 5.943 10.874 1.00 56.72 368 ASN A N 1
ATOM 2744 C CA . ASN A 1 368 ? 5.708 4.614 11.386 1.00 56.72 368 ASN A CA 1
ATOM 2745 C C . ASN A 1 368 ? 5.275 4.610 12.867 1.00 56.72 368 ASN A C 1
ATOM 2747 O O . ASN A 1 368 ? 5.583 3.669 13.595 1.00 56.72 368 ASN A O 1
ATOM 2751 N N . GLY A 1 369 ? 4.629 5.674 13.346 1.00 74.12 369 GLY A N 1
ATOM 2752 C CA . GLY A 1 369 ? 4.252 5.813 14.758 1.00 74.12 369 GLY A CA 1
ATOM 2753 C C . GLY A 1 369 ? 2.933 6.536 14.987 1.00 74.12 369 GLY A C 1
ATOM 2754 O O . GLY A 1 369 ? 2.764 7.126 16.047 1.00 74.12 369 GLY A O 1
ATOM 2755 N N . ILE A 1 370 ? 2.035 6.560 14.001 1.00 84.69 370 ILE A N 1
ATOM 2756 C CA . ILE A 1 370 ? 0.737 7.234 14.111 1.00 84.69 370 ILE A CA 1
ATOM 2757 C C . ILE A 1 370 ? -0.360 6.178 14.247 1.00 84.69 370 ILE A C 1
ATOM 2759 O O . ILE A 1 370 ? -0.621 5.426 13.312 1.00 84.69 370 ILE A O 1
ATOM 2763 N N . LEU A 1 371 ? -1.033 6.157 15.394 1.00 87.62 371 LEU A N 1
ATOM 2764 C CA . LEU A 1 371 ? -2.251 5.387 15.621 1.00 87.62 371 LEU A CA 1
ATOM 2765 C C . LEU A 1 371 ? -3.455 6.321 15.485 1.00 87.62 371 LEU A C 1
ATOM 2767 O O . LEU A 1 371 ? -3.739 7.122 16.375 1.00 87.62 371 LEU A O 1
ATOM 2771 N N . LYS A 1 372 ? -4.178 6.234 14.368 1.00 85.81 372 LYS A N 1
ATOM 2772 C CA . LYS A 1 372 ? -5.433 6.975 14.183 1.00 85.81 372 LYS A CA 1
ATOM 2773 C C . LYS A 1 372 ? -6.510 6.404 15.109 1.00 85.81 372 LYS A C 1
ATOM 2775 O O . LYS A 1 372 ? -6.785 5.207 15.071 1.00 85.81 372 LYS A O 1
ATOM 2780 N N . LEU A 1 373 ? -7.123 7.263 15.920 1.00 86.25 373 LEU A N 1
ATOM 2781 C CA . LEU A 1 373 ? -8.282 6.903 16.740 1.00 86.25 373 LEU A CA 1
ATOM 2782 C C . LEU A 1 373 ? -9.573 7.200 15.970 1.00 86.25 373 LEU A C 1
ATOM 2784 O O . LEU A 1 373 ? -10.448 6.345 15.875 1.00 86.25 373 LEU A O 1
ATOM 2788 N N . ASP A 1 374 ? -9.653 8.386 15.361 1.00 84.25 374 ASP A N 1
ATOM 2789 C CA . ASP A 1 374 ? -10.728 8.797 14.455 1.00 84.25 374 ASP A CA 1
ATOM 2790 C C . ASP A 1 374 ? -10.259 9.915 13.496 1.00 84.25 374 ASP A C 1
ATOM 2792 O O . ASP A 1 374 ? -9.063 10.158 13.335 1.00 84.25 374 ASP A O 1
ATOM 2796 N N . ARG A 1 375 ? -11.202 10.601 12.828 1.00 78.94 375 ARG A N 1
ATOM 2797 C CA . ARG A 1 375 ? -10.923 11.689 11.865 1.00 78.94 375 ARG A CA 1
ATOM 2798 C C . ARG A 1 375 ? -10.221 12.902 12.482 1.00 78.94 375 ARG A C 1
ATOM 2800 O O . ARG A 1 375 ? -9.612 13.688 11.765 1.00 78.94 375 ARG A O 1
ATOM 2807 N N . THR A 1 376 ? -10.355 13.085 13.787 1.00 86.44 376 THR A N 1
ATOM 2808 C CA . THR A 1 376 ? -9.862 14.243 14.534 1.00 86.44 376 THR A CA 1
ATOM 2809 C C . THR A 1 376 ? -8.816 13.869 15.570 1.00 86.44 376 THR A C 1
ATOM 2811 O O . THR A 1 376 ? -8.031 14.735 15.945 1.00 86.44 376 THR A O 1
ATOM 2814 N N . ARG A 1 377 ? -8.756 12.609 16.005 1.00 91.62 377 ARG A N 1
ATOM 2815 C CA . ARG A 1 377 ? -7.864 12.151 17.070 1.00 91.62 377 ARG A CA 1
ATOM 2816 C C . ARG A 1 377 ? -6.847 11.133 16.574 1.00 91.62 377 ARG A C 1
ATOM 2818 O O . ARG A 1 377 ? -7.189 10.160 15.901 1.00 91.62 377 ARG A O 1
ATOM 2825 N N . GLU A 1 378 ? -5.594 11.324 16.963 1.00 92.19 378 GLU A N 1
ATOM 2826 C CA . GLU A 1 378 ? -4.505 10.384 16.700 1.00 92.19 378 GLU A CA 1
ATOM 2827 C C . GLU A 1 378 ? -3.531 10.322 17.874 1.00 92.19 378 GLU A C 1
ATOM 2829 O O . GLU A 1 378 ? -3.329 11.312 18.570 1.00 92.19 378 GLU A O 1
ATOM 2834 N N . ILE A 1 379 ? -2.896 9.173 18.076 1.00 91.75 379 ILE A N 1
ATOM 2835 C CA . ILE A 1 379 ? -1.773 9.022 18.998 1.00 91.75 379 ILE A CA 1
ATOM 2836 C C . ILE A 1 379 ? -0.492 8.963 18.178 1.00 91.75 379 ILE A C 1
ATOM 2838 O O . ILE A 1 379 ? -0.383 8.161 17.253 1.00 91.75 379 ILE A O 1
ATOM 2842 N N . ARG A 1 380 ? 0.493 9.790 18.525 1.00 90.19 380 ARG A N 1
ATOM 2843 C CA . ARG A 1 380 ? 1.843 9.699 17.963 1.00 90.19 380 ARG A CA 1
ATOM 2844 C C . ARG A 1 380 ? 2.772 9.073 18.978 1.00 90.19 380 ARG A C 1
ATOM 2846 O O . ARG A 1 380 ? 3.041 9.666 20.013 1.00 90.19 380 ARG A O 1
ATOM 2853 N N . GLU A 1 381 ? 3.242 7.872 18.676 1.00 83.88 381 GLU A N 1
ATOM 2854 C CA . GLU A 1 381 ? 4.026 7.036 19.584 1.00 83.88 381 GLU A CA 1
ATOM 2855 C C . GLU A 1 381 ? 5.510 7.406 19.629 1.00 83.88 381 GLU A C 1
ATOM 2857 O O . GLU A 1 381 ? 6.190 7.078 20.600 1.00 83.88 381 GLU A O 1
ATOM 2862 N N . LYS A 1 382 ? 6.040 8.046 18.578 1.00 77.56 382 LYS A N 1
ATOM 2863 C CA . LYS A 1 382 ? 7.471 8.350 18.459 1.00 77.56 382 LYS A CA 1
ATOM 2864 C C . LYS A 1 382 ? 7.716 9.725 17.859 1.00 77.56 382 LYS A C 1
ATOM 2866 O O . LYS A 1 382 ? 7.117 10.065 16.846 1.00 77.56 382 LYS A O 1
ATOM 2871 N N . TYR A 1 383 ? 8.670 10.421 18.477 1.00 71.19 383 TYR A N 1
ATOM 2872 C CA . TYR A 1 383 ? 9.319 11.667 18.060 1.00 71.19 383 TYR A CA 1
ATOM 2873 C C . TYR A 1 383 ? 8.422 12.658 17.311 1.00 71.19 383 TYR A C 1
ATOM 2875 O O . TYR A 1 383 ? 8.162 12.552 16.111 1.00 71.19 383 TYR A O 1
ATOM 2883 N N . TYR A 1 384 ? 8.020 13.687 18.036 1.00 74.25 384 TYR A N 1
ATOM 2884 C CA . TYR A 1 384 ? 7.169 14.744 17.553 1.00 74.25 384 TYR A CA 1
ATOM 2885 C C . TYR A 1 384 ? 7.701 16.091 18.003 1.00 74.25 384 TYR A C 1
ATOM 2887 O O . TYR A 1 384 ? 8.012 16.260 19.180 1.00 74.25 384 TYR A O 1
ATOM 2895 N N . SER A 1 385 ? 7.766 17.054 17.085 1.00 81.25 385 SER A N 1
ATOM 2896 C CA . SER A 1 385 ? 8.083 18.434 17.432 1.00 81.25 385 SER A CA 1
ATOM 2897 C C . SER A 1 385 ? 7.182 19.444 16.719 1.00 81.25 385 SER A C 1
ATOM 2899 O O . SER A 1 385 ? 6.851 19.286 15.536 1.00 81.25 385 SER A O 1
ATOM 2901 N N . LEU A 1 386 ? 6.787 20.477 17.460 1.00 79.75 386 LEU A N 1
ATOM 2902 C CA . LEU A 1 386 ? 6.053 21.658 17.014 1.00 79.75 386 LEU A CA 1
ATOM 2903 C C . LEU A 1 386 ? 6.860 22.884 17.444 1.00 79.75 386 LEU A C 1
ATOM 2905 O O . LEU A 1 386 ? 7.186 23.012 18.623 1.00 79.75 386 LEU A O 1
ATOM 2909 N N . VAL A 1 387 ? 7.202 23.751 16.492 1.00 78.94 387 VAL A N 1
ATOM 2910 C CA . VAL A 1 387 ? 8.054 24.919 16.738 1.00 78.94 387 VAL A CA 1
ATOM 2911 C C . VAL A 1 387 ? 7.367 26.160 16.172 1.00 78.94 387 VAL A C 1
ATOM 2913 O O . VAL A 1 387 ? 7.003 26.200 14.998 1.00 78.94 387 VAL A O 1
ATOM 2916 N N . GLY A 1 388 ? 7.181 27.170 17.013 1.00 75.19 388 GLY A N 1
ATOM 2917 C CA . GLY A 1 388 ? 6.846 28.538 16.640 1.00 75.19 388 GLY A CA 1
ATOM 2918 C C . GLY A 1 388 ? 8.003 29.449 17.021 1.00 75.19 388 GLY A C 1
ATOM 2919 O O . GLY A 1 388 ? 8.539 29.296 18.113 1.00 75.19 388 GLY A O 1
ATOM 2920 N N . GLU A 1 389 ? 8.410 30.335 16.109 1.00 78.25 389 GLU A N 1
ATOM 2921 C CA . GLU A 1 389 ? 9.589 31.220 16.185 1.00 78.25 389 GLU A CA 1
ATOM 2922 C C . GLU A 1 389 ? 9.760 31.915 17.556 1.00 78.25 389 GLU A C 1
ATOM 2924 O O . GLU A 1 389 ? 9.308 33.034 17.757 1.00 78.25 389 GLU A O 1
ATOM 2929 N N . GLY A 1 390 ? 10.393 31.248 18.524 1.00 72.19 390 GLY A N 1
ATOM 2930 C CA . GLY A 1 390 ? 10.542 31.732 19.904 1.00 72.19 390 GLY A CA 1
ATOM 2931 C C . GLY A 1 390 ? 9.325 31.486 20.806 1.00 72.19 390 GLY A C 1
ATOM 2932 O O . GLY A 1 390 ? 9.512 31.127 21.957 1.00 72.19 390 GLY A O 1
ATOM 2933 N N . HIS A 1 391 ? 8.101 31.564 20.279 1.00 81.44 391 HIS A N 1
ATOM 2934 C CA . HIS A 1 391 ? 6.874 31.586 21.092 1.00 81.44 391 HIS A CA 1
ATOM 2935 C C . HIS A 1 391 ? 6.415 30.251 21.674 1.00 81.44 391 HIS A C 1
ATOM 2937 O O . HIS A 1 391 ? 5.738 30.213 22.707 1.00 81.44 391 HIS A O 1
ATOM 2943 N N . PHE A 1 392 ? 6.722 29.154 20.987 1.00 88.00 392 PHE A N 1
ATOM 2944 C CA . PHE A 1 392 ? 6.230 27.835 21.357 1.00 88.00 392 PHE A CA 1
ATOM 2945 C C . PHE A 1 392 ? 7.209 26.764 20.890 1.00 88.00 392 PHE A C 1
ATOM 2947 O O . PHE A 1 392 ? 7.481 26.632 19.700 1.00 88.00 392 PHE A O 1
ATOM 2954 N N . GLU A 1 393 ? 7.704 25.949 21.809 1.00 91.06 393 GLU A N 1
ATOM 2955 C CA . GLU A 1 393 ? 8.518 24.783 21.492 1.00 91.06 393 GLU A CA 1
ATOM 2956 C C . GLU A 1 393 ? 7.910 23.573 22.186 1.00 91.06 393 GLU A C 1
ATOM 2958 O O . GLU A 1 393 ? 7.830 23.519 23.407 1.00 91.06 393 GLU A O 1
ATOM 2963 N N . PHE A 1 394 ? 7.497 22.578 21.415 1.00 91.56 394 PHE A N 1
ATOM 2964 C CA . PHE A 1 394 ? 7.120 21.278 21.942 1.00 91.56 394 PHE A CA 1
ATOM 2965 C C . PHE A 1 394 ? 7.954 20.207 21.261 1.00 91.56 394 PHE A C 1
ATOM 2967 O O . PHE A 1 394 ? 8.077 20.180 20.035 1.00 91.56 394 PHE A O 1
ATOM 2974 N N . ALA A 1 395 ? 8.510 19.306 22.058 1.00 91.31 395 ALA A N 1
ATOM 2975 C CA . ALA A 1 395 ? 9.204 18.122 21.596 1.00 91.31 395 ALA A CA 1
ATOM 2976 C C . ALA A 1 395 ? 8.850 16.946 22.504 1.00 91.31 395 ALA A C 1
ATOM 2978 O O . ALA A 1 395 ? 8.911 17.050 23.728 1.00 91.31 395 ALA A O 1
ATOM 2979 N N . SER A 1 396 ? 8.490 15.812 21.917 1.00 90.38 396 SER A N 1
ATOM 2980 C CA . SER A 1 396 ? 8.130 14.616 22.666 1.00 90.38 396 SER A CA 1
ATOM 2981 C C . SER A 1 396 ? 8.580 13.358 21.941 1.00 90.38 396 SER A C 1
ATOM 2983 O O . SER A 1 396 ? 8.320 13.198 20.753 1.00 90.38 396 SER A O 1
ATOM 2985 N N . SER A 1 397 ? 9.258 12.452 22.641 1.00 88.25 397 SER A N 1
ATOM 2986 C CA . SER A 1 397 ? 9.532 11.091 22.161 1.00 88.25 397 SER A CA 1
ATOM 2987 C C . SER A 1 397 ? 8.713 10.020 22.886 1.00 88.25 397 SER A C 1
ATOM 2989 O O . SER A 1 397 ? 8.935 8.836 22.647 1.00 88.25 397 SER A O 1
ATOM 2991 N N . ARG A 1 398 ? 7.736 10.436 23.701 1.00 91.06 398 ARG A N 1
ATOM 2992 C CA . ARG A 1 398 ? 6.705 9.579 24.305 1.00 91.06 398 ARG A CA 1
ATOM 2993 C C . ARG A 1 398 ? 5.389 9.648 23.511 1.00 91.06 398 ARG A C 1
ATOM 2995 O O . ARG A 1 398 ? 5.226 10.572 22.712 1.00 91.06 398 ARG A O 1
ATOM 3002 N N . PRO A 1 399 ? 4.438 8.727 23.754 1.00 92.94 399 PRO A N 1
ATOM 3003 C CA . PRO A 1 399 ? 3.109 8.809 23.168 1.00 92.94 399 PRO A CA 1
ATOM 3004 C C . PRO A 1 399 ? 2.385 10.108 23.531 1.00 92.94 399 PRO A C 1
ATOM 3006 O O . PRO A 1 399 ? 2.282 10.465 24.706 1.00 92.94 399 PRO A O 1
ATOM 3009 N N . ILE A 1 400 ? 1.856 10.788 22.517 1.00 93.50 400 ILE A N 1
ATOM 3010 C CA . ILE A 1 400 ? 1.013 11.978 22.673 1.00 93.50 400 ILE A CA 1
ATOM 3011 C C . ILE A 1 400 ? -0.308 11.768 21.948 1.00 93.50 400 ILE A C 1
ATOM 3013 O O . ILE A 1 400 ? -0.325 11.255 20.831 1.00 93.50 400 ILE A O 1
ATOM 3017 N N . LEU A 1 401 ? -1.408 12.179 22.567 1.00 95.25 401 LEU A N 1
ATOM 3018 C CA . LEU A 1 401 ? -2.710 12.267 21.916 1.00 95.25 401 LEU A CA 1
ATOM 3019 C C . LEU A 1 401 ? -2.815 13.643 21.266 1.00 95.25 401 LEU A C 1
ATOM 3021 O O . LEU A 1 401 ? -2.627 14.657 21.932 1.00 95.25 401 LEU A O 1
ATOM 3025 N N . ILE A 1 402 ? -3.131 13.683 19.982 1.00 92.31 402 ILE A N 1
ATOM 3026 C CA . ILE A 1 402 ? -3.368 14.903 19.222 1.00 92.31 402 ILE A CA 1
ATOM 3027 C C . ILE A 1 402 ? -4.843 14.952 18.868 1.00 92.31 402 ILE A C 1
ATOM 3029 O O . ILE A 1 402 ? -5.376 14.041 18.236 1.00 92.31 402 ILE A O 1
ATOM 3033 N N . GLU A 1 403 ? -5.477 16.056 19.233 1.00 93.00 403 GLU A N 1
ATOM 3034 C CA . GLU A 1 403 ? -6.808 16.434 18.789 1.00 93.00 403 GLU A CA 1
ATOM 3035 C C . GLU A 1 403 ? -6.633 17.513 17.714 1.00 93.00 403 GLU A C 1
ATOM 3037 O O . GLU A 1 403 ? -6.278 18.658 17.995 1.00 93.00 403 GLU A O 1
ATOM 3042 N N . THR A 1 404 ? -6.822 17.135 16.453 1.00 84.75 404 THR A N 1
ATOM 3043 C CA . THR A 1 404 ? -6.559 17.960 15.269 1.00 84.75 404 THR A CA 1
ATOM 3044 C C . THR A 1 404 ? -7.249 19.317 15.388 1.00 84.75 404 THR A C 1
ATOM 3046 O O . THR A 1 404 ? -8.464 19.381 15.568 1.00 84.75 404 THR A O 1
ATOM 3049 N N . ARG A 1 405 ? -6.468 20.402 15.263 1.00 84.62 405 ARG A N 1
ATOM 3050 C CA . ARG A 1 405 ? -6.892 21.810 15.434 1.00 84.62 405 ARG A CA 1
ATOM 3051 C C . ARG A 1 405 ? -7.367 22.201 16.838 1.00 84.62 405 ARG A C 1
ATOM 3053 O O . ARG A 1 405 ? -7.716 23.358 17.011 1.00 84.62 405 ARG A O 1
ATOM 3060 N N . LYS A 1 406 ? -7.355 21.288 17.813 1.00 91.06 406 LYS A N 1
ATOM 3061 C CA . LYS A 1 406 ? -7.794 21.545 19.190 1.00 91.06 406 LYS A CA 1
ATOM 3062 C C . LYS A 1 406 ? -6.641 21.553 20.182 1.00 91.06 406 LYS A C 1
ATOM 3064 O O . LYS A 1 406 ? -6.463 22.519 20.910 1.00 91.06 406 LYS A O 1
ATOM 3069 N N . GLY A 1 407 ? -5.835 20.496 20.233 1.00 93.19 407 GLY A N 1
ATOM 3070 C CA . GLY A 1 407 ? -4.846 20.376 21.298 1.00 93.19 407 GLY A CA 1
ATOM 3071 C C . GLY A 1 407 ? -4.006 19.113 21.275 1.00 93.19 407 GLY A C 1
ATOM 3072 O O . GLY A 1 407 ? -4.094 18.284 20.369 1.00 93.19 407 GLY A O 1
ATOM 3073 N N . MET A 1 408 ? -3.166 18.991 22.297 1.00 94.75 408 MET A N 1
ATOM 3074 C CA . MET A 1 408 ? -2.301 17.838 22.528 1.00 94.75 408 MET A CA 1
ATOM 3075 C C . MET A 1 408 ? -2.374 17.415 23.989 1.00 94.75 408 MET A C 1
ATOM 3077 O O . MET A 1 408 ? -2.470 18.259 24.874 1.00 94.75 408 MET A O 1
ATOM 3081 N N . THR A 1 409 ? -2.280 16.120 24.258 1.00 96.69 409 THR A N 1
ATOM 3082 C CA . THR A 1 409 ? -2.205 15.577 25.614 1.00 96.69 409 THR A CA 1
ATOM 3083 C C . THR A 1 409 ? -1.003 14.654 25.732 1.00 96.69 409 THR A C 1
ATOM 3085 O O . THR A 1 409 ? -0.796 13.787 24.884 1.00 96.69 409 THR A O 1
ATOM 3088 N N . ALA A 1 410 ? -0.221 14.833 26.793 1.00 95.81 410 ALA A N 1
ATOM 3089 C CA . ALA A 1 410 ? 0.910 13.982 27.128 1.00 95.81 410 ALA A CA 1
ATOM 3090 C C . ALA A 1 410 ? 0.840 13.563 28.600 1.00 95.81 410 ALA A C 1
ATOM 3092 O O . ALA A 1 410 ? 0.692 14.404 29.487 1.00 95.81 410 ALA A O 1
ATOM 3093 N N . GLY A 1 411 ? 0.968 12.262 28.850 1.00 94.69 411 GLY A N 1
ATOM 3094 C CA . GLY A 1 411 ? 1.008 11.690 30.193 1.00 94.69 411 GLY A CA 1
ATOM 3095 C C . GLY A 1 411 ? 2.437 11.450 30.683 1.00 94.69 411 GLY A C 1
ATOM 3096 O O . GLY A 1 411 ? 3.337 11.156 29.892 1.00 94.69 411 GLY A O 1
ATOM 3097 N N . PHE A 1 412 ? 2.646 11.570 31.989 1.00 94.88 412 PHE A N 1
ATOM 3098 C CA . PHE A 1 412 ? 3.857 11.197 32.718 1.00 94.88 412 PHE A CA 1
ATOM 3099 C C . PHE A 1 412 ? 3.620 9.905 33.498 1.00 94.88 412 PHE A C 1
ATOM 3101 O O . PHE A 1 412 ? 2.523 9.663 34.004 1.00 94.88 412 PHE A O 1
ATOM 3108 N N . ALA A 1 413 ? 4.649 9.061 33.582 1.00 93.19 413 ALA A N 1
ATOM 3109 C CA . ALA A 1 413 ? 4.560 7.800 34.313 1.00 93.19 413 ALA A CA 1
ATOM 3110 C C . ALA A 1 413 ? 4.473 8.031 35.833 1.00 93.19 413 ALA A C 1
ATOM 3112 O O . ALA A 1 413 ? 4.827 9.099 36.340 1.00 93.19 413 ALA A O 1
ATOM 3113 N N . ALA A 1 414 ? 4.033 7.012 36.577 1.00 92.69 414 ALA A N 1
ATOM 3114 C CA . ALA A 1 414 ? 4.061 7.040 38.037 1.00 92.69 414 ALA A CA 1
ATOM 3115 C C . ALA A 1 414 ? 5.479 7.357 38.551 1.00 92.69 414 ALA A C 1
ATOM 3117 O O . ALA A 1 414 ? 6.453 6.729 38.138 1.00 92.69 414 ALA A O 1
ATOM 3118 N N . GLY A 1 415 ? 5.593 8.334 39.455 1.00 90.69 415 GLY A N 1
ATOM 3119 C CA . GLY A 1 415 ? 6.874 8.755 40.035 1.00 90.69 415 GLY A CA 1
ATOM 3120 C C . GLY A 1 415 ? 7.734 9.651 39.136 1.00 90.69 415 GLY A C 1
ATOM 3121 O O . GLY A 1 415 ? 8.752 10.160 39.598 1.00 90.69 415 GLY A O 1
ATOM 3122 N N . GLU A 1 416 ? 7.331 9.899 37.887 1.00 92.75 416 GLU A N 1
ATOM 3123 C CA . GLU A 1 416 ? 8.003 10.876 37.040 1.00 92.75 416 GLU A CA 1
ATOM 3124 C C . GLU A 1 416 ? 7.516 12.289 37.382 1.00 92.75 416 GLU A C 1
ATOM 3126 O O . GLU A 1 416 ? 6.367 12.653 37.125 1.00 92.75 416 GLU A O 1
ATOM 3131 N N . VAL A 1 417 ? 8.407 13.097 37.959 1.00 92.38 417 VAL A N 1
ATOM 3132 C CA . VAL A 1 417 ? 8.140 14.503 38.275 1.00 92.38 417 VAL A CA 1
ATOM 3133 C C . VAL A 1 417 ? 8.891 15.366 37.263 1.00 92.38 417 VAL A C 1
ATOM 3135 O O . VAL A 1 417 ? 10.118 15.457 37.352 1.00 92.38 417 VAL A O 1
ATOM 3138 N N . PRO A 1 418 ? 8.210 15.977 36.276 1.00 95.69 418 PRO A N 1
ATOM 3139 C CA . PRO A 1 418 ? 8.882 16.889 35.365 1.00 95.69 418 PRO A CA 1
ATOM 3140 C C . PRO A 1 418 ? 9.413 18.110 36.111 1.00 95.69 418 PRO A C 1
ATOM 3142 O O . PRO A 1 418 ? 8.786 18.619 37.040 1.00 95.69 418 PRO A O 1
ATOM 3145 N N . TYR A 1 419 ? 10.548 18.622 35.648 1.00 97.12 419 TYR A N 1
ATOM 3146 C CA . TYR A 1 419 ? 11.012 19.947 36.020 1.00 97.12 419 TYR A CA 1
ATOM 3147 C C . TYR A 1 419 ? 10.098 20.985 35.369 1.00 97.12 419 TYR A C 1
ATOM 3149 O O . TYR A 1 419 ? 9.920 20.968 34.151 1.00 97.12 419 TYR A O 1
ATOM 3157 N N . MET A 1 420 ? 9.509 21.868 36.171 1.00 97.81 420 MET A N 1
ATOM 3158 C CA . MET A 1 420 ? 8.583 22.893 35.695 1.00 97.81 420 MET A CA 1
ATOM 3159 C C . MET A 1 420 ? 8.974 24.257 36.250 1.00 97.81 420 MET A C 1
ATOM 3161 O O . MET A 1 420 ? 9.211 24.384 37.455 1.00 97.81 420 MET A O 1
ATOM 3165 N N . THR A 1 421 ? 8.995 25.274 35.394 1.00 98.00 421 THR A N 1
ATOM 3166 C CA . THR A 1 421 ? 9.174 26.670 35.797 1.00 98.00 421 THR A CA 1
ATOM 3167 C C . THR A 1 421 ? 8.103 27.570 35.198 1.00 98.00 421 THR A C 1
ATOM 3169 O O . THR A 1 421 ? 7.574 27.302 34.119 1.00 98.00 421 THR A O 1
ATOM 3172 N N . LEU A 1 422 ? 7.783 28.634 35.930 1.00 97.69 422 LEU A N 1
ATOM 3173 C CA . LEU A 1 422 ? 6.972 29.757 35.481 1.00 97.69 422 LEU A CA 1
ATOM 3174 C C . LEU A 1 422 ? 7.784 31.033 35.703 1.00 97.69 422 LEU A C 1
ATOM 3176 O O . LEU A 1 422 ? 8.266 31.265 36.811 1.00 97.69 422 LEU A O 1
ATOM 3180 N N . ASP A 1 423 ? 8.006 31.807 34.644 1.00 97.19 423 ASP A N 1
ATOM 3181 C CA . ASP A 1 423 ? 8.861 33.002 34.649 1.00 97.19 423 ASP A CA 1
ATOM 3182 C C . ASP A 1 423 ? 10.273 32.722 35.208 1.00 97.19 423 ASP A C 1
ATOM 3184 O O . ASP A 1 423 ? 10.868 33.508 35.947 1.00 97.19 423 ASP A O 1
ATOM 3188 N N . GLY A 1 424 ? 10.806 31.537 34.887 1.00 96.25 424 GLY A N 1
ATOM 3189 C CA . GLY A 1 424 ? 12.119 31.068 35.337 1.00 96.25 424 GLY A CA 1
ATOM 3190 C C . GLY A 1 424 ? 12.183 30.592 36.794 1.00 96.25 424 GLY A C 1
ATOM 3191 O O . GLY A 1 424 ? 13.233 30.115 37.221 1.00 96.25 424 GLY A O 1
ATOM 3192 N N . GLN A 1 425 ? 11.086 30.670 37.553 1.00 97.44 425 GLN A N 1
ATOM 3193 C CA . GLN A 1 425 ? 11.012 30.188 38.935 1.00 97.44 425 GLN A CA 1
ATOM 3194 C C . GLN A 1 425 ? 10.368 28.797 39.012 1.00 97.44 425 GLN A C 1
ATOM 3196 O O . GLN A 1 425 ? 9.448 28.525 38.242 1.00 97.44 425 GLN A O 1
ATOM 3201 N N . PRO A 1 426 ? 10.799 27.904 39.927 1.00 97.56 426 PRO A N 1
ATOM 3202 C CA . PRO A 1 426 ? 10.170 26.595 40.109 1.00 97.56 426 PRO A CA 1
ATOM 3203 C C . PRO A 1 426 ? 8.654 26.693 40.332 1.00 97.56 426 PRO A C 1
ATOM 3205 O O . PRO A 1 426 ? 8.184 27.420 41.209 1.00 97.56 426 PRO A O 1
ATOM 3208 N N . LEU A 1 427 ? 7.885 25.938 39.549 1.00 96.19 427 LEU A N 1
ATOM 3209 C CA . LEU A 1 427 ? 6.425 25.988 39.566 1.00 96.19 427 LEU A CA 1
ATOM 3210 C C . LEU A 1 427 ? 5.852 25.131 40.704 1.00 96.19 427 LEU A C 1
ATOM 3212 O O . LEU A 1 427 ? 6.062 23.920 40.750 1.00 96.19 427 LEU A O 1
ATOM 3216 N N . SER A 1 428 ? 5.074 25.752 41.594 1.00 93.75 428 SER A N 1
ATOM 3217 C CA . SER A 1 428 ? 4.294 25.058 42.629 1.00 93.75 428 SER A CA 1
ATOM 3218 C C . SER A 1 428 ? 2.819 25.031 42.240 1.00 93.75 428 SER A C 1
ATOM 3220 O O . SER A 1 428 ? 2.213 26.082 42.045 1.00 93.75 428 SER A O 1
ATOM 3222 N N . LEU A 1 429 ? 2.243 23.833 42.122 1.00 92.62 429 LEU A N 1
ATOM 3223 C CA . LEU A 1 429 ? 0.876 23.630 41.638 1.00 92.62 429 LEU A CA 1
ATOM 3224 C C . LEU A 1 429 ? -0.094 23.360 42.792 1.00 92.62 429 LEU A C 1
ATOM 3226 O O . LEU A 1 429 ? 0.092 22.411 43.553 1.00 92.62 429 LEU A O 1
ATOM 3230 N N . SER A 1 430 ? -1.166 24.149 42.876 1.00 93.25 430 SER A N 1
ATOM 3231 C CA . SER A 1 430 ? -2.305 23.911 43.773 1.00 93.25 430 SER A CA 1
ATOM 3232 C C . SER A 1 430 ? -3.585 23.692 42.968 1.00 93.25 430 SER A C 1
ATOM 3234 O O . SER A 1 430 ? -3.800 24.330 41.939 1.00 93.25 430 SER A O 1
ATOM 3236 N N . ALA A 1 431 ? -4.436 22.753 43.388 1.00 93.25 431 ALA A N 1
ATOM 3237 C CA . ALA A 1 431 ? -5.663 22.443 42.651 1.00 93.25 431 ALA A CA 1
ATOM 3238 C C . ALA A 1 431 ? -6.590 23.670 42.569 1.00 93.25 431 ALA A C 1
ATOM 3240 O O . ALA A 1 431 ? -6.801 24.359 43.564 1.00 93.25 431 ALA A O 1
ATOM 3241 N N . GLY A 1 432 ? -7.138 23.935 41.380 1.00 90.06 432 GLY A N 1
ATOM 3242 C CA . GLY A 1 432 ? -7.982 25.100 41.096 1.00 90.06 432 GLY 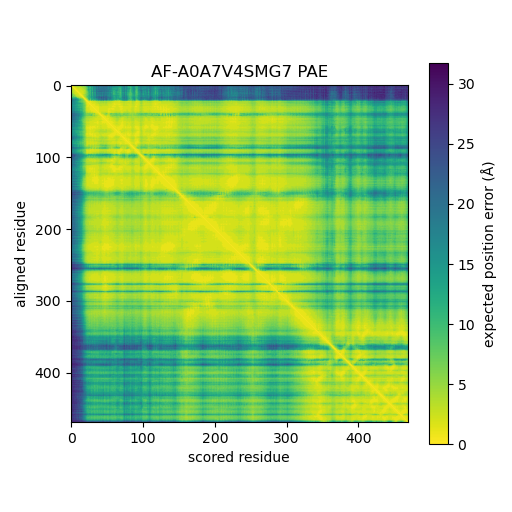A CA 1
ATOM 3243 C C . GLY A 1 432 ? -7.209 26.401 40.857 1.00 90.06 432 GLY A C 1
ATOM 3244 O O . GLY A 1 432 ? -7.825 27.426 40.576 1.00 90.06 432 GLY A O 1
ATOM 3245 N N . GLN A 1 433 ? -5.877 26.381 40.948 1.00 91.38 433 GLN A N 1
ATOM 3246 C CA . GLN A 1 433 ? -5.050 27.554 40.701 1.00 91.38 433 GLN A CA 1
ATOM 3247 C C . GLN A 1 433 ? -4.988 27.867 39.203 1.00 91.38 433 GLN A C 1
ATOM 3249 O O . GLN A 1 433 ? -4.741 26.978 38.380 1.00 91.38 433 GLN A O 1
ATOM 3254 N N . VAL A 1 434 ? -5.178 29.147 38.878 1.00 94.50 434 VAL A N 1
ATOM 3255 C CA . VAL A 1 434 ? -4.927 29.710 37.550 1.00 94.50 434 VAL A CA 1
ATOM 3256 C C . VAL A 1 434 ? -3.670 30.566 37.628 1.00 94.50 434 VAL A C 1
ATOM 3258 O O . VAL A 1 434 ? -3.557 31.415 38.511 1.00 94.50 434 VAL A O 1
ATOM 3261 N N . LEU A 1 435 ? -2.718 30.319 36.734 1.00 96.19 435 LEU A N 1
ATOM 3262 C CA . LEU A 1 435 ? -1.454 31.053 36.649 1.00 96.19 435 LEU A CA 1
ATOM 3263 C C . LEU A 1 435 ? -1.255 31.562 35.226 1.00 96.19 435 LEU A C 1
ATOM 3265 O O . LEU A 1 435 ? -1.715 30.924 34.285 1.00 96.19 435 LEU A O 1
ATOM 3269 N N . GLU A 1 436 ? -0.556 32.679 35.061 1.00 97.12 436 GLU A N 1
ATOM 3270 C CA . GLU A 1 436 ? -0.152 33.183 33.748 1.00 97.12 436 GLU A CA 1
ATOM 3271 C C . GLU A 1 436 ? 1.331 33.559 33.776 1.00 97.12 436 GLU A C 1
ATOM 3273 O O . GLU A 1 436 ? 1.785 34.138 34.758 1.00 97.12 436 GLU A O 1
ATOM 3278 N N . GLY A 1 437 ? 2.075 33.223 32.720 1.00 96.50 437 GLY A N 1
ATOM 3279 C CA . GLY A 1 437 ? 3.505 33.533 32.607 1.00 96.50 437 GLY A CA 1
ATOM 3280 C C . GLY A 1 437 ? 4.218 32.688 31.552 1.00 96.50 437 GLY A C 1
ATOM 3281 O O . GLY A 1 437 ? 3.577 31.935 30.812 1.00 96.50 437 GLY A O 1
ATOM 3282 N N . SER A 1 438 ? 5.541 32.815 31.481 1.00 96.69 438 SER A N 1
ATOM 3283 C CA . SER A 1 438 ? 6.403 32.004 30.618 1.00 96.69 438 SER A CA 1
ATOM 3284 C C . SER A 1 438 ? 6.597 30.618 31.217 1.00 96.69 438 SER A C 1
ATOM 3286 O O . SER A 1 438 ? 7.163 30.482 32.301 1.00 96.69 438 SER A O 1
ATOM 3288 N N . LEU A 1 439 ? 6.100 29.586 30.537 1.00 97.62 439 LEU A N 1
ATOM 3289 C CA . LEU A 1 439 ? 6.111 28.209 31.021 1.00 97.62 439 LEU A CA 1
ATOM 3290 C C . LEU A 1 439 ? 7.256 27.425 30.387 1.00 97.62 439 LEU A C 1
ATOM 3292 O O . LEU A 1 439 ? 7.376 27.368 29.164 1.00 97.62 439 LEU A O 1
ATOM 3296 N N . GLU A 1 440 ? 7.984 26.681 31.212 1.00 97.69 440 GLU A N 1
ATOM 3297 C CA . GLU A 1 440 ? 8.847 25.601 30.750 1.00 97.69 440 GLU A CA 1
ATOM 3298 C C . GLU A 1 440 ? 8.558 24.301 31.513 1.00 97.69 440 GLU A C 1
ATOM 3300 O O . GLU A 1 440 ? 8.495 24.280 32.739 1.00 97.69 440 GLU A O 1
ATOM 3305 N N . ILE A 1 441 ? 8.396 23.200 30.776 1.00 97.38 441 ILE A N 1
ATOM 3306 C CA . ILE A 1 441 ? 8.275 21.835 31.297 1.00 97.38 441 ILE A CA 1
ATOM 3307 C C . ILE A 1 441 ? 9.358 20.981 30.639 1.00 97.38 441 ILE A C 1
ATOM 3309 O O . ILE A 1 441 ? 9.392 20.838 29.416 1.00 97.38 441 ILE A O 1
ATOM 3313 N N . ARG A 1 442 ? 10.218 20.362 31.447 1.00 96.94 442 ARG A N 1
ATOM 3314 C CA . ARG A 1 442 ? 11.238 19.405 31.010 1.00 96.94 442 ARG A CA 1
ATOM 3315 C C . ARG A 1 442 ? 11.066 18.091 31.761 1.00 96.94 442 ARG A C 1
ATOM 3317 O O . ARG A 1 442 ? 11.221 18.028 32.976 1.00 96.94 442 ARG A O 1
ATOM 3324 N N . GLY A 1 443 ? 10.766 17.032 31.025 1.00 93.75 443 GLY A N 1
ATOM 3325 C CA . GLY A 1 443 ? 10.721 15.663 31.522 1.00 93.75 443 GLY A CA 1
ATOM 3326 C C . GLY A 1 443 ? 11.627 14.742 30.723 1.00 93.75 443 GLY A C 1
ATOM 3327 O O . GLY A 1 443 ? 12.245 15.150 29.736 1.00 93.75 443 GLY A O 1
ATOM 3328 N N . ASN A 1 444 ? 11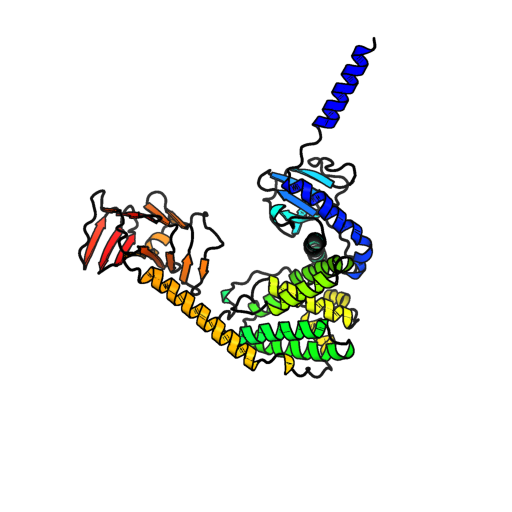.677 13.469 31.107 1.00 90.50 444 ASN A N 1
ATOM 3329 C CA . ASN A 1 444 ? 12.358 12.475 30.289 1.00 90.50 444 ASN A CA 1
ATOM 3330 C C . ASN A 1 444 ? 11.602 12.367 28.956 1.00 90.50 444 ASN A C 1
ATOM 3332 O O . ASN A 1 444 ? 10.426 12.056 28.971 1.00 90.50 444 ASN A O 1
ATOM 3336 N N . GLN A 1 445 ? 12.196 12.629 27.791 1.00 90.88 445 GLN A N 1
ATOM 3337 C CA . GLN A 1 445 ? 11.481 12.510 26.501 1.00 90.88 445 GLN A CA 1
ATOM 3338 C C . GLN A 1 445 ? 10.314 13.501 26.273 1.00 90.88 445 GLN A C 1
ATOM 3340 O O . GLN A 1 445 ? 9.509 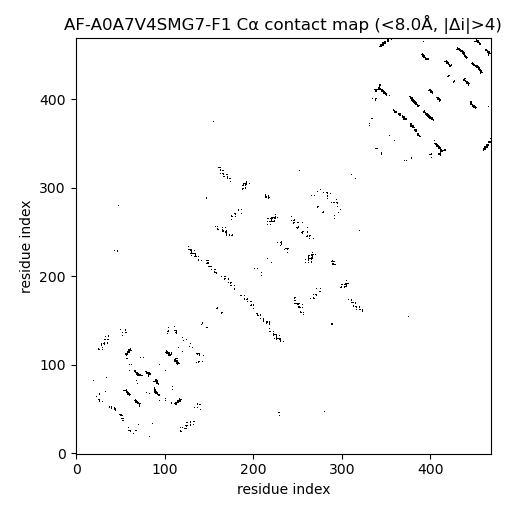13.287 25.366 1.00 90.88 445 GLN A O 1
ATOM 3345 N N . LEU A 1 446 ? 10.194 14.579 27.057 1.00 94.31 446 LEU A N 1
ATOM 3346 C CA . LEU A 1 446 ? 9.233 15.659 26.797 1.00 94.31 446 LEU A CA 1
ATOM 3347 C C . LEU A 1 446 ? 9.843 17.017 27.138 1.00 94.31 446 LEU A C 1
ATOM 3349 O O . LEU A 1 446 ? 10.437 17.205 28.196 1.00 94.31 446 LEU A O 1
ATOM 3353 N N . THR A 1 447 ? 9.684 17.980 26.241 1.00 95.31 447 THR A N 1
ATOM 3354 C CA . THR A 1 447 ? 10.015 19.387 26.461 1.00 95.31 447 THR A CA 1
ATOM 3355 C C . THR A 1 447 ? 8.877 20.245 25.928 1.00 95.31 447 THR A C 1
ATOM 3357 O O . THR A 1 447 ? 8.426 20.044 24.803 1.00 95.31 447 THR A O 1
ATOM 3360 N N . LEU A 1 448 ? 8.407 21.180 26.746 1.00 95.81 448 LEU A N 1
ATOM 3361 C CA . LEU A 1 448 ? 7.458 22.219 26.371 1.00 95.81 448 LEU A CA 1
ATOM 3362 C C . LEU A 1 448 ? 8.015 23.560 26.846 1.00 95.81 448 LEU A C 1
ATOM 3364 O O . LEU A 1 448 ? 8.344 23.694 28.021 1.00 95.81 448 LEU A O 1
ATOM 3368 N N . LYS A 1 449 ? 8.079 24.544 25.958 1.00 95.50 449 LYS A N 1
ATOM 3369 C CA . LYS A 1 449 ? 8.320 25.945 26.288 1.00 95.50 449 LYS A CA 1
ATOM 3370 C C . LYS A 1 449 ? 7.242 26.788 25.641 1.00 95.50 449 LYS A C 1
ATOM 3372 O O . LYS A 1 449 ? 6.931 26.594 24.466 1.00 95.50 449 LYS A O 1
ATOM 3377 N N . VAL A 1 450 ? 6.674 27.702 26.407 1.00 94.50 450 VAL A N 1
ATOM 3378 C CA . VAL A 1 450 ? 5.674 28.648 25.927 1.00 94.50 450 VAL A CA 1
ATOM 3379 C C . VAL A 1 450 ? 6.017 30.013 26.498 1.00 94.50 450 VAL A C 1
ATOM 3381 O O . VAL A 1 450 ? 6.066 30.163 27.717 1.00 94.50 450 VAL A O 1
ATOM 3384 N N . ASP A 1 451 ? 6.232 31.004 25.633 1.00 93.81 451 ASP A N 1
ATOM 3385 C CA . ASP A 1 451 ? 6.614 32.362 26.052 1.00 93.81 451 ASP A CA 1
ATOM 3386 C C . ASP A 1 451 ? 5.601 32.973 27.017 1.00 93.81 451 ASP A C 1
ATOM 3388 O O . ASP A 1 451 ? 5.971 33.642 27.980 1.00 93.81 451 ASP A O 1
ATOM 3392 N N . ARG A 1 452 ? 4.316 32.721 26.764 1.00 94.81 452 ARG A N 1
ATOM 3393 C CA . ARG A 1 452 ? 3.219 33.139 27.625 1.00 94.81 452 ARG A CA 1
ATOM 3394 C C . ARG A 1 452 ? 2.091 32.120 27.558 1.00 94.81 452 ARG A C 1
ATOM 3396 O O . ARG A 1 452 ? 1.576 31.826 26.483 1.00 94.81 452 ARG A O 1
ATOM 3403 N N . ALA A 1 453 ? 1.685 31.589 28.701 1.00 96.19 453 ALA A N 1
ATOM 3404 C CA . ALA A 1 453 ? 0.583 30.644 28.798 1.00 96.19 453 ALA A CA 1
ATOM 3405 C C . ALA A 1 453 ? -0.294 30.944 30.008 1.00 96.19 453 ALA A C 1
ATOM 3407 O O . ALA A 1 453 ? 0.204 31.381 31.043 1.00 96.19 453 ALA A O 1
ATOM 3408 N N . ARG A 1 454 ? -1.586 30.635 29.888 1.00 97.19 454 ARG A N 1
ATOM 3409 C CA . ARG A 1 454 ? -2.481 30.447 31.024 1.00 97.19 454 ARG A CA 1
ATOM 3410 C C . ARG A 1 454 ? -2.470 28.981 31.432 1.00 97.19 454 ARG A C 1
ATOM 3412 O O . ARG A 1 454 ? -2.644 28.089 30.605 1.00 97.19 454 ARG A O 1
ATOM 3419 N N . LEU A 1 455 ? -2.270 28.733 32.717 1.00 97.50 455 LEU A N 1
ATOM 3420 C CA . LEU A 1 455 ? -2.210 27.408 33.313 1.00 97.50 455 LEU A CA 1
ATOM 3421 C C . LEU A 1 455 ? -3.429 27.196 34.195 1.00 97.50 455 LEU A C 1
ATOM 3423 O O . LEU A 1 455 ? -3.780 28.077 34.973 1.00 97.50 455 LEU A O 1
ATOM 3427 N N . THR A 1 456 ? -4.050 26.026 34.119 1.00 97.25 456 THR A N 1
ATOM 3428 C CA . THR A 1 456 ? -5.083 25.598 35.071 1.00 97.25 456 THR A CA 1
ATOM 3429 C C . THR A 1 456 ? -4.737 24.210 35.572 1.00 97.25 456 THR A C 1
ATOM 3431 O O . THR A 1 456 ? -4.655 23.267 34.784 1.00 97.25 456 THR A O 1
ATOM 3434 N N . TYR A 1 457 ? -4.527 24.072 36.880 1.00 96.44 457 TYR A N 1
ATOM 3435 C CA . TYR A 1 457 ? -4.199 22.783 37.481 1.00 96.44 457 TYR A CA 1
ATOM 3436 C C . TYR A 1 457 ? -5.400 22.169 38.204 1.00 96.44 457 TYR A C 1
ATOM 3438 O O . TYR A 1 457 ? -6.049 22.793 39.041 1.00 96.44 457 TYR A O 1
ATOM 3446 N N . SER A 1 458 ? -5.666 20.904 37.909 1.00 93.69 458 SER A N 1
ATOM 3447 C CA . SER A 1 458 ? -6.577 20.019 38.642 1.00 93.69 458 SER A CA 1
ATOM 3448 C C . SER A 1 458 ? -5.801 18.760 39.048 1.00 93.69 458 SER A C 1
ATOM 3450 O O . SER A 1 458 ? -4.708 18.551 38.519 1.00 93.69 458 SER A O 1
ATOM 3452 N N . PRO A 1 459 ? -6.279 17.924 39.992 1.00 92.31 459 PRO A N 1
ATOM 3453 C CA . PRO A 1 459 ? -5.510 16.768 40.450 1.00 92.31 459 PRO A CA 1
ATOM 3454 C C . PRO A 1 459 ? -4.975 15.934 39.278 1.00 92.31 459 PRO A C 1
ATOM 3456 O O . PRO A 1 459 ? -5.747 15.402 38.483 1.00 92.31 459 PRO A O 1
ATOM 3459 N N . LYS A 1 460 ? -3.642 15.866 39.172 1.00 93.56 460 LYS A N 1
ATOM 3460 C CA . LYS A 1 460 ? -2.880 15.215 38.093 1.00 93.56 460 LYS A CA 1
ATOM 3461 C C . LYS A 1 460 ? -2.999 15.820 36.694 1.00 93.56 460 LYS A C 1
ATOM 3463 O O . LYS A 1 460 ? -2.307 15.334 35.816 1.00 93.56 460 LYS A O 1
ATOM 3468 N N . THR A 1 461 ? -3.791 16.859 36.446 1.00 96.94 461 THR A N 1
ATOM 3469 C CA . THR A 1 461 ? -3.931 17.441 35.100 1.00 96.94 461 THR A CA 1
ATOM 3470 C C . THR A 1 461 ? -3.558 18.918 35.085 1.00 96.94 461 THR A C 1
ATOM 3472 O O . THR A 1 461 ? -4.213 19.735 35.730 1.00 96.94 461 THR A O 1
ATOM 3475 N N . LEU A 1 462 ? -2.538 19.266 34.300 1.00 97.50 462 LEU A N 1
ATOM 3476 C CA . LEU A 1 462 ? -2.144 20.638 33.992 1.00 97.50 462 LEU A CA 1
ATOM 3477 C C . LEU A 1 462 ? -2.645 21.006 32.593 1.00 97.50 462 LEU A C 1
ATOM 3479 O O . LEU A 1 462 ? -2.162 20.472 31.595 1.00 97.50 462 LEU A O 1
ATOM 3483 N N . VAL A 1 463 ? -3.609 21.919 32.521 1.00 97.50 463 VAL A N 1
ATOM 3484 C CA . VAL A 1 463 ? -4.054 22.517 31.260 1.00 97.50 463 VAL A CA 1
ATOM 3485 C C . VAL A 1 463 ? -3.178 23.728 30.958 1.00 97.50 463 VAL A C 1
ATOM 3487 O O . VAL A 1 463 ? -3.012 24.589 31.818 1.00 97.50 463 VAL A O 1
ATOM 3490 N N . VAL A 1 464 ? -2.629 23.786 29.748 1.00 97.38 464 VAL A N 1
ATOM 3491 C CA . VAL A 1 464 ? -1.774 24.856 29.232 1.00 97.38 464 VAL A CA 1
ATOM 3492 C C . VAL A 1 464 ? -2.470 25.485 28.029 1.00 97.38 464 VAL A C 1
ATOM 3494 O O . VAL A 1 464 ? -2.706 24.815 27.027 1.00 97.38 464 VAL A O 1
ATOM 3497 N N . GLU A 1 465 ? -2.784 26.769 28.112 1.00 96.19 465 GLU A N 1
ATOM 3498 C CA . GLU A 1 465 ? -3.356 27.573 27.033 1.00 96.19 465 GLU A CA 1
ATOM 3499 C C . GLU A 1 465 ? -2.314 28.623 26.614 1.00 96.19 465 GLU A C 1
ATOM 3501 O O . GLU A 1 465 ? -2.144 29.618 27.320 1.00 96.19 465 GLU A O 1
ATOM 3506 N N . PRO A 1 466 ? -1.563 28.413 25.515 1.00 93.69 466 PRO A N 1
ATOM 3507 C CA . PRO A 1 466 ? -0.653 29.415 24.980 1.00 93.69 466 PRO A CA 1
ATOM 3508 C C . PRO A 1 466 ? -1.420 30.691 24.636 1.00 93.69 466 PRO A C 1
ATOM 3510 O O . PRO A 1 466 ? -2.391 30.663 23.878 1.00 93.69 466 PRO A O 1
ATOM 3513 N N . LEU A 1 467 ? -0.968 31.809 25.191 1.00 91.69 467 LEU A N 1
ATOM 3514 C CA . LEU A 1 467 ? -1.515 33.127 24.918 1.00 91.69 467 LEU A CA 1
ATOM 3515 C C . LEU A 1 467 ? -0.673 33.745 23.805 1.00 91.69 467 LEU A C 1
ATOM 3517 O O . LEU A 1 467 ? 0.539 33.902 23.957 1.00 91.69 467 LEU A O 1
ATOM 3521 N N . LEU A 1 468 ? -1.305 34.062 22.676 1.00 78.81 468 LEU A N 1
ATOM 3522 C CA . LEU A 1 468 ? -0.627 34.796 21.612 1.00 78.81 468 LEU A CA 1
ATOM 3523 C C . LEU A 1 468 ? -0.254 36.210 22.105 1.00 78.81 468 LEU A C 1
ATOM 3525 O O . LEU A 1 468 ? -1.006 36.772 22.909 1.00 78.81 468 LEU A O 1
ATOM 3529 N N . PRO A 1 469 ? 0.900 36.751 21.671 1.00 69.44 469 PRO A N 1
ATOM 3530 C CA . PRO A 1 469 ? 1.307 38.116 21.993 1.00 69.44 469 PRO A CA 1
ATOM 3531 C C . PRO A 1 469 ? 0.336 39.180 21.471 1.00 69.44 469 PRO A C 1
ATOM 3533 O O . PRO A 1 469 ? -0.332 38.935 20.436 1.00 69.44 469 PRO A O 1
#